Protein AF-0000000073374589 (afdb_homodimer)

Radius of gyration: 24.95 Å; Cα contacts (8 Å, |Δi|>4): 1310; chains: 2; bounding box: 56×76×58 Å

Solvent-accessible surface area (backbone atoms only — not comparable to full-atom values): 29240 Å² total; per-residue (Å²): 126,83,75,74,75,72,72,67,81,78,55,56,74,37,93,51,77,48,47,49,68,56,79,93,35,37,32,77,41,75,81,29,48,33,64,78,30,28,34,38,29,34,31,17,45,47,55,55,27,28,27,30,47,26,30,41,25,37,15,28,20,40,26,41,32,35,27,34,67,54,57,70,51,36,52,57,33,46,53,56,26,56,72,36,42,66,35,89,78,37,41,79,45,76,40,63,30,52,49,66,38,54,70,39,41,45,50,41,52,48,53,47,32,73,72,76,39,52,40,26,32,40,34,47,49,58,74,76,81,59,75,75,37,56,64,78,83,45,59,60,67,58,46,44,50,48,30,42,52,42,40,32,31,54,48,36,52,54,50,59,40,60,86,44,41,35,95,70,23,32,37,40,33,62,48,60,59,56,51,33,43,77,76,55,91,38,39,41,52,47,28,34,30,50,35,32,41,51,48,50,49,50,41,48,28,66,76,34,75,75,39,44,26,34,37,29,20,57,65,52,50,52,22,78,90,64,68,46,38,81,83,36,73,26,42,44,54,20,28,7,20,38,52,37,36,55,71,19,77,81,32,58,58,43,54,66,24,49,47,51,42,32,44,37,64,66,60,49,52,76,40,31,70,61,39,54,74,47,64,47,28,29,66,24,41,36,75,47,50,124,128,84,76,72,73,72,72,65,80,77,53,56,74,36,94,53,78,45,47,49,67,53,79,90,34,37,32,78,40,75,80,30,48,33,64,78,30,27,35,38,29,34,31,18,45,45,56,54,28,28,28,31,46,26,29,39,25,37,14,28,20,41,26,39,32,34,28,34,67,53,58,69,51,37,53,58,34,45,52,56,26,55,73,37,42,67,37,88,77,38,42,76,44,78,38,64,30,54,48,67,36,54,69,39,42,45,49,42,54,48,55,46,32,74,72,76,38,50,40,27,33,40,34,46,49,57,74,74,83,58,75,75,35,57,64,76,85,44,59,61,67,57,46,44,50,48,32,42,52,43,38,32,30,53,49,37,52,54,49,59,39,61,87,44,42,36,94,71,22,31,38,40,36,62,50,55,59,57,50,33,41,76,75,57,91,39,38,40,53,49,28,37,30,49,32,32,41,50,48,49,48,49,42,48,29,67,76,34,74,73,40,45,24,33,36,29,20,56,64,52,51,54,23,79,90,65,68,46,38,80,83,36,72,25,42,42,54,19,29,7,21,39,51,37,36,55,71,19,77,82,33,58,58,42,53,66,24,50,47,50,42,31,43,38,62,66,61,50,52,76,39,31,70,60,40,55,75,46,62,46,28,28,64,23,41,36,75,46,49,126

Secondary structure (DSSP, 8-state):
------------SSS-B-SS--GGG-TTSGGG--TT-EEEEET-SSHHHHHHHHHHHHH--SEEEEEES-HHHHHHHHHHHHHT-SSTTPEEEEEE--TT-HHHHHHHHHHHHHHH-SEEEEEE-----PPPB-STT--HHHHHHHHHHHHHHHHHHHHHHGGGEEEEEEEEEE--GGGTSSPPTTBHHHHHHHHHHHHHHHHHHHH-TTSEEEEEE---B--GGGT--TT--B-THHHHHHHHHHTSGGGGGGTT-EEETTB-HHHHHHTHHHHHHSSTTSEEETT---/------------SSS-B-SS--GGG-TTSGGG--TT-EEEEET-SSHHHHHHHHHHHHH--SEEEEEES-HHHHHHHHHHHHHT-SSTTPEEEEEE--TT-HHHHHHHHHHHHHHH-SEEEEEE---PPPPPB-STT--HHHHHHHHHHHHHHHHHHHHHHGGGEEEEEEEEEE--GGGTSSPPTTBHHHHHHHHHHHHHHHHHHHH-TTSEEEEEE---B--GGGT--TT--B-THHHHHHHHHHTSGGGGGGTT-EEETTB-HHHHHHTHHHHHHSSTTSEEETT---

Foldseek 3Di:
DPPDLPPPPDPFPAPAFAQEDDDVLQLQPLLLAQDAAEEEFEPLLWFLNLLLLLRNLLSAYQEYEYEEADVVSQVVSQVSSCVSHPDPNYYYHYAHAQLLDLVSLLVRLVVSCVVRRFHAEYEQDDADADFWADDVPDDPVSLVVRLSSGQSNLVSRLVSNVVRYDQQHEYEYEAACCLQDPHGHRRVSVNVSRVSSLVVQLVSLVVCVSYQYEYEHEAQAQIVSVPRDPPGRHHSNQSSSLVSVCSGPLNSLQRSFYYYSRHDSVRCSVCSVVVNVACPRPRDDPPDHD/DPPPLPPPPPPFPAPAFAQEDDDVLQLQPLLLAQDAAEEEFEPLLWFLNLLLLLRNQLSAYQEYEYEEADVVSQVVSQVSSCVSHPDPNYYYHYAHAQLLDLVSLLVRLVVSCVVRRFHAEYEQDDADADFWADDVPDDPVSLVVRLSSGQSNLVSRLVSNVVRYDQQHEYEYEAACCCQDPHGHRRVSVNVSRVSSLVVQLVSLVVCVSYQYEYEHEAQAQIVSVPRDPPGRHHSNQSSSLVSVCSGPLNSLQRSFYYYSRHDSVRCSVCSVVVNVACPRPRDDPPDHD

InterPro domains:
  IPR002347 Short-chain dehydrogenase/reductase SDR [PF00106] (37-230)
  IPR002347 Short-chain dehydrogenase/reductase SDR [PR00081] (38-55)
  IPR002347 Short-chain dehydrogenase/reductase SDR [PR00081] (117-128)
  IPR002347 Short-chain dehydrogenase/reductase SDR [PR00081] (190-209)
  IPR002347 Short-chain dehydrogenase/reductase SDR [PR00081] (209-226)
  IPR036291 NAD(P)-binding domain superfamily [SSF51735] (26-261)

Structure (mmCIF, N/CA/C/O backbone):
data_AF-0000000073374589-model_v1
#
loop_
_entity.id
_entity.type
_entity.pdbx_description
1 polymer 'Short-chain dehydrogenase/reductase SDR'
#
loop_
_atom_site.group_PDB
_atom_site.id
_atom_site.type_symbol
_atom_site.label_atom_id
_atom_site.label_alt_id
_atom_site.label_comp_id
_atom_site.label_asym_id
_atom_site.label_entity_id
_atom_site.label_seq_id
_atom_site.pdbx_PDB_ins_code
_atom_site.Cartn_x
_atom_site.Cartn_y
_atom_site.Cartn_z
_atom_site.occupancy
_atom_site.B_iso_or_equiv
_atom_site.auth_seq_id
_atom_site.auth_comp_id
_atom_site.auth_asym_id
_atom_site.auth_atom_id
_atom_site.pdbx_PDB_model_num
ATOM 1 N N . MET A 1 1 ? 26.781 6.926 -12.07 1 19.91 1 MET A N 1
ATOM 2 C CA . MET A 1 1 ? 26.891 5.594 -11.492 1 19.91 1 MET A CA 1
ATOM 3 C C . MET A 1 1 ? 25.844 5.391 -10.398 1 19.91 1 MET A C 1
ATOM 5 O O . MET A 1 1 ? 25.812 6.137 -9.414 1 19.91 1 MET A O 1
ATOM 9 N N . ALA A 1 2 ? 24.656 4.961 -10.758 1 29.88 2 ALA A N 1
ATOM 10 C CA . ALA A 1 2 ? 23.578 4.754 -9.797 1 29.88 2 ALA A CA 1
ATOM 11 C C . ALA A 1 2 ? 24.094 4.062 -8.539 1 29.88 2 ALA A C 1
ATOM 13 O O . ALA A 1 2 ? 24.812 3.066 -8.617 1 29.88 2 ALA A O 1
ATOM 14 N N . ASN A 1 3 ? 24.172 4.68 -7.367 1 33.31 3 ASN A N 1
ATOM 15 C CA . ASN A 1 3 ? 24.609 4.105 -6.094 1 33.31 3 ASN A CA 1
ATOM 16 C C . ASN A 1 3 ? 24.047 2.699 -5.895 1 33.31 3 ASN A C 1
ATOM 18 O O . ASN A 1 3 ? 22.875 2.439 -6.219 1 33.31 3 ASN A O 1
ATOM 22 N N . ALA A 1 4 ? 24.875 1.732 -5.832 1 34.88 4 ALA A N 1
ATOM 23 C CA . ALA A 1 4 ? 24.594 0.347 -5.461 1 34.88 4 ALA A CA 1
ATOM 24 C C . ALA A 1 4 ? 23.531 0.273 -4.371 1 34.88 4 ALA A C 1
ATOM 26 O O . ALA A 1 4 ? 23.625 0.954 -3.348 1 34.88 4 ALA A O 1
ATOM 27 N N . ILE A 1 5 ? 22.312 0.058 -4.699 1 42.47 5 ILE A N 1
ATOM 28 C CA . ILE A 1 5 ? 21.328 -0.25 -3.672 1 42.47 5 ILE A CA 1
ATOM 29 C C . ILE A 1 5 ? 21.969 -1.106 -2.58 1 42.47 5 ILE A C 1
ATOM 31 O O . ILE A 1 5 ? 22.453 -2.209 -2.85 1 42.47 5 ILE A O 1
ATOM 35 N N . GLU A 1 6 ? 22.75 -0.577 -1.723 1 42.41 6 GLU A N 1
ATOM 36 C CA . GLU A 1 6 ? 23.172 -1.378 -0.581 1 42.41 6 GLU A CA 1
ATOM 37 C C . GLU A 1 6 ? 22.031 -2.246 -0.056 1 42.41 6 GLU A C 1
ATOM 39 O O . GLU A 1 6 ? 21.062 -1.732 0.508 1 42.41 6 GLU A O 1
ATOM 44 N N . TYR A 1 7 ? 21.828 -3.221 -0.748 1 45.25 7 TYR A N 1
ATOM 45 C CA . TYR A 1 7 ? 20.844 -4.152 -0.229 1 45.25 7 TYR A CA 1
ATOM 46 C C . TYR A 1 7 ? 21.078 -4.441 1.248 1 45.25 7 TYR A C 1
ATOM 48 O O . TYR A 1 7 ? 22.156 -4.91 1.627 1 45.25 7 TYR A O 1
ATOM 56 N N . ALA A 1 8 ? 20.609 -3.674 2.1 1 46.19 8 ALA A N 1
ATOM 57 C CA . ALA A 1 8 ? 20.625 -3.91 3.541 1 46.19 8 ALA A CA 1
ATOM 58 C C . ALA A 1 8 ? 20.422 -5.387 3.859 1 46.19 8 ALA A C 1
ATOM 60 O O . ALA A 1 8 ? 19.75 -6.102 3.111 1 46.19 8 ALA A O 1
ATOM 61 N N . THR A 1 9 ? 21.406 -6.043 4.594 1 53.44 9 THR A N 1
ATOM 62 C CA . THR A 1 9 ? 21.281 -7.395 5.133 1 53.44 9 THR A CA 1
ATOM 63 C C . THR A 1 9 ? 19.828 -7.73 5.422 1 53.44 9 THR A C 1
ATOM 65 O O . THR A 1 9 ? 19.172 -7.047 6.215 1 53.44 9 THR A O 1
ATOM 68 N N . PRO A 1 10 ? 19.297 -8.578 4.57 1 56.88 10 PRO A N 1
ATOM 69 C CA . PRO A 1 10 ? 17.875 -8.859 4.801 1 56.88 10 PRO A CA 1
ATOM 70 C C . PRO A 1 10 ? 17.594 -9.359 6.219 1 56.88 10 PRO A C 1
ATOM 72 O O . PRO A 1 10 ? 18.328 -10.203 6.734 1 56.88 10 PRO A O 1
ATOM 75 N N . ILE A 1 11 ? 17 -8.672 7.059 1 66.62 11 ILE A N 1
ATOM 76 C CA . ILE A 1 11 ? 16.453 -9.188 8.305 1 66.62 11 ILE A CA 1
ATOM 77 C C . ILE A 1 11 ? 15.406 -10.266 8.008 1 66.62 11 ILE A C 1
ATOM 79 O O . ILE A 1 11 ? 14.445 -10.023 7.273 1 66.62 11 ILE A O 1
ATOM 83 N N . SER A 1 12 ? 15.797 -11.562 8.438 1 85.44 12 SER A N 1
ATOM 84 C CA . SER A 1 12 ? 15.062 -12.781 8.078 1 85.44 12 SER A CA 1
ATOM 85 C C . SER A 1 12 ? 14.086 -13.18 9.18 1 85.44 12 SER A C 1
ATOM 87 O O . SER A 1 12 ? 14.398 -13.086 10.367 1 85.44 12 SER A O 1
ATOM 89 N N . PHE A 1 13 ? 12.898 -13.594 8.844 1 91.5 13 PHE A N 1
ATOM 90 C CA . PHE A 1 13 ? 11.914 -14.164 9.75 1 91.5 13 PHE A CA 1
ATOM 91 C C . PHE A 1 13 ? 12.375 -15.531 10.258 1 91.5 13 PHE A C 1
ATOM 93 O O . PHE A 1 13 ? 12.133 -15.883 11.406 1 91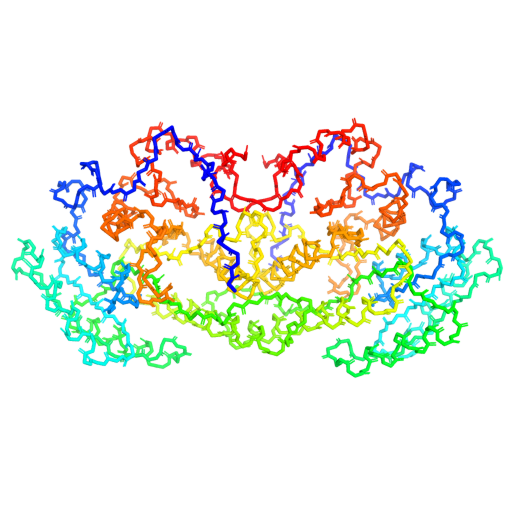.5 13 PHE A O 1
ATOM 100 N N . THR A 1 14 ? 13.086 -16.281 9.484 1 94.62 14 THR A N 1
ATOM 101 C CA . THR A 1 14 ? 13.625 -17.594 9.875 1 94.62 14 THR A CA 1
ATOM 102 C C . THR A 1 14 ? 15.102 -17.469 10.227 1 94.62 14 THR A C 1
ATOM 104 O O . THR A 1 14 ? 15.766 -16.5 9.859 1 94.62 14 THR A O 1
ATOM 107 N N . LYS A 1 15 ? 15.617 -18.375 11.023 1 93 15 LYS A N 1
ATOM 108 C CA . LYS A 1 15 ? 17.047 -18.406 11.359 1 93 15 LYS A CA 1
ATOM 109 C C . LYS A 1 15 ? 17.891 -18.656 10.117 1 93 15 LYS A C 1
ATOM 111 O O . LYS A 1 15 ? 18.953 -18.047 9.953 1 93 15 LYS A O 1
ATOM 116 N N . THR A 1 16 ? 17.406 -19.562 9.273 1 94.94 16 THR A N 1
ATOM 117 C CA . THR A 1 16 ? 18.156 -19.922 8.07 1 94.94 16 THR A CA 1
ATOM 118 C C . THR A 1 16 ? 17.703 -19.078 6.883 1 94.94 16 THR A C 1
ATOM 120 O O . THR A 1 16 ? 16.5 -18.844 6.695 1 94.94 16 THR A O 1
ATOM 123 N N . TRP A 1 17 ? 18.625 -18.531 6.098 1 94.69 17 TRP A N 1
ATOM 124 C CA . TRP A 1 17 ? 18.438 -17.781 4.863 1 94.69 17 TRP A CA 1
ATOM 125 C C . TRP A 1 17 ? 18.984 -18.547 3.666 1 94.69 17 TRP A C 1
ATOM 127 O O . TRP A 1 17 ? 20.125 -19 3.676 1 94.69 17 TRP A O 1
ATOM 137 N N . HIS A 1 18 ? 18.188 -18.703 2.652 1 96.75 18 HIS A N 1
ATOM 138 C CA . HIS A 1 18 ? 18.625 -19.453 1.482 1 96.75 18 HIS A CA 1
ATOM 139 C C . HIS A 1 18 ? 18.828 -18.531 0.278 1 96.75 18 HIS A C 1
ATOM 141 O O . HIS A 1 18 ? 18.031 -17.609 0.06 1 96.75 18 HIS A O 1
ATOM 147 N N . THR A 1 19 ? 19.844 -18.797 -0.515 1 96.75 19 THR A N 1
ATOM 148 C CA . THR A 1 19 ? 20.031 -18.125 -1.799 1 96.75 19 THR A CA 1
ATOM 149 C C . THR A 1 19 ? 19.953 -19.125 -2.945 1 96.75 19 THR A C 1
ATOM 151 O O . THR A 1 19 ? 20.062 -18.75 -4.113 1 96.75 19 THR A O 1
ATOM 154 N N . GLU A 1 20 ? 19.781 -20.359 -2.602 1 97.88 20 GLU A N 1
ATOM 155 C CA . GLU A 1 20 ? 19.609 -21.469 -3.537 1 97.88 20 GLU A CA 1
ATOM 156 C C . GLU A 1 20 ? 18.609 -22.484 -3.006 1 97.88 20 GLU A C 1
ATOM 158 O O . GLU A 1 20 ? 18.312 -22.516 -1.811 1 97.88 20 GLU A O 1
ATOM 163 N N . PRO A 1 21 ? 18.094 -23.328 -3.895 1 98.44 21 PRO A N 1
ATOM 164 C CA . PRO A 1 21 ? 17.172 -24.359 -3.402 1 98.44 21 PRO A CA 1
ATOM 165 C C . PRO A 1 21 ? 17.812 -25.281 -2.377 1 98.44 21 PRO A C 1
ATOM 167 O O . PRO A 1 21 ? 19.047 -25.344 -2.277 1 98.44 21 PRO A O 1
ATOM 170 N N . TYR A 1 22 ? 17.047 -25.906 -1.624 1 98.62 22 TYR A N 1
ATOM 171 C CA . TYR A 1 22 ? 17.453 -26.859 -0.608 1 98.62 22 TYR A CA 1
ATOM 172 C C . TYR A 1 22 ? 16.484 -28.047 -0.557 1 98.62 22 TYR A C 1
ATOM 174 O O . TYR A 1 22 ? 15.391 -27.969 -1.118 1 98.62 22 TYR A O 1
ATOM 182 N N . PRO A 1 23 ? 16.766 -29.172 0.005 1 98.5 23 PRO A N 1
ATOM 183 C CA . PRO A 1 23 ? 16.047 -30.438 -0.161 1 98.5 23 PRO A CA 1
ATOM 184 C C . PRO A 1 23 ? 14.578 -30.328 0.259 1 98.5 23 PRO A C 1
ATOM 186 O O . PRO A 1 23 ? 13.703 -30.922 -0.378 1 98.5 23 PRO A O 1
ATOM 189 N N . PHE A 1 24 ? 14.242 -29.562 1.221 1 98.75 24 PHE A N 1
ATOM 190 C CA . PHE A 1 24 ? 12.898 -29.516 1.787 1 98.75 24 PHE A CA 1
ATOM 191 C C . PHE A 1 24 ? 11.898 -28.969 0.773 1 98.75 24 PHE A C 1
ATOM 193 O O . PHE A 1 24 ? 10.711 -29.312 0.82 1 98.75 24 PHE A O 1
ATOM 200 N N . ILE A 1 25 ? 12.336 -28.188 -0.179 1 98.81 25 ILE A N 1
ATOM 201 C CA . ILE A 1 25 ? 11.414 -27.594 -1.132 1 98.81 25 ILE A CA 1
ATOM 202 C C . ILE A 1 25 ? 11.602 -28.234 -2.506 1 98.81 25 ILE A C 1
ATOM 204 O O . ILE A 1 25 ? 11.141 -27.688 -3.516 1 98.81 25 ILE A O 1
ATOM 208 N N . SER A 1 26 ? 12.305 -29.344 -2.557 1 98.69 26 SER A N 1
ATOM 209 C CA . SER A 1 26 ? 12.531 -30.016 -3.828 1 98.69 26 SER A CA 1
ATOM 210 C C . SER A 1 26 ? 11.219 -30.484 -4.449 1 98.69 26 SER A C 1
ATOM 212 O O . SER A 1 26 ? 10.422 -31.156 -3.793 1 98.69 26 SER A O 1
ATOM 214 N N . PRO A 1 27 ? 11 -30.203 -5.73 1 98.25 27 PRO A N 1
ATOM 215 C CA . PRO A 1 27 ? 9.766 -30.641 -6.383 1 98.25 27 PRO A CA 1
ATOM 216 C C . PRO A 1 27 ? 9.664 -32.156 -6.484 1 98.25 27 PRO A C 1
ATOM 218 O O . PRO A 1 27 ? 8.594 -32.688 -6.789 1 98.25 27 PRO A O 1
ATOM 221 N N . SER A 1 28 ? 10.734 -32.844 -6.258 1 97.19 28 SER A N 1
ATOM 222 C CA . SER A 1 28 ? 10.742 -34.281 -6.375 1 97.19 28 SER A CA 1
ATOM 223 C C . SER A 1 28 ? 10.141 -34.938 -5.133 1 97.19 28 SER A C 1
ATOM 225 O O . SER A 1 28 ? 9.844 -36.125 -5.137 1 97.19 28 SER A O 1
ATOM 227 N N . ARG A 1 29 ? 9.961 -34.156 -4.016 1 97.88 29 ARG A N 1
ATOM 228 C CA . ARG A 1 29 ? 9.297 -34.688 -2.834 1 97.88 29 ARG A CA 1
ATOM 229 C C . ARG A 1 29 ? 7.859 -35.094 -3.145 1 97.88 29 ARG A C 1
ATOM 231 O O . ARG A 1 29 ? 7.09 -34.281 -3.672 1 97.88 29 ARG A O 1
ATOM 238 N N . PRO A 1 30 ? 7.5 -36.312 -2.791 1 97.38 30 PRO A N 1
ATOM 239 C CA . PRO A 1 30 ? 6.141 -36.781 -3.104 1 97.38 30 PRO A CA 1
ATOM 240 C C . PRO A 1 30 ? 5.066 -35.906 -2.465 1 97.38 30 PRO A C 1
ATOM 242 O O . PRO A 1 30 ? 3.982 -35.719 -3.029 1 97.38 30 PRO A O 1
ATOM 245 N N . GLU A 1 31 ? 5.387 -35.281 -1.3 1 97.56 31 GLU A N 1
ATOM 246 C CA . GLU A 1 31 ? 4.434 -34.438 -0.584 1 97.56 31 GLU A CA 1
ATOM 247 C C . GLU A 1 31 ? 4.141 -33.156 -1.36 1 97.56 31 GLU A C 1
ATOM 249 O O . GLU A 1 31 ? 3.15 -32.469 -1.09 1 97.56 31 GLU A O 1
ATOM 254 N N . LEU A 1 32 ? 5.012 -32.844 -2.381 1 98.38 32 LEU A N 1
ATOM 255 C CA . LEU A 1 32 ? 4.863 -31.594 -3.125 1 98.38 32 LEU A CA 1
ATOM 256 C C . LEU A 1 32 ? 4.355 -31.875 -4.539 1 98.38 32 LEU A C 1
ATOM 258 O O . LEU A 1 32 ? 4.324 -30.969 -5.375 1 98.38 32 LEU A O 1
ATOM 262 N N . SER A 1 33 ? 3.934 -33.094 -4.773 1 98.06 33 SER A N 1
ATOM 263 C CA . SER A 1 33 ? 3.471 -33.5 -6.102 1 98.06 33 SER A CA 1
ATOM 264 C C . SER A 1 33 ? 2.312 -32.625 -6.562 1 98.06 33 SER A C 1
ATOM 266 O O . SER A 1 33 ? 1.406 -32.312 -5.781 1 98.06 33 SER A O 1
ATOM 268 N N . ALA A 1 34 ? 2.348 -32.219 -7.871 1 98 34 ALA A N 1
ATOM 269 C CA . ALA A 1 34 ? 1.251 -31.469 -8.484 1 98 34 ALA A CA 1
ATOM 270 C C . ALA A 1 34 ? 0.441 -32.375 -9.422 1 98 34 ALA A C 1
ATOM 272 O O . ALA A 1 34 ? -0.226 -31.875 -10.336 1 98 34 ALA A O 1
ATOM 273 N N . GLU A 1 35 ? 0.561 -33.656 -9.188 1 97.5 35 GLU A N 1
ATOM 274 C CA . GLU A 1 35 ? -0.142 -34.625 -10.031 1 97.5 35 GLU A CA 1
ATOM 275 C C . GLU A 1 35 ? -1.626 -34.281 -10.133 1 97.5 35 GLU A C 1
ATOM 277 O O . GLU A 1 35 ? -2.273 -34 -9.125 1 97.5 35 GLU A O 1
ATOM 282 N N . GLY A 1 36 ? -2.109 -34.25 -11.352 1 97.69 36 GLY A N 1
ATOM 283 C CA . GLY A 1 36 ? -3.523 -34.062 -11.602 1 97.69 36 GLY A CA 1
ATOM 284 C C . GLY A 1 36 ? -3.9 -32.594 -11.664 1 97.69 36 GLY A C 1
ATOM 285 O O . GLY A 1 36 ? -5.035 -32.25 -12.008 1 97.69 36 GLY A O 1
ATOM 286 N N . LYS A 1 37 ? -2.977 -31.719 -11.406 1 98.44 37 LYS A N 1
ATOM 287 C CA . LYS A 1 37 ? -3.281 -30.297 -11.32 1 98.44 37 LYS A CA 1
ATOM 288 C C . LYS A 1 37 ? -2.936 -29.578 -12.625 1 98.44 37 LYS A C 1
ATOM 290 O O . LYS A 1 37 ? -1.947 -29.922 -13.281 1 98.44 37 LYS A O 1
ATOM 295 N N . ASN A 1 38 ? -3.744 -28.656 -13 1 98.88 38 ASN A N 1
ATOM 296 C CA 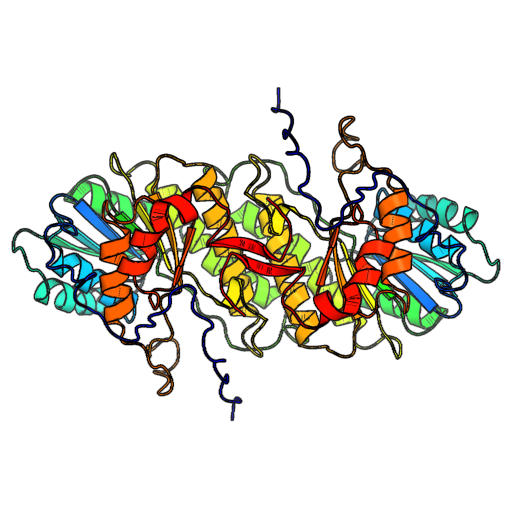. ASN A 1 38 ? -3.43 -27.719 -14.078 1 98.88 38 ASN A CA 1
ATOM 297 C C . ASN A 1 38 ? -2.863 -26.406 -13.539 1 98.88 38 ASN A C 1
ATOM 299 O O . ASN A 1 38 ? -3.516 -25.734 -12.75 1 98.88 38 ASN A O 1
ATOM 303 N N . VAL A 1 39 ? -1.608 -26.062 -13.984 1 98.88 39 VAL A N 1
ATOM 304 C CA . VAL A 1 39 ? -0.879 -24.906 -13.492 1 98.88 39 VAL A CA 1
ATOM 305 C C . VAL A 1 39 ? -0.773 -23.859 -14.594 1 98.88 39 VAL A C 1
ATOM 307 O O . VAL A 1 39 ? -0.435 -24.172 -15.734 1 98.88 39 VAL A O 1
ATOM 310 N N . VAL A 1 40 ? -1.127 -22.641 -14.297 1 98.94 40 VAL A N 1
ATOM 311 C CA . VAL A 1 40 ? -0.929 -21.516 -15.203 1 98.94 40 VAL A CA 1
ATOM 312 C C . VAL A 1 40 ? 0.041 -20.516 -14.586 1 98.94 40 VAL A C 1
ATOM 314 O O . VAL A 1 40 ? -0.148 -20.078 -13.445 1 98.94 40 VAL A O 1
ATOM 317 N N . VAL A 1 41 ? 1.097 -20.156 -15.273 1 98.88 41 VAL A N 1
ATOM 318 C CA . VAL A 1 41 ? 2.086 -19.172 -14.844 1 98.88 41 VAL A CA 1
ATOM 319 C C . VAL A 1 41 ? 2.039 -17.953 -15.766 1 98.88 41 VAL A C 1
ATOM 321 O O . VAL A 1 41 ? 2.441 -18.031 -16.922 1 98.88 41 VAL A O 1
ATOM 324 N N . LEU A 1 42 ? 1.519 -16.859 -15.234 1 98.62 42 LEU A N 1
ATOM 325 C CA . LEU A 1 42 ? 1.56 -15.586 -15.953 1 98.62 42 LEU A CA 1
ATOM 326 C C . LEU A 1 42 ? 2.947 -14.961 -15.875 1 98.62 42 LEU A C 1
ATOM 328 O O . LEU A 1 42 ? 3.496 -14.797 -14.781 1 98.62 42 LEU A O 1
ATOM 332 N N . GLY A 1 43 ? 3.494 -14.562 -16.984 1 96.81 43 GLY A N 1
ATOM 333 C CA . GLY A 1 43 ? 4.879 -14.109 -17.016 1 96.81 43 GLY A CA 1
ATOM 334 C C . GLY A 1 43 ? 5.875 -15.25 -16.922 1 96.81 43 GLY A C 1
ATOM 335 O O . GLY A 1 43 ? 6.879 -15.148 -16.219 1 96.81 43 GLY A O 1
ATOM 336 N N . GLY A 1 44 ? 5.602 -16.312 -17.594 1 95.19 44 GLY A N 1
ATOM 337 C CA . GLY A 1 44 ? 6.398 -17.516 -17.469 1 95.19 44 GLY A CA 1
ATOM 338 C C . GLY A 1 44 ? 7.473 -17.641 -18.531 1 95.19 44 GLY A C 1
ATOM 339 O O . GLY A 1 44 ? 8.141 -18.672 -18.625 1 95.19 44 GLY A O 1
ATOM 340 N N . SER A 1 45 ? 7.738 -16.578 -19.297 1 92.06 45 SER A N 1
ATOM 341 C CA . SER A 1 45 ? 8.594 -16.703 -20.469 1 92.06 45 SER A CA 1
ATOM 342 C C . SER A 1 45 ? 10.062 -16.484 -20.109 1 92.06 45 SER A C 1
ATOM 344 O O . SER A 1 45 ? 10.945 -16.766 -20.922 1 92.06 45 SER A O 1
ATOM 346 N N . ALA A 1 46 ? 10.375 -15.969 -18.922 1 90.88 46 ALA A N 1
ATOM 347 C CA . ALA A 1 46 ? 11.773 -15.703 -18.594 1 90.88 46 ALA A CA 1
ATOM 348 C C . ALA A 1 46 ? 11.961 -15.539 -17.078 1 90.88 46 ALA A C 1
ATOM 350 O O . ALA A 1 46 ? 10.984 -15.484 -16.328 1 90.88 46 ALA A O 1
ATOM 351 N N . GLY A 1 47 ? 13.227 -15.617 -16.703 1 94.44 47 GLY A N 1
ATOM 352 C CA . GLY A 1 47 ? 13.609 -15.258 -15.352 1 94.44 47 GLY A CA 1
ATOM 353 C C . GLY A 1 47 ? 12.93 -16.109 -14.297 1 94.44 47 GLY A C 1
ATOM 354 O O . GLY A 1 47 ? 12.953 -17.344 -14.375 1 94.44 47 GLY A O 1
ATOM 355 N N . ILE A 1 48 ? 12.414 -15.453 -13.328 1 96.75 48 ILE A N 1
ATOM 356 C CA . ILE A 1 48 ? 11.789 -16.109 -12.18 1 96.75 48 ILE A CA 1
ATOM 357 C C . ILE A 1 48 ? 10.562 -16.891 -12.641 1 96.75 48 ILE A C 1
ATOM 359 O O . ILE A 1 48 ? 10.336 -18.031 -12.203 1 96.75 48 ILE A O 1
ATOM 363 N N . GLY A 1 49 ? 9.805 -16.344 -13.602 1 97.81 49 GLY A N 1
ATOM 364 C CA . GLY A 1 49 ? 8.609 -17.016 -14.109 1 97.81 49 GLY A CA 1
ATOM 365 C C . GLY A 1 49 ? 8.914 -18.328 -14.781 1 97.81 49 GLY A C 1
ATOM 366 O O . GLY A 1 49 ? 8.195 -19.312 -14.578 1 97.81 49 GLY A O 1
ATOM 367 N N . ASN A 1 50 ? 9.945 -18.281 -15.562 1 98 50 ASN A N 1
ATOM 368 C CA . ASN A 1 50 ? 10.305 -19.531 -16.219 1 98 50 ASN A CA 1
ATOM 369 C C . ASN A 1 50 ? 10.828 -20.562 -15.219 1 98 50 ASN A C 1
ATOM 371 O O . ASN A 1 50 ? 10.547 -21.75 -15.344 1 98 50 ASN A O 1
ATOM 375 N N . ALA A 1 51 ? 11.594 -20.109 -14.234 1 98.44 51 ALA A N 1
ATOM 376 C CA . ALA A 1 51 ? 12.094 -21 -13.195 1 98.44 51 ALA A CA 1
ATOM 377 C C . ALA A 1 51 ? 10.938 -21.625 -12.414 1 98.44 51 ALA A C 1
ATOM 379 O O . ALA A 1 51 ? 11 -22.797 -12.031 1 98.44 51 ALA A O 1
ATOM 380 N N . ILE A 1 52 ? 9.898 -20.859 -12.156 1 98.81 52 ILE A N 1
ATOM 381 C CA . ILE A 1 52 ? 8.695 -21.359 -11.492 1 98.81 52 ILE A CA 1
ATOM 382 C C . ILE A 1 52 ? 8.047 -22.453 -12.344 1 98.81 52 ILE A C 1
ATOM 384 O O . ILE A 1 52 ? 7.699 -23.516 -11.844 1 98.81 52 ILE A O 1
ATOM 388 N N . SER A 1 53 ? 7.949 -22.203 -13.625 1 98.75 53 SER A N 1
ATOM 389 C CA . SER A 1 53 ? 7.352 -23.172 -14.547 1 98.75 53 SER A CA 1
ATOM 390 C C . SER A 1 53 ? 8.156 -24.469 -14.586 1 98.75 53 SER A C 1
ATOM 392 O O . SER A 1 53 ? 7.59 -25.562 -14.555 1 98.75 53 SER A O 1
ATOM 394 N N . VAL A 1 54 ? 9.445 -24.312 -14.656 1 98.69 54 VAL A N 1
ATOM 395 C CA . VAL A 1 54 ? 10.344 -25.453 -14.672 1 98.69 54 VAL A CA 1
ATOM 396 C C . VAL A 1 54 ? 10.164 -26.266 -13.391 1 98.69 54 VAL A C 1
ATOM 398 O O . VAL A 1 54 ? 10.062 -27.5 -13.445 1 98.69 54 VAL A O 1
ATOM 401 N N . ALA A 1 55 ? 10.133 -25.625 -12.281 1 98.81 55 ALA A N 1
ATOM 402 C CA . ALA A 1 55 ? 9.984 -26.297 -10.992 1 98.81 55 ALA A CA 1
ATOM 403 C C . ALA A 1 55 ? 8.656 -27.047 -10.93 1 98.81 55 ALA A C 1
ATOM 405 O O . ALA A 1 55 ? 8.602 -28.188 -10.453 1 98.81 55 ALA A O 1
ATOM 406 N N . PHE A 1 56 ? 7.574 -26.453 -11.414 1 98.81 56 PHE A N 1
ATOM 407 C CA . PHE A 1 56 ? 6.285 -27.141 -11.422 1 98.81 56 PHE A CA 1
ATOM 408 C C . PHE A 1 56 ? 6.316 -28.344 -12.359 1 98.81 56 PHE A C 1
ATOM 410 O O . PHE A 1 56 ? 5.73 -29.391 -12.062 1 98.81 56 PHE A O 1
ATOM 417 N N . ALA A 1 57 ? 6.992 -28.203 -13.5 1 98.62 57 ALA A N 1
ATOM 418 C CA . ALA A 1 57 ? 7.133 -29.328 -14.406 1 98.62 57 ALA A CA 1
ATOM 419 C C . ALA A 1 57 ? 7.773 -30.531 -13.695 1 98.62 57 ALA A C 1
ATOM 421 O O . ALA A 1 57 ? 7.363 -31.672 -13.906 1 98.62 57 ALA A O 1
ATOM 422 N N . GLN A 1 58 ? 8.719 -30.234 -12.883 1 98.56 58 GLN A N 1
ATOM 423 C CA . GLN A 1 58 ? 9.43 -31.266 -12.133 1 98.56 58 GLN A CA 1
ATOM 424 C C . GLN A 1 58 ? 8.523 -31.906 -11.094 1 98.56 58 GLN A C 1
ATOM 426 O O . GLN A 1 58 ? 8.758 -33.031 -10.672 1 98.56 58 GLN A O 1
ATOM 431 N N . ALA A 1 59 ? 7.453 -31.203 -10.664 1 98.5 59 ALA A N 1
ATOM 432 C CA . ALA A 1 59 ? 6.527 -31.719 -9.656 1 98.5 59 ALA A CA 1
ATOM 433 C C . ALA A 1 59 ? 5.438 -32.562 -10.289 1 98.5 59 ALA A C 1
ATOM 435 O O . ALA A 1 59 ? 4.605 -33.156 -9.586 1 98.5 59 ALA A O 1
ATOM 436 N N . GLY A 1 60 ? 5.34 -32.656 -11.609 1 98.19 60 GLY A N 1
ATOM 437 C CA . GLY A 1 60 ? 4.543 -33.625 -12.352 1 98.19 60 GLY A CA 1
ATOM 438 C C . GLY A 1 60 ? 3.078 -33.25 -12.438 1 98.19 60 GLY A C 1
ATOM 439 O O . GLY A 1 60 ? 2.203 -34.062 -12.164 1 98.19 60 GLY A O 1
ATOM 440 N N . PRO A 1 61 ? 2.785 -32.031 -12.812 1 98.56 61 PRO A N 1
ATOM 441 C CA . PRO A 1 61 ? 1.377 -31.656 -12.984 1 98.56 61 PRO A CA 1
ATOM 442 C C . PRO A 1 61 ? 0.75 -32.281 -14.227 1 98.56 61 PRO A C 1
ATOM 444 O O . PRO A 1 61 ? 1.456 -32.875 -15.039 1 98.56 61 PRO A O 1
ATOM 447 N N . LYS A 1 62 ? -0.605 -32.219 -14.219 1 98.5 62 LYS A N 1
ATOM 448 C CA . LYS A 1 62 ? -1.291 -32.594 -15.453 1 98.5 62 LYS A CA 1
ATOM 449 C C . LYS A 1 62 ? -0.903 -31.688 -16.609 1 98.5 62 LYS A C 1
ATOM 451 O O . LYS A 1 62 ? -0.626 -32.156 -17.719 1 98.5 62 LYS A O 1
ATOM 456 N N . SER A 1 63 ? -0.874 -30.438 -16.312 1 98.75 63 SER A N 1
ATOM 457 C CA . SER A 1 63 ? -0.464 -29.5 -17.359 1 98.75 63 SER A CA 1
ATOM 458 C C . SER A 1 63 ? 0.189 -28.25 -16.75 1 98.75 63 SER A C 1
ATOM 460 O O . SER A 1 63 ? -0.067 -27.922 -15.586 1 98.75 63 SER A O 1
ATOM 462 N N . ILE A 1 64 ? 1.091 -27.641 -17.5 1 98.69 64 ILE A N 1
ATOM 463 C CA . ILE A 1 64 ? 1.672 -26.344 -17.219 1 98.69 64 ILE A CA 1
ATOM 464 C C . ILE A 1 64 ? 1.494 -25.406 -18.422 1 98.69 64 ILE A C 1
ATOM 466 O O . ILE A 1 64 ? 1.886 -25.75 -19.531 1 98.69 64 ILE A O 1
ATOM 470 N N . THR A 1 65 ? 0.845 -24.328 -18.172 1 98.75 65 THR A N 1
ATOM 471 C CA . THR A 1 65 ? 0.68 -23.312 -19.219 1 98.75 65 THR A CA 1
ATOM 472 C C . THR A 1 65 ? 1.468 -22.047 -18.875 1 98.75 65 THR A C 1
ATOM 474 O O . THR A 1 65 ? 1.34 -21.516 -17.781 1 98.75 65 THR A O 1
ATOM 477 N N . ILE A 1 66 ? 2.318 -21.609 -19.766 1 98.56 66 ILE A N 1
ATOM 478 C CA . ILE A 1 66 ? 2.99 -20.328 -19.594 1 98.56 66 ILE A CA 1
ATOM 479 C C . ILE A 1 66 ? 2.307 -19.281 -20.469 1 98.56 66 ILE A C 1
ATOM 481 O O . ILE A 1 66 ? 1.97 -19.547 -21.625 1 98.56 66 ILE A O 1
ATOM 485 N N . VAL A 1 67 ? 2.004 -18.141 -19.875 1 98.25 67 VAL A N 1
ATOM 486 C CA . VAL A 1 67 ? 1.315 -17.047 -20.562 1 98.25 67 VAL A CA 1
ATOM 487 C C . VAL A 1 67 ? 2.225 -15.82 -20.625 1 98.25 67 VAL A C 1
ATOM 489 O O . VAL A 1 67 ? 2.924 -15.5 -19.672 1 98.25 67 VAL A O 1
ATOM 492 N N . GLY A 1 68 ? 2.275 -15.164 -21.656 1 95.62 68 GLY A N 1
ATOM 493 C CA . GLY A 1 68 ? 3.014 -13.938 -21.906 1 95.62 68 GLY A CA 1
ATOM 494 C C . GLY A 1 68 ? 2.627 -13.266 -23.219 1 95.62 68 GLY A C 1
ATOM 495 O O . GLY A 1 68 ? 1.705 -13.719 -23.906 1 95.62 68 GLY A O 1
ATOM 496 N N . ARG A 1 69 ? 3.285 -12.227 -23.594 1 90.94 69 ARG A N 1
ATOM 497 C CA . ARG A 1 69 ? 2.871 -11.422 -24.75 1 90.94 69 ARG A CA 1
ATOM 498 C C . ARG A 1 69 ? 3.514 -11.93 -26.031 1 90.94 69 ARG A C 1
ATOM 500 O O . ARG A 1 69 ? 2.861 -11.992 -27.078 1 90.94 69 ARG A O 1
ATOM 507 N N . ARG A 1 70 ? 4.789 -12.367 -25.922 1 89.19 70 ARG A N 1
ATOM 508 C CA . ARG A 1 70 ? 5.562 -12.664 -27.109 1 89.19 70 ARG A CA 1
ATOM 509 C C . ARG A 1 70 ? 5.633 -14.172 -27.359 1 89.19 70 ARG A C 1
ATOM 511 O O . ARG A 1 70 ? 6.375 -14.875 -26.672 1 89.19 70 ARG A O 1
ATOM 518 N N . LEU A 1 71 ? 5.09 -14.547 -28.406 1 92.94 71 LEU A N 1
ATOM 519 C CA . LEU A 1 71 ? 4.914 -15.969 -28.688 1 92.94 71 LEU A CA 1
ATOM 520 C C . LEU A 1 71 ? 6.262 -16.656 -28.875 1 92.94 71 LEU A C 1
ATOM 522 O O . LEU A 1 71 ? 6.473 -17.766 -28.359 1 92.94 71 LEU A O 1
ATOM 526 N N . GLU A 1 72 ? 7.156 -16.047 -29.562 1 94.25 72 GLU A N 1
ATOM 527 C CA . GLU A 1 72 ? 8.453 -16.672 -29.828 1 94.25 72 GLU A CA 1
ATOM 528 C C . GLU A 1 72 ? 9.211 -16.938 -28.531 1 94.25 72 GLU A C 1
ATOM 530 O O . GLU A 1 72 ? 9.781 -18.016 -28.344 1 94.25 72 GLU A O 1
ATOM 535 N N . LYS A 1 73 ? 9.203 -15.977 -27.625 1 93.94 73 LYS A N 1
ATOM 536 C CA . LYS A 1 73 ? 9.852 -16.141 -26.328 1 93.94 73 LYS A CA 1
ATOM 537 C C . LYS A 1 73 ? 9.156 -17.219 -25.516 1 93.94 73 LYS A C 1
ATOM 539 O O . LYS A 1 73 ? 9.812 -17.969 -24.781 1 93.94 73 LYS A O 1
ATOM 544 N N . LEU A 1 74 ? 7.883 -17.266 -25.703 1 96.81 74 LEU A N 1
ATOM 545 C CA . LEU A 1 74 ? 7.098 -18.266 -24.984 1 96.81 74 LEU A CA 1
ATOM 546 C C . LEU A 1 74 ? 7.457 -19.672 -25.453 1 96.81 74 LEU A C 1
ATOM 548 O O . LEU A 1 74 ? 7.582 -20.594 -24.641 1 96.81 74 LEU A O 1
ATOM 552 N N . GLN A 1 75 ? 7.629 -19.844 -26.719 1 96.81 75 GLN A N 1
ATOM 553 C CA . GLN A 1 75 ? 7.969 -21.141 -27.266 1 96.81 75 GLN A CA 1
ATOM 554 C C . GLN A 1 75 ? 9.344 -21.609 -26.781 1 96.81 75 GLN A C 1
ATOM 556 O O . GLN A 1 75 ? 9.523 -22.766 -26.406 1 96.81 75 GLN A O 1
ATOM 561 N N . GLU A 1 76 ? 10.242 -20.688 -26.797 1 96.69 76 GLU A N 1
ATOM 562 C CA . GLU A 1 76 ? 11.562 -21 -26.266 1 96.69 76 GLU A CA 1
ATOM 563 C C . GLU A 1 76 ? 11.492 -21.391 -24.797 1 96.69 76 GLU A C 1
ATOM 565 O O . GLU A 1 76 ? 12.141 -22.359 -24.375 1 96.69 76 GLU A O 1
ATOM 570 N N . ALA A 1 77 ? 10.781 -20.641 -24.062 1 97.25 77 ALA A N 1
ATOM 571 C CA . ALA A 1 77 ? 10.609 -20.906 -22.641 1 97.25 77 ALA A CA 1
ATOM 572 C C . ALA A 1 77 ? 9.945 -22.266 -22.422 1 97.25 77 ALA A C 1
ATOM 574 O O . ALA A 1 77 ? 10.297 -23 -21.5 1 97.25 77 ALA A O 1
ATOM 575 N N . ALA A 1 78 ? 9.023 -22.594 -23.281 1 97.94 78 ALA A N 1
ATOM 576 C CA . ALA A 1 78 ? 8.289 -23.859 -23.172 1 97.94 78 ALA A CA 1
ATOM 577 C C . ALA A 1 78 ? 9.219 -25.047 -23.391 1 97.94 78 ALA A C 1
ATOM 579 O O . ALA A 1 78 ? 9.016 -26.109 -22.797 1 97.94 78 ALA A O 1
ATOM 580 N N . GLU A 1 79 ? 10.18 -24.938 -24.188 1 97.81 79 GLU A N 1
ATOM 581 C CA . GLU A 1 79 ? 11.141 -26 -24.406 1 97.81 79 GLU A CA 1
ATOM 582 C C . GLU A 1 79 ? 11.898 -26.344 -23.125 1 97.81 79 GLU A C 1
ATOM 584 O O . GLU A 1 79 ? 12.125 -27.516 -22.828 1 97.81 79 GLU A O 1
ATOM 589 N N . LYS A 1 80 ? 12.273 -25.266 -22.469 1 97.38 80 LYS A N 1
ATOM 590 C CA . LYS A 1 80 ? 12.953 -25.469 -21.188 1 97.38 80 LYS A CA 1
ATOM 591 C C . LYS A 1 80 ? 12.055 -26.188 -20.188 1 97.38 80 LYS A C 1
ATOM 593 O O . LYS A 1 80 ? 12.508 -27.078 -19.469 1 97.38 80 LYS A O 1
ATOM 598 N N . VAL A 1 81 ? 10.836 -25.812 -20.188 1 98.44 81 VAL A N 1
ATOM 599 C CA . VAL A 1 81 ? 9.867 -26.422 -19.281 1 98.44 81 VAL A CA 1
ATOM 600 C C . VAL A 1 81 ? 9.656 -27.891 -19.672 1 98.44 81 VAL A C 1
ATOM 602 O O . VAL A 1 81 ? 9.664 -28.766 -18.812 1 98.44 81 VAL A O 1
ATOM 605 N N . THR A 1 82 ? 9.547 -28.141 -20.938 1 98.19 82 THR A N 1
ATOM 606 C CA . THR A 1 82 ? 9.344 -29.5 -21.438 1 98.19 82 THR A CA 1
ATOM 607 C C . THR A 1 82 ? 10.516 -30.391 -21.078 1 98.19 82 THR A C 1
ATOM 609 O O . THR A 1 82 ? 10.32 -31.547 -20.688 1 98.19 82 THR A O 1
ATOM 612 N N . ALA A 1 83 ? 11.648 -29.844 -21.156 1 97.75 83 ALA A N 1
ATOM 613 C CA . ALA A 1 83 ? 12.852 -30.609 -20.859 1 97.75 83 ALA A CA 1
ATOM 614 C C . ALA A 1 83 ? 12.891 -31 -19.375 1 97.75 83 ALA A C 1
ATOM 616 O O . ALA A 1 83 ? 13.562 -31.969 -19 1 97.75 83 ALA A O 1
ATOM 617 N N . ALA A 1 84 ? 12.18 -30.234 -18.562 1 97.19 84 ALA A N 1
ATOM 618 C CA . ALA A 1 84 ? 12.211 -30.438 -17.109 1 97.19 84 ALA A CA 1
ATOM 619 C C . ALA A 1 84 ? 11.078 -31.344 -16.656 1 97.19 84 ALA A C 1
ATOM 621 O O . ALA A 1 84 ? 10.977 -31.688 -15.477 1 97.19 84 ALA A O 1
ATOM 622 N N . VAL A 1 85 ? 10.227 -31.75 -17.531 1 96.38 85 VAL A N 1
ATOM 623 C CA . VAL A 1 85 ? 9.055 -32.562 -17.203 1 96.38 85 VAL A CA 1
ATOM 624 C C . VAL A 1 85 ? 9.492 -33.906 -16.609 1 96.38 85 VAL A C 1
ATOM 626 O O . VAL A 1 85 ? 10.305 -34.594 -17.219 1 96.38 85 VAL A O 1
ATOM 629 N N . SER A 1 86 ? 9.047 -34.188 -15.477 1 91.25 86 SER A N 1
ATOM 630 C CA . SER A 1 86 ? 9.383 -35.438 -14.797 1 91.25 86 SER A CA 1
ATOM 631 C C . SER A 1 86 ? 8.453 -36.562 -15.234 1 91.25 86 SER A C 1
ATOM 633 O O . SER A 1 86 ? 8.82 -37.719 -15.188 1 91.25 86 SER A O 1
ATOM 635 N N . ASP A 1 87 ? 7.164 -36.156 -15.523 1 88.62 87 ASP A N 1
ATOM 636 C CA . ASP A 1 87 ? 6.148 -37.094 -16.016 1 88.62 87 ASP A CA 1
ATOM 637 C C . ASP A 1 87 ? 5.785 -36.812 -17.469 1 88.62 87 ASP A C 1
ATOM 639 O O . ASP A 1 87 ? 5.242 -35.719 -17.766 1 88.62 87 ASP A O 1
ATOM 643 N N . SER A 1 88 ? 5.93 -37.688 -18.266 1 88.19 88 SER A N 1
ATOM 644 C CA . SER A 1 88 ? 5.738 -37.531 -19.703 1 88.19 88 SER A CA 1
ATOM 645 C C . SER A 1 88 ? 4.289 -37.188 -20.031 1 88.19 88 SER A C 1
ATOM 647 O O . SER A 1 88 ? 3.992 -36.656 -21.109 1 88.19 88 SER A O 1
ATOM 649 N N . ALA A 1 89 ? 3.43 -37.406 -19.062 1 93.5 89 ALA A N 1
ATOM 650 C CA . ALA A 1 89 ? 2.02 -37.125 -19.312 1 93.5 89 ALA A CA 1
ATOM 651 C C . ALA A 1 89 ? 1.726 -35.625 -19.125 1 93.5 89 ALA A C 1
ATOM 653 O O . ALA A 1 89 ? 0.673 -35.156 -19.531 1 93.5 89 ALA A O 1
ATOM 654 N N . THR A 1 90 ? 2.682 -34.969 -18.547 1 97.5 90 THR A N 1
ATOM 655 C CA . THR A 1 90 ? 2.486 -33.531 -18.328 1 97.5 90 THR A CA 1
ATOM 656 C C . THR A 1 90 ? 2.43 -32.781 -19.656 1 97.5 90 THR A C 1
ATOM 658 O O . THR A 1 90 ? 3.332 -32.906 -20.484 1 97.5 90 THR A O 1
ATOM 661 N N . GLN A 1 91 ? 1.405 -32 -19.891 1 98.19 91 GLN A N 1
ATOM 662 C CA . GLN A 1 91 ? 1.278 -31.172 -21.078 1 98.19 91 GLN A CA 1
ATOM 663 C C . GLN A 1 91 ? 1.811 -29.766 -20.828 1 98.19 91 GLN A C 1
ATOM 665 O O . GLN A 1 91 ? 1.439 -29.125 -19.844 1 98.19 91 GLN A O 1
ATOM 670 N N . VAL A 1 92 ? 2.725 -29.344 -21.656 1 98.44 92 VAL A N 1
ATOM 671 C CA . VAL A 1 92 ? 3.227 -27.984 -21.609 1 98.44 92 VAL A CA 1
ATOM 672 C C . VAL A 1 92 ? 2.545 -27.125 -22.672 1 98.44 92 VAL A C 1
ATOM 674 O O . VAL A 1 92 ? 2.609 -27.453 -23.859 1 98.44 92 VAL A O 1
ATOM 677 N N . LEU A 1 93 ? 1.808 -26.109 -22.266 1 98.25 93 LEU A N 1
ATOM 678 C CA . LEU A 1 93 ? 1.031 -25.25 -23.156 1 98.25 93 LEU A CA 1
ATOM 679 C C . LEU A 1 93 ? 1.546 -23.812 -23.125 1 98.25 93 LEU A C 1
ATOM 681 O O . LEU A 1 93 ? 2.188 -23.406 -22.156 1 98.25 93 LEU A O 1
ATOM 685 N N . VAL A 1 94 ? 1.307 -23.125 -24.25 1 98.19 94 VAL A N 1
ATOM 686 C CA . VAL A 1 94 ? 1.672 -21.719 -24.375 1 98.19 94 VAL A CA 1
ATOM 687 C C . VAL A 1 94 ? 0.45 -20.906 -24.797 1 98.19 94 VAL A C 1
ATOM 689 O O . VAL A 1 94 ? -0.318 -21.328 -25.656 1 98.19 94 VAL A O 1
ATOM 692 N N . GLU A 1 95 ? 0.17 -19.797 -24.141 1 98.19 95 GLU A N 1
ATOM 693 C CA . GLU A 1 95 ? -0.872 -18.844 -24.516 1 98.19 95 GLU A CA 1
ATOM 694 C C . GLU A 1 95 ? -0.314 -17.438 -24.609 1 98.19 95 GLU A C 1
ATOM 696 O O . GLU A 1 95 ? 0.407 -16.984 -23.719 1 98.19 95 GLU A O 1
ATOM 701 N N . SER A 1 96 ? -0.555 -16.766 -25.719 1 97.81 96 SER A N 1
ATOM 702 C CA . SER A 1 96 ? -0.189 -15.359 -25.875 1 97.81 96 SER A CA 1
ATOM 703 C C . SER A 1 96 ? -1.337 -14.445 -25.484 1 97.81 96 SER A C 1
ATOM 705 O O . SER A 1 96 ? -2.461 -14.594 -25.969 1 97.81 96 SER A O 1
ATOM 707 N N . ALA A 1 97 ? -1.073 -13.516 -24.531 1 97.94 97 ALA A N 1
ATOM 708 C CA . ALA A 1 97 ? -2.098 -12.57 -24.094 1 97.94 97 ALA A CA 1
ATOM 709 C C . ALA A 1 97 ? -1.465 -11.312 -23.5 1 97.94 97 ALA A C 1
ATOM 711 O O . ALA A 1 97 ? -0.467 -11.406 -22.766 1 97.94 97 ALA A O 1
ATOM 712 N N . ASN A 1 98 ? -1.997 -10.156 -23.844 1 97.69 98 ASN A N 1
ATOM 713 C CA . ASN A 1 98 ? -1.79 -8.961 -23.047 1 97.69 98 ASN A CA 1
ATOM 714 C C . ASN A 1 98 ? -2.602 -9 -21.75 1 97.69 98 ASN A C 1
ATOM 716 O O . ASN A 1 98 ? -3.826 -8.867 -21.781 1 97.69 98 ASN A O 1
ATOM 720 N N . LEU A 1 99 ? -1.903 -9.117 -20.688 1 97.69 99 LEU A N 1
ATOM 721 C CA . LEU A 1 99 ? -2.561 -9.391 -19.406 1 97.69 99 LEU A CA 1
ATOM 722 C C . LEU A 1 99 ? -3.279 -8.141 -18.891 1 97.69 99 LEU A C 1
ATOM 724 O O . LEU A 1 99 ? -4.086 -8.227 -17.969 1 97.69 99 LEU A O 1
ATOM 728 N N . GLN A 1 100 ? -3.031 -6.984 -19.5 1 97.31 100 GLN A N 1
ATOM 729 C CA . GLN A 1 100 ? -3.773 -5.777 -19.141 1 97.31 100 GLN A CA 1
ATOM 730 C C . GLN A 1 100 ? -5.133 -5.746 -19.844 1 97.31 100 GLN A C 1
ATOM 732 O O . GLN A 1 100 ? -5.984 -4.918 -19.516 1 97.31 100 GLN A O 1
ATOM 737 N N . ASP A 1 101 ? -5.289 -6.59 -20.797 1 97.69 101 ASP A N 1
ATOM 738 C CA . ASP A 1 101 ? -6.527 -6.688 -21.562 1 97.69 101 ASP A CA 1
ATOM 739 C C . ASP A 1 101 ? -7.387 -7.852 -21.062 1 97.69 101 ASP A C 1
ATOM 741 O O . ASP A 1 101 ? -7.082 -9.016 -21.344 1 97.69 101 ASP A O 1
ATOM 745 N N . ARG A 1 102 ? -8.484 -7.539 -20.469 1 97.75 102 ARG A N 1
ATOM 746 C CA . ARG A 1 102 ? -9.328 -8.539 -19.828 1 97.75 102 ARG A CA 1
ATOM 747 C C . ARG A 1 102 ? -9.828 -9.57 -20.844 1 97.75 102 ARG A C 1
ATOM 749 O O . ARG A 1 102 ? -9.867 -10.766 -20.562 1 97.75 102 ARG A O 1
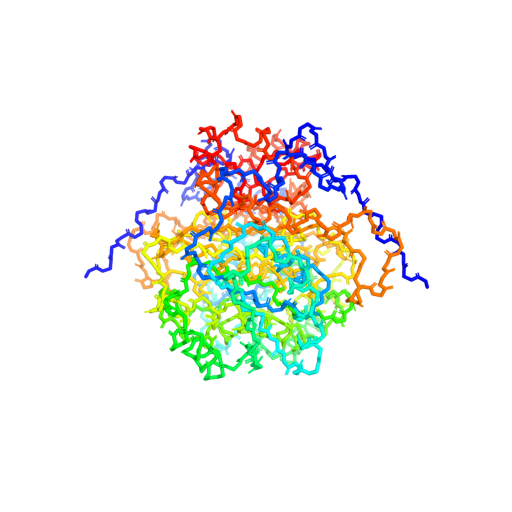ATOM 756 N N . ALA A 1 103 ? -10.211 -9.133 -21.969 1 98.25 103 ALA A N 1
ATOM 757 C CA . ALA A 1 103 ? -10.727 -10.039 -22.984 1 98.25 103 ALA A CA 1
ATOM 758 C C . ALA A 1 103 ? -9.664 -11.047 -23.422 1 98.25 103 ALA A C 1
ATOM 760 O O . ALA A 1 103 ? -9.969 -12.219 -23.656 1 98.25 103 ALA A O 1
ATOM 761 N N . GLN A 1 104 ? -8.445 -10.625 -23.531 1 98.56 104 GLN A N 1
ATOM 762 C CA . GLN A 1 104 ? -7.355 -11.516 -23.906 1 98.56 104 GLN A CA 1
ATOM 763 C C . GLN A 1 104 ? -7.047 -12.516 -22.797 1 98.56 104 GLN A C 1
ATOM 765 O O . GLN A 1 104 ? -6.746 -13.68 -23.062 1 98.56 104 GLN A O 1
ATOM 770 N N . VAL A 1 105 ? -7.152 -12.086 -21.562 1 98.5 105 VAL A N 1
ATOM 771 C CA . VAL A 1 105 ? -6.941 -12.977 -20.422 1 98.5 105 VAL A CA 1
ATOM 772 C C . VAL A 1 105 ? -8.023 -14.047 -20.406 1 98.5 105 VAL A C 1
ATOM 774 O O . VAL A 1 105 ? -7.727 -15.234 -20.266 1 98.5 105 VAL A O 1
ATOM 777 N N . ASP A 1 106 ? -9.258 -13.625 -20.609 1 98.62 106 ASP A N 1
ATOM 778 C CA . ASP A 1 106 ? -10.375 -14.562 -20.641 1 98.62 106 ASP A CA 1
ATOM 779 C C . ASP A 1 106 ? -10.18 -15.602 -21.734 1 98.62 106 ASP A C 1
ATOM 781 O O . ASP A 1 106 ? -10.391 -16.797 -21.516 1 98.62 106 ASP A O 1
ATOM 785 N N . ARG A 1 107 ? -9.766 -15.164 -22.828 1 98.56 107 ARG A N 1
ATOM 786 C CA . ARG A 1 107 ? -9.57 -16.078 -23.953 1 98.56 107 ARG A CA 1
ATOM 787 C C . ARG A 1 107 ? -8.445 -17.062 -23.672 1 98.56 107 ARG A C 1
ATOM 789 O O . ARG A 1 107 ? -8.562 -18.25 -23.969 1 98.56 107 ARG A O 1
ATOM 796 N N . ALA A 1 108 ? -7.363 -16.547 -23.141 1 98.56 108 ALA A N 1
ATOM 797 C CA . ALA A 1 108 ? -6.234 -17.422 -22.828 1 98.56 108 ALA A CA 1
ATOM 798 C C . ALA A 1 108 ? -6.637 -18.484 -21.812 1 98.56 108 ALA A C 1
ATOM 800 O O . ALA A 1 108 ? -6.32 -19.672 -21.984 1 98.56 108 ALA A O 1
ATOM 801 N N . TYR A 1 109 ? -7.336 -18.094 -20.75 1 98.75 109 TYR A N 1
ATOM 802 C CA . TYR A 1 109 ? -7.773 -19.031 -19.719 1 98.75 109 TYR A CA 1
ATOM 803 C C . TYR A 1 109 ? -8.75 -20.047 -20.297 1 98.75 109 TYR A C 1
ATOM 805 O O . TYR A 1 109 ? -8.664 -21.234 -20 1 98.75 109 TYR A O 1
ATOM 813 N N . GLN A 1 110 ? -9.641 -19.531 -21.094 1 98.69 110 GLN A N 1
ATOM 814 C CA . GLN A 1 110 ? -10.617 -20.438 -21.688 1 98.69 110 GLN A CA 1
ATOM 815 C C . GLN A 1 110 ? -9.938 -21.453 -22.609 1 98.69 110 GLN A C 1
ATOM 817 O O . GLN A 1 110 ? -10.336 -22.609 -22.656 1 98.69 110 GLN A O 1
ATOM 822 N N . SER A 1 111 ? -8.992 -21 -23.359 1 98.62 111 SER A N 1
ATOM 823 C CA . SER A 1 111 ? -8.219 -21.906 -24.188 1 98.62 111 SER A CA 1
ATOM 824 C C . SER A 1 111 ? -7.602 -23.031 -23.359 1 98.62 111 SER A C 1
ATOM 826 O O . SER A 1 111 ? -7.617 -24.203 -23.781 1 98.62 111 SER A O 1
ATOM 828 N N . VAL A 1 112 ? -7.043 -22.719 -22.219 1 98.62 112 VAL A N 1
ATOM 829 C CA . VAL A 1 112 ? -6.461 -23.703 -21.312 1 98.62 112 VAL A CA 1
ATOM 830 C C . VAL A 1 112 ? -7.547 -24.672 -20.828 1 98.62 112 VAL A C 1
ATOM 832 O O . VAL A 1 112 ? -7.371 -25.891 -20.891 1 98.62 112 VAL A O 1
ATOM 835 N N . VAL A 1 113 ? -8.672 -24.141 -20.438 1 98.69 113 VAL A N 1
ATOM 836 C CA . VAL A 1 113 ? -9.758 -24.938 -19.891 1 98.69 113 VAL A CA 1
ATOM 837 C C . VAL A 1 113 ? -10.273 -25.906 -20.953 1 98.69 113 VAL A C 1
ATOM 839 O O . VAL A 1 113 ? -10.555 -27.078 -20.641 1 98.69 113 VAL A O 1
ATOM 842 N N . ASP A 1 114 ? -10.375 -25.406 -22.125 1 98.62 114 ASP A N 1
ATOM 843 C CA . ASP A 1 114 ? -10.875 -26.234 -23.203 1 98.62 114 ASP A CA 1
ATOM 844 C C . ASP A 1 114 ? -9.945 -27.422 -23.469 1 98.62 114 ASP A C 1
ATOM 846 O O . ASP A 1 114 ? -10.398 -28.484 -23.906 1 98.62 114 ASP A O 1
ATOM 850 N N . LYS A 1 115 ? -8.703 -27.266 -23.188 1 98.5 115 LYS A N 1
ATOM 851 C CA . LYS A 1 115 ? -7.711 -28.281 -23.516 1 98.5 115 LYS A CA 1
ATOM 852 C C . LYS A 1 115 ? -7.516 -29.25 -22.359 1 98.5 115 LYS A C 1
ATOM 854 O O . LYS A 1 115 ? -7.375 -30.453 -22.578 1 98.5 115 LYS A O 1
ATOM 859 N N . VAL A 1 116 ? -7.477 -28.688 -21.141 1 98.5 116 VAL A N 1
ATOM 860 C CA . VAL A 1 116 ? -6.992 -29.578 -20.078 1 98.5 116 VAL A CA 1
ATOM 861 C C . VAL A 1 116 ? -7.93 -29.5 -18.875 1 98.5 116 VAL A C 1
ATOM 863 O O . VAL A 1 116 ? -7.762 -30.234 -17.906 1 98.5 116 VAL A O 1
ATOM 866 N N . GLY A 1 117 ? -8.938 -28.656 -18.859 1 98.5 117 GLY A N 1
ATOM 867 C CA . GLY A 1 117 ? -9.875 -28.531 -17.766 1 98.5 117 GLY A CA 1
ATOM 868 C C . GLY A 1 117 ? -9.578 -27.359 -16.859 1 98.5 117 GLY A C 1
ATOM 869 O O . GLY A 1 117 ? -8.773 -26.484 -17.203 1 98.5 117 GLY A O 1
ATOM 870 N N . LYS A 1 118 ? -10.219 -27.297 -15.742 1 98.62 118 LYS A N 1
ATOM 871 C CA . LYS A 1 118 ? -10.164 -26.156 -14.82 1 98.62 118 LYS A CA 1
ATOM 872 C C . LYS A 1 118 ? -8.734 -25.891 -14.359 1 98.62 118 LYS A C 1
ATOM 874 O O . LYS A 1 118 ? -7.906 -26.812 -14.328 1 98.62 118 LYS A O 1
ATOM 879 N N . ILE A 1 119 ? -8.477 -24.719 -13.984 1 98.88 119 ILE A N 1
ATOM 880 C CA . ILE A 1 119 ? -7.156 -24.312 -13.516 1 98.88 119 ILE A CA 1
ATOM 881 C C . ILE A 1 119 ? -7.07 -24.469 -12 1 98.88 119 ILE A C 1
ATOM 883 O O . ILE A 1 119 ? -7.867 -23.875 -11.266 1 98.88 119 ILE A O 1
ATOM 887 N N . ASP A 1 120 ? -6.074 -25.203 -11.539 1 98.88 120 ASP A N 1
ATOM 888 C CA . ASP A 1 120 ? -5.953 -25.5 -10.117 1 98.88 120 ASP A CA 1
ATOM 889 C C . ASP A 1 120 ? -5.004 -24.516 -9.43 1 98.88 120 ASP A C 1
ATOM 891 O O . ASP A 1 120 ? -5.219 -24.125 -8.281 1 98.88 120 ASP A O 1
ATOM 895 N N . ILE A 1 121 ? -3.926 -24.125 -10.102 1 98.94 121 ILE A N 1
ATOM 896 C CA . ILE A 1 121 ? -2.889 -23.266 -9.555 1 98.94 121 ILE A CA 1
ATOM 897 C C . ILE A 1 121 ? -2.602 -22.125 -10.531 1 98.94 121 ILE A C 1
ATOM 899 O O . ILE A 1 121 ? -2.293 -22.359 -11.703 1 98.94 121 ILE A O 1
ATOM 903 N N . LEU A 1 122 ? -2.805 -20.922 -10.07 1 98.94 122 LEU A N 1
ATOM 904 C CA . LEU A 1 122 ? -2.469 -19.719 -10.82 1 98.94 122 LEU A CA 1
ATOM 905 C C . LEU A 1 122 ? -1.292 -18.984 -10.188 1 98.94 122 LEU A C 1
ATOM 907 O O . LEU A 1 122 ? -1.336 -18.641 -9 1 98.94 122 LEU A O 1
ATOM 911 N N . VAL A 1 123 ? -0.225 -18.797 -10.938 1 98.94 123 VAL A N 1
ATOM 912 C CA . VAL A 1 123 ? 0.898 -17.969 -10.5 1 98.94 123 VAL A CA 1
ATOM 913 C C . VAL A 1 123 ? 0.873 -16.625 -11.242 1 98.94 123 VAL A C 1
ATOM 915 O O . VAL A 1 123 ? 0.985 -16.594 -12.469 1 98.94 123 VAL A O 1
ATOM 918 N N . ILE A 1 124 ? 0.678 -15.602 -10.492 1 98.69 124 ILE A N 1
ATOM 919 C CA . ILE A 1 124 ? 0.733 -14.25 -11.039 1 98.69 124 ILE A CA 1
ATOM 920 C C . ILE A 1 124 ? 2.141 -13.68 -10.875 1 98.69 124 ILE A C 1
ATOM 922 O O . ILE A 1 124 ? 2.469 -13.109 -9.828 1 98.69 124 ILE A O 1
ATOM 926 N N . ASN A 1 125 ? 2.914 -13.836 -11.883 1 97.56 125 ASN A N 1
ATOM 927 C CA . ASN A 1 125 ? 4.316 -13.438 -11.812 1 97.56 125 ASN A CA 1
ATOM 928 C C . ASN A 1 125 ? 4.621 -12.273 -12.742 1 97.56 125 ASN A C 1
ATOM 930 O O . ASN A 1 125 ? 5.641 -11.602 -12.594 1 97.56 125 ASN A O 1
ATOM 934 N N . ALA A 1 126 ? 3.732 -11.992 -13.688 1 92.19 126 ALA A N 1
ATOM 935 C CA . ALA A 1 126 ? 3.928 -10.914 -14.664 1 92.19 126 ALA A CA 1
ATOM 936 C C . ALA A 1 126 ? 3.967 -9.555 -13.977 1 92.19 126 ALA A C 1
ATOM 938 O O . ALA A 1 126 ? 3.201 -9.297 -13.047 1 92.19 126 ALA A O 1
ATOM 939 N N . VAL A 1 127 ? 4.887 -8.742 -14.383 1 89.31 127 VAL A N 1
ATOM 940 C CA . VAL A 1 127 ? 4.988 -7.402 -13.82 1 89.31 127 VAL A CA 1
ATOM 941 C C . VAL A 1 127 ? 5.535 -6.441 -14.875 1 89.31 127 VAL A C 1
ATOM 943 O O . VAL A 1 127 ? 6.312 -6.84 -15.75 1 89.31 127 VAL A O 1
ATOM 946 N N . LEU A 1 128 ? 5.098 -5.273 -14.836 1 88.12 128 LEU A N 1
ATOM 947 C CA . LEU A 1 128 ? 5.707 -4.18 -15.578 1 88.12 128 LEU A CA 1
ATOM 948 C C . LEU A 1 128 ? 6.711 -3.426 -14.711 1 88.12 128 LEU A C 1
ATOM 950 O O . LEU A 1 128 ? 6.402 -3.051 -13.578 1 88.12 128 LEU A O 1
ATOM 954 N N . LEU A 1 129 ? 7.887 -3.268 -15.219 1 85 129 LEU A N 1
ATOM 955 C CA . LEU A 1 129 ? 8.93 -2.553 -14.5 1 85 129 LEU A CA 1
ATOM 956 C C . LEU A 1 129 ? 8.992 -1.092 -14.93 1 85 129 LEU A C 1
ATOM 958 O O . LEU A 1 129 ? 9.281 -0.797 -16.094 1 85 129 LEU A O 1
ATOM 962 N N . PRO A 1 130 ? 8.695 -0.219 -14 1 85.5 130 PRO A N 1
ATOM 963 C CA . PRO A 1 130 ? 8.875 1.187 -14.375 1 85.5 130 PRO A CA 1
ATOM 964 C C . PRO A 1 130 ? 10.336 1.624 -14.328 1 85.5 130 PRO A C 1
ATOM 966 O O . PRO A 1 130 ? 11.18 0.92 -13.766 1 85.5 130 PRO A O 1
ATOM 969 N N . ALA A 1 131 ? 10.625 2.766 -14.992 1 82.94 131 ALA A N 1
ATOM 970 C CA . ALA A 1 131 ? 11.945 3.369 -14.883 1 82.94 131 ALA A CA 1
ATOM 971 C C . ALA A 1 131 ? 12.25 3.764 -13.445 1 82.94 131 ALA A C 1
ATOM 973 O O . ALA A 1 131 ? 11.367 4.23 -12.719 1 82.94 131 ALA A O 1
ATOM 974 N N . PRO A 1 132 ? 13.531 3.527 -13.07 1 85 132 PRO A N 1
ATOM 975 C CA . PRO A 1 132 ? 13.891 3.982 -11.727 1 85 132 PRO A CA 1
ATOM 976 C C . PRO A 1 132 ? 13.773 5.496 -11.562 1 85 132 PRO A C 1
ATOM 978 O O . PRO A 1 132 ? 13.805 6.23 -12.547 1 85 132 PRO A O 1
ATOM 981 N N . GLY A 1 133 ? 13.594 5.953 -10.305 1 89.38 133 GLY A N 1
ATOM 982 C CA . GLY A 1 133 ? 13.516 7.375 -10.016 1 89.38 133 GLY A CA 1
ATOM 983 C C . GLY A 1 133 ? 12.914 7.676 -8.648 1 89.38 133 GLY A C 1
ATOM 984 O O . GLY A 1 133 ? 12.328 6.793 -8.023 1 89.38 133 GLY A O 1
ATOM 985 N N . GLY A 1 134 ? 13.117 8.953 -8.25 1 92.44 134 GLY A N 1
ATOM 986 C CA . GLY A 1 134 ? 12.484 9.445 -7.035 1 92.44 134 GLY A CA 1
ATOM 987 C C . GLY A 1 134 ? 11.117 10.055 -7.273 1 92.44 134 GLY A C 1
ATOM 988 O O . GLY A 1 134 ? 10.711 10.25 -8.422 1 92.44 134 GLY A O 1
ATOM 989 N N . LEU A 1 135 ? 10.406 10.242 -6.176 1 94.94 135 LEU A N 1
ATOM 990 C CA . LEU A 1 135 ? 9.031 10.734 -6.281 1 94.94 135 LEU A CA 1
ATOM 991 C C . LEU A 1 135 ? 9 12.258 -6.309 1 94.94 135 LEU A C 1
ATOM 993 O O . LEU A 1 135 ? 8.07 12.852 -6.867 1 94.94 135 LEU A O 1
ATOM 997 N N . THR A 1 136 ? 9.977 12.883 -5.734 1 95.31 136 THR A N 1
ATOM 998 C CA . THR A 1 136 ? 9.969 14.328 -5.543 1 95.31 136 THR A CA 1
ATOM 999 C C . THR A 1 136 ? 9.867 15.055 -6.883 1 95.31 136 THR A C 1
ATOM 1001 O O . THR A 1 136 ? 9.172 16.062 -7 1 95.31 136 THR A O 1
ATOM 1004 N N . ASN A 1 137 ? 10.508 14.523 -7.906 1 90.94 137 ASN A N 1
ATOM 1005 C CA . ASN A 1 137 ? 10.492 15.148 -9.227 1 90.94 137 ASN A CA 1
ATOM 1006 C C . ASN A 1 137 ? 9.812 14.258 -10.258 1 90.94 137 ASN A C 1
ATOM 1008 O O . ASN A 1 137 ? 10.008 14.438 -11.461 1 90.94 137 ASN A O 1
ATOM 1012 N N . TYR A 1 138 ? 9.062 13.352 -9.758 1 91.31 138 TYR A N 1
ATOM 1013 C CA . TYR A 1 138 ? 8.406 12.383 -10.625 1 91.31 138 TYR A CA 1
ATOM 1014 C C . TYR A 1 138 ? 7.133 12.961 -11.227 1 91.31 138 TYR A C 1
ATOM 1016 O O . TYR A 1 138 ? 6.391 13.672 -10.547 1 91.31 138 TYR A O 1
ATOM 1024 N N . LYS A 1 139 ? 6.883 12.703 -12.484 1 93 139 LYS A N 1
ATOM 1025 C CA . LYS A 1 139 ? 5.609 13.117 -13.07 1 93 139 LYS A CA 1
ATOM 1026 C C . LYS A 1 139 ? 4.457 12.281 -12.516 1 93 139 LYS A C 1
ATOM 1028 O O . LYS A 1 139 ? 4.438 11.055 -12.672 1 93 139 LYS A O 1
ATOM 1033 N N . PRO A 1 140 ? 3.463 12.898 -11.93 1 94.69 140 PRO A N 1
ATOM 1034 C CA . PRO A 1 140 ? 2.371 12.148 -11.305 1 94.69 140 PRO A CA 1
ATOM 1035 C C . PRO A 1 140 ? 1.668 11.211 -12.281 1 94.69 140 PRO A C 1
ATOM 1037 O O . PRO A 1 140 ? 1.358 10.07 -11.922 1 94.69 140 PRO A O 1
ATOM 1040 N N . GLU A 1 141 ? 1.504 11.656 -13.477 1 93.06 141 GLU A N 1
ATOM 1041 C CA . GLU A 1 141 ? 0.807 10.844 -14.469 1 93.06 141 GLU A CA 1
ATOM 1042 C C . GLU A 1 141 ? 1.596 9.578 -14.797 1 93.06 141 GLU A C 1
ATOM 1044 O O . GLU A 1 141 ? 1.01 8.539 -15.102 1 93.06 141 GLU A O 1
ATOM 1049 N N . GLU A 1 142 ? 2.873 9.672 -14.758 1 93.75 142 GLU A N 1
ATOM 1050 C CA . GLU A 1 142 ? 3.709 8.5 -15 1 93.75 142 GLU A CA 1
ATOM 1051 C C . GLU A 1 142 ? 3.541 7.469 -13.891 1 93.75 142 GLU A C 1
ATOM 1053 O O . GLU A 1 142 ? 3.504 6.266 -14.156 1 93.75 142 GLU A O 1
ATOM 1058 N N . LEU A 1 143 ? 3.465 7.949 -12.695 1 95.06 143 LEU A N 1
ATOM 1059 C CA . LEU A 1 143 ? 3.232 7.035 -11.578 1 95.06 143 LEU A CA 1
ATOM 1060 C C . LEU A 1 143 ? 1.88 6.344 -11.719 1 95.06 143 LEU A C 1
ATOM 1062 O O . LEU A 1 143 ? 1.771 5.137 -11.5 1 95.06 143 LEU A O 1
ATOM 1066 N N . VAL A 1 144 ? 0.91 7.098 -12.117 1 95.38 144 VAL A N 1
ATOM 1067 C CA . VAL A 1 144 ? -0.428 6.547 -12.305 1 95.38 144 VAL A CA 1
ATOM 1068 C C . VAL A 1 144 ? -0.394 5.453 -13.367 1 95.38 144 VAL A C 1
ATOM 1070 O O . VAL A 1 144 ? -0.987 4.387 -13.195 1 95.38 144 VAL A O 1
ATOM 1073 N N . ARG A 1 145 ? 0.276 5.723 -14.414 1 94.69 145 ARG A N 1
ATOM 1074 C CA . ARG A 1 145 ? 0.374 4.75 -15.5 1 94.69 145 ARG A CA 1
ATOM 1075 C C . ARG A 1 145 ? 1.061 3.475 -15.031 1 94.69 145 ARG A C 1
ATOM 1077 O O . ARG A 1 145 ? 0.662 2.371 -15.406 1 94.69 145 ARG A O 1
ATOM 1084 N N . THR A 1 146 ? 2.096 3.664 -14.297 1 94.25 146 THR A N 1
ATOM 1085 C CA . THR A 1 146 ? 2.818 2.521 -13.75 1 94.25 146 THR A CA 1
ATOM 1086 C C . THR A 1 146 ? 1.906 1.674 -12.875 1 94.25 146 THR A C 1
ATOM 1088 O O . THR A 1 146 ? 1.847 0.452 -13.023 1 94.25 146 THR A O 1
ATOM 1091 N N . ILE A 1 147 ? 1.176 2.264 -12 1 96.5 147 ILE A N 1
ATOM 1092 C CA . ILE A 1 147 ? 0.265 1.579 -11.094 1 96.5 147 ILE A CA 1
ATOM 1093 C C . ILE A 1 147 ? -0.848 0.901 -11.891 1 96.5 147 ILE A C 1
ATOM 1095 O O . ILE A 1 147 ? -1.158 -0.271 -11.656 1 96.5 147 ILE A O 1
ATOM 1099 N N . GLU A 1 148 ? -1.406 1.649 -12.844 1 97.06 148 GLU A N 1
ATOM 1100 C CA . GLU A 1 148 ? -2.477 1.121 -13.688 1 97.06 148 GLU A CA 1
ATOM 1101 C C . GLU A 1 148 ? -2.043 -0.163 -14.383 1 97.06 148 GLU A C 1
ATOM 1103 O O . GLU A 1 148 ? -2.77 -1.159 -14.375 1 97.06 148 GLU A O 1
ATOM 1108 N N . GLY A 1 149 ? -0.942 -0.155 -15.008 1 96.69 149 GLY A N 1
ATOM 1109 C CA . GLY A 1 149 ? -0.454 -1.306 -15.75 1 96.69 149 GLY A CA 1
ATOM 1110 C C . GLY A 1 149 ? -0.381 -2.568 -14.914 1 96.69 149 GLY A C 1
ATOM 1111 O O . GLY A 1 149 ? -0.899 -3.613 -15.312 1 96.69 149 GLY A O 1
ATOM 1112 N N . ASN A 1 150 ? 0.234 -2.504 -13.766 1 96.69 150 ASN A N 1
ATOM 1113 C CA . ASN A 1 150 ? 0.411 -3.674 -12.914 1 96.69 150 ASN A CA 1
ATOM 1114 C C . ASN A 1 150 ? -0.896 -4.078 -12.242 1 96.69 150 ASN A C 1
ATOM 1116 O O . ASN A 1 150 ? -1.177 -5.27 -12.086 1 96.69 150 ASN A O 1
ATOM 1120 N N . LEU A 1 151 ? -1.669 -3.08 -11.875 1 97.31 151 LEU A N 1
ATOM 1121 C CA . LEU A 1 151 ? -2.934 -3.369 -11.211 1 97.31 151 LEU A CA 1
ATOM 1122 C C . LEU A 1 151 ? -3.889 -4.102 -12.148 1 97.31 151 LEU A C 1
ATOM 1124 O O . LEU A 1 151 ? -4.594 -5.02 -11.727 1 97.31 151 LEU A O 1
ATOM 1128 N N . LEU A 1 152 ? -3.918 -3.67 -13.383 1 97.81 152 LEU A N 1
ATOM 1129 C CA . LEU A 1 152 ? -4.785 -4.336 -14.352 1 97.81 152 LEU A CA 1
ATOM 1130 C C . LEU A 1 152 ? -4.383 -5.797 -14.523 1 97.81 152 LEU A C 1
ATOM 1132 O O . LEU A 1 152 ? -5.242 -6.672 -14.641 1 97.81 152 LEU A O 1
ATOM 1136 N N . ILE A 1 153 ? -3.104 -6.055 -14.523 1 97.75 153 ILE A N 1
ATOM 1137 C CA . ILE A 1 153 ? -2.617 -7.422 -14.648 1 97.75 153 ILE A CA 1
ATOM 1138 C C . ILE A 1 153 ? -3.16 -8.266 -13.492 1 97.75 153 ILE A C 1
ATOM 1140 O O . ILE A 1 153 ? -3.75 -9.328 -13.719 1 97.75 153 ILE A O 1
ATOM 1144 N N . VAL A 1 154 ? -3.066 -7.77 -12.281 1 97.88 154 VAL A N 1
ATOM 1145 C CA . VAL A 1 154 ? -3.443 -8.5 -11.078 1 97.88 154 VAL A CA 1
ATOM 1146 C C . VAL A 1 154 ? -4.957 -8.68 -11.039 1 97.88 154 VAL A C 1
ATOM 1148 O O . VAL A 1 154 ? -5.449 -9.781 -10.781 1 97.88 154 VAL A O 1
ATOM 1151 N N . MET A 1 155 ? -5.719 -7.637 -11.305 1 98.12 155 MET A N 1
ATOM 1152 C CA . MET A 1 155 ? -7.176 -7.691 -11.234 1 98.12 155 MET A CA 1
ATOM 1153 C C . MET A 1 155 ? -7.738 -8.609 -12.312 1 98.12 155 MET A C 1
ATOM 1155 O O . MET A 1 155 ? -8.586 -9.461 -12.031 1 98.12 155 MET A O 1
ATOM 1159 N N . ASN A 1 156 ? -7.25 -8.453 -13.523 1 98.31 156 ASN A N 1
ATOM 1160 C CA . ASN A 1 156 ? -7.715 -9.312 -14.609 1 98.31 156 ASN A CA 1
ATOM 1161 C C . ASN A 1 156 ? -7.398 -10.781 -14.328 1 98.31 156 ASN A C 1
ATOM 1163 O O . ASN A 1 156 ? -8.25 -11.656 -14.523 1 98.31 156 ASN A O 1
ATOM 1167 N N . ALA A 1 157 ? -6.18 -11 -13.883 1 98.5 157 ALA A N 1
ATOM 1168 C CA . ALA A 1 157 ? -5.73 -12.367 -13.617 1 98.5 157 ALA A CA 1
ATOM 1169 C C . ALA A 1 157 ? -6.637 -13.055 -12.594 1 98.5 157 ALA A C 1
ATOM 1171 O O . ALA A 1 157 ? -7.125 -14.156 -12.836 1 98.5 157 ALA A O 1
ATOM 1172 N N . PHE A 1 158 ? -6.855 -12.391 -11.477 1 98.44 158 PHE A N 1
ATOM 1173 C CA . PHE A 1 158 ? -7.582 -13.008 -10.375 1 98.44 158 PHE A CA 1
ATOM 1174 C C . PHE A 1 158 ? -9.062 -13.164 -10.711 1 98.44 158 PHE A C 1
ATOM 1176 O O . PHE A 1 158 ? -9.633 -14.242 -10.531 1 98.44 158 PHE A O 1
ATOM 1183 N N . GLN A 1 159 ? -9.688 -12.109 -11.258 1 98.38 159 GLN A N 1
ATOM 1184 C CA . GLN A 1 159 ? -11.117 -12.125 -11.539 1 98.38 159 GLN A CA 1
ATOM 1185 C C . GLN A 1 159 ? -11.453 -13.148 -12.625 1 98.38 159 GLN A C 1
ATOM 1187 O O . GLN A 1 159 ? -12.445 -13.867 -12.516 1 98.38 159 GLN A O 1
ATOM 1192 N N . ALA A 1 160 ? -10.641 -13.234 -13.633 1 98.5 160 ALA A N 1
ATOM 1193 C CA . ALA A 1 160 ? -10.891 -14.172 -14.727 1 98.5 160 ALA A CA 1
ATOM 1194 C C . ALA A 1 160 ? -10.703 -15.617 -14.273 1 98.5 160 ALA A C 1
ATOM 1196 O O . ALA A 1 160 ? -11.297 -16.531 -14.844 1 98.5 160 ALA A O 1
ATOM 1197 N N . PHE A 1 161 ? -9.852 -15.82 -13.258 1 98.81 161 PHE A N 1
ATOM 1198 C CA . PHE A 1 161 ? -9.492 -17.141 -12.766 1 98.81 161 PHE A CA 1
ATOM 1199 C C . PHE A 1 161 ? -10.656 -17.766 -12 1 98.81 161 PHE A C 1
ATOM 1201 O O . PHE A 1 161 ? -10.922 -18.969 -12.133 1 98.81 161 PHE A O 1
ATOM 1208 N N . LEU A 1 162 ? -11.43 -16.984 -11.281 1 98.5 162 LEU A N 1
ATOM 1209 C CA . LEU A 1 162 ? -12.367 -17.453 -10.273 1 98.5 162 LEU A CA 1
ATOM 1210 C C . LEU A 1 162 ? -13.438 -18.344 -10.891 1 98.5 162 LEU A C 1
ATOM 1212 O O . LEU A 1 162 ? -13.672 -19.453 -10.414 1 98.5 162 LEU A O 1
ATOM 1216 N N . PRO A 1 163 ? -14.008 -17.984 -12.039 1 98.06 163 PRO A N 1
ATOM 1217 C CA . PRO A 1 163 ? -15.094 -18.812 -12.578 1 98.06 163 PRO A CA 1
ATOM 1218 C C . PRO A 1 163 ? -14.594 -20.125 -13.164 1 98.06 163 PRO A C 1
ATOM 1220 O O . PRO A 1 163 ? -15.391 -21.047 -13.414 1 98.06 163 PRO A O 1
ATOM 1223 N N . ILE A 1 164 ? -13.32 -20.281 -13.375 1 98.56 164 ILE A N 1
ATOM 1224 C CA . ILE A 1 164 ? -12.805 -21.469 -14.047 1 98.56 164 ILE A CA 1
ATOM 1225 C C . ILE A 1 164 ? -11.805 -22.172 -13.141 1 98.56 164 ILE A C 1
ATOM 1227 O O . ILE A 1 164 ? -11.008 -23 -13.602 1 98.56 164 ILE A O 1
ATOM 1231 N N . ALA A 1 165 ? -11.789 -21.875 -11.867 1 98.69 165 ALA A N 1
ATOM 1232 C CA . ALA A 1 165 ? -10.883 -22.469 -10.883 1 98.69 165 ALA A CA 1
ATOM 1233 C C . ALA A 1 165 ? -11.328 -23.875 -10.5 1 98.69 165 ALA A C 1
ATOM 1235 O O . ALA A 1 165 ? -12.523 -24.172 -10.492 1 98.69 165 ALA A O 1
ATOM 1236 N N . GLY A 1 166 ? -10.352 -24.703 -10.219 1 98.19 166 GLY A N 1
ATOM 1237 C CA . GLY A 1 166 ? -10.633 -26.016 -9.672 1 98.19 166 GLY A CA 1
ATOM 1238 C C . GLY A 1 166 ? -11.203 -25.969 -8.266 1 98.19 166 GLY A C 1
ATOM 1239 O O . GLY A 1 166 ? -11.445 -24.891 -7.727 1 98.19 166 GLY A O 1
ATOM 1240 N N . PRO A 1 167 ? -11.477 -27.094 -7.645 1 96.94 167 PRO A N 1
ATOM 1241 C CA . PRO A 1 167 ? -12.195 -27.172 -6.367 1 96.94 167 PRO A CA 1
ATOM 1242 C C . PRO A 1 167 ? -11.367 -26.656 -5.191 1 96.94 167 PRO A C 1
ATOM 1244 O O . PRO A 1 167 ? -11.922 -26.203 -4.191 1 96.94 167 PRO A O 1
ATOM 1247 N N . GLU A 1 168 ? -10.047 -26.781 -5.258 1 97.5 168 GLU A N 1
ATOM 1248 C CA . GLU A 1 168 ? -9.141 -26.266 -4.242 1 97.5 168 GLU A CA 1
ATOM 1249 C C . GLU A 1 168 ? -8.117 -25.328 -4.852 1 97.5 168 GLU A C 1
ATOM 1251 O O . GLU A 1 168 ? -6.914 -25.594 -4.836 1 97.5 168 GLU A O 1
ATOM 1256 N N . PRO A 1 169 ? -8.609 -24.203 -5.285 1 98.62 169 PRO A N 1
ATOM 1257 C CA . PRO A 1 169 ? -7.766 -23.328 -6.086 1 98.62 169 PRO A CA 1
ATOM 1258 C C . PRO A 1 169 ? -6.66 -22.656 -5.266 1 98.62 169 PRO A C 1
ATOM 1260 O O . PRO A 1 169 ? -6.879 -22.297 -4.105 1 98.62 169 PRO A O 1
ATOM 1263 N N . VAL A 1 170 ? -5.469 -22.484 -5.867 1 98.88 170 VAL A N 1
ATOM 1264 C CA . VAL A 1 170 ? -4.297 -21.812 -5.309 1 98.88 170 VAL A CA 1
ATOM 1265 C C . VAL A 1 170 ? -3.906 -20.641 -6.199 1 98.88 170 VAL A C 1
ATOM 1267 O O . VAL A 1 170 ? -3.852 -20.766 -7.422 1 98.88 170 VAL A O 1
ATOM 1270 N N . VAL A 1 171 ? -3.744 -19.469 -5.586 1 98.88 171 VAL A N 1
ATOM 1271 C CA . VAL A 1 171 ? -3.201 -18.312 -6.281 1 98.88 171 VAL A CA 1
ATOM 1272 C C . VAL A 1 171 ? -1.92 -17.844 -5.59 1 98.88 171 VAL A C 1
ATOM 1274 O O . VAL A 1 171 ? -1.941 -17.484 -4.414 1 98.88 171 VAL A O 1
ATOM 1277 N N . LEU A 1 172 ? -0.817 -17.891 -6.285 1 98.88 172 LEU A N 1
ATOM 1278 C CA . LEU A 1 172 ? 0.476 -17.406 -5.812 1 98.88 172 LEU A CA 1
ATOM 1279 C C . LEU A 1 172 ? 0.863 -16.109 -6.516 1 98.88 172 LEU A C 1
ATOM 1281 O O . LEU A 1 172 ? 1.002 -16.094 -7.742 1 98.88 172 LEU A O 1
ATOM 1285 N N . HIS A 1 173 ? 0.972 -15.062 -5.75 1 98.5 173 HIS A N 1
ATOM 1286 C CA . HIS A 1 173 ? 1.26 -13.742 -6.289 1 98.5 173 HIS A CA 1
ATOM 1287 C C . HIS A 1 173 ? 2.709 -13.344 -6.031 1 98.5 173 HIS A C 1
ATOM 1289 O O . HIS A 1 173 ? 3.125 -13.203 -4.879 1 98.5 173 HIS A O 1
ATOM 1295 N N . THR A 1 174 ? 3.48 -13.242 -7.145 1 97.44 174 THR A N 1
ATOM 1296 C CA . THR A 1 174 ? 4.84 -12.734 -7.016 1 97.44 174 THR A CA 1
ATOM 1297 C C . THR A 1 174 ? 4.832 -11.258 -6.613 1 97.44 174 THR A C 1
ATOM 1299 O O . THR A 1 174 ? 4.43 -10.398 -7.398 1 97.44 174 THR A O 1
ATOM 1302 N N . SER A 1 175 ? 5.289 -11.039 -5.426 1 94.44 175 SER A N 1
ATOM 1303 C CA . SER A 1 175 ? 5.246 -9.719 -4.812 1 94.44 175 SER A CA 1
ATOM 1304 C C . SER A 1 175 ? 6.648 -9.211 -4.504 1 94.44 175 SER A C 1
ATOM 1306 O O . SER A 1 175 ? 7.613 -9.57 -5.184 1 94.44 175 SER A O 1
ATOM 1308 N N . THR A 1 176 ? 6.703 -8.188 -3.658 1 88.12 176 THR A N 1
ATOM 1309 C CA . THR A 1 176 ? 7.992 -7.566 -3.367 1 88.12 176 THR A CA 1
ATOM 1310 C C . THR A 1 176 ? 8.094 -7.211 -1.889 1 88.12 176 THR A C 1
ATOM 1312 O O . THR A 1 176 ? 7.109 -6.816 -1.267 1 88.12 176 THR A O 1
ATOM 1315 N N . CYS A 1 177 ? 9.305 -7.328 -1.453 1 83.56 177 CYS A N 1
ATOM 1316 C CA . CYS A 1 177 ? 9.578 -6.871 -0.095 1 83.56 177 CYS A CA 1
ATOM 1317 C C . CYS A 1 177 ? 9.539 -5.348 -0.017 1 83.56 177 CYS A C 1
ATOM 1319 O O . CYS A 1 177 ? 9.461 -4.781 1.074 1 83.56 177 CYS A O 1
ATOM 1321 N N . LEU A 1 178 ? 9.609 -4.707 -1.122 1 81.94 178 LEU A N 1
ATOM 1322 C CA . LEU A 1 178 ? 9.695 -3.25 -1.155 1 81.94 178 LEU A CA 1
ATOM 1323 C C . LEU A 1 178 ? 8.398 -2.621 -0.662 1 81.94 178 LEU A C 1
ATOM 1325 O O . LEU A 1 178 ? 8.367 -1.435 -0.324 1 81.94 178 LEU A O 1
ATOM 1329 N N . ALA A 1 179 ? 7.375 -3.379 -0.634 1 76.38 179 ALA A N 1
ATOM 1330 C CA . ALA A 1 179 ? 6.094 -2.883 -0.132 1 76.38 179 ALA A CA 1
ATOM 1331 C C . ALA A 1 179 ? 6.098 -2.799 1.392 1 76.38 179 ALA A C 1
ATOM 1333 O O . ALA A 1 179 ? 5.277 -2.094 1.983 1 76.38 179 ALA A O 1
ATOM 1334 N N . ASN A 1 180 ? 7.039 -3.477 2.027 1 74.94 180 ASN A N 1
ATOM 1335 C CA . ASN A 1 180 ? 6.914 -3.578 3.479 1 74.94 180 ASN A CA 1
ATOM 1336 C C . ASN A 1 180 ? 8.227 -3.221 4.18 1 74.94 180 ASN A C 1
ATOM 1338 O O . ASN A 1 180 ? 8.328 -3.342 5.398 1 74.94 180 ASN A O 1
ATOM 1342 N N . ILE A 1 181 ? 9.148 -2.871 3.395 1 78.25 181 ILE A N 1
ATOM 1343 C CA . ILE A 1 181 ? 10.383 -2.393 4 1 78.25 181 ILE A CA 1
ATOM 1344 C C . ILE A 1 181 ? 10.484 -0.876 3.854 1 78.25 181 ILE A C 1
ATOM 1346 O O . ILE A 1 181 ? 9.602 -0.247 3.266 1 78.25 181 ILE A O 1
ATOM 1350 N N . ALA A 1 182 ? 11.562 -0.367 4.512 1 81.19 182 ALA A N 1
ATOM 1351 C CA . ALA A 1 182 ? 11.82 1.063 4.359 1 81.19 182 ALA A CA 1
ATOM 1352 C C . ALA A 1 182 ? 12.008 1.435 2.893 1 81.19 182 ALA A C 1
ATOM 1354 O O . ALA A 1 182 ? 12.578 0.663 2.121 1 81.19 182 ALA A O 1
ATOM 1355 N N . PRO A 1 183 ? 11.484 2.592 2.576 1 88 183 PRO A N 1
ATOM 1356 C CA . PRO A 1 183 ? 11.625 3.021 1.183 1 88 183 PRO A CA 1
ATOM 1357 C C . PRO A 1 183 ? 13.062 2.963 0.684 1 88 183 PRO A C 1
ATOM 1359 O O . PRO A 1 183 ? 13.992 3.301 1.423 1 88 183 PRO A O 1
ATOM 1362 N N . THR A 1 184 ? 13.203 2.471 -0.504 1 87.06 184 THR A N 1
ATOM 1363 C CA . THR A 1 184 ? 14.5 2.371 -1.175 1 87.06 184 THR A CA 1
ATOM 1364 C C . THR A 1 184 ? 14.656 3.48 -2.211 1 87.06 184 THR A C 1
ATOM 1366 O O . THR A 1 184 ? 13.812 3.635 -3.098 1 87.06 184 THR A O 1
ATOM 1369 N N . PRO A 1 185 ? 15.789 4.266 -2.1 1 89.56 185 PRO A N 1
ATOM 1370 C CA . PRO A 1 185 ? 15.969 5.359 -3.055 1 89.56 185 PRO A CA 1
ATOM 1371 C C . PRO A 1 185 ? 15.938 4.887 -4.508 1 89.56 185 PRO A C 1
ATOM 1373 O O . PRO A 1 185 ? 16.531 3.859 -4.84 1 89.56 185 PRO A O 1
ATOM 1376 N N . GLY A 1 186 ? 15.164 5.602 -5.281 1 90.19 186 GLY A N 1
ATOM 1377 C CA . GLY A 1 186 ? 15.164 5.375 -6.719 1 90.19 186 GLY A CA 1
ATOM 1378 C C . GLY A 1 186 ? 14.164 4.328 -7.16 1 90.19 186 GLY A C 1
ATOM 1379 O O . GLY A 1 186 ? 14.031 4.055 -8.352 1 90.19 186 GLY A O 1
ATOM 1380 N N . LEU A 1 187 ? 13.414 3.775 -6.258 1 90.62 187 LEU A N 1
ATOM 1381 C CA . LEU A 1 187 ? 12.523 2.68 -6.613 1 90.62 187 LEU A CA 1
ATOM 1382 C C . LEU A 1 187 ? 11.07 3.035 -6.285 1 90.62 187 LEU A C 1
ATOM 1384 O O . LEU A 1 187 ? 10.242 2.146 -6.09 1 90.62 187 LEU A O 1
ATOM 1388 N N . ALA A 1 188 ? 10.75 4.285 -6.227 1 93.5 188 ALA A N 1
ATOM 1389 C CA . ALA A 1 188 ? 9.445 4.742 -5.758 1 93.5 188 ALA A CA 1
ATOM 1390 C C . ALA A 1 188 ? 8.32 4.176 -6.617 1 93.5 188 ALA A C 1
ATOM 1392 O O . ALA A 1 188 ? 7.406 3.525 -6.109 1 93.5 188 ALA A O 1
ATOM 1393 N N . GLY A 1 189 ? 8.422 4.414 -7.969 1 93.19 189 GLY A N 1
ATOM 1394 C CA . GLY A 1 189 ? 7.359 3.969 -8.852 1 93.19 189 GLY A CA 1
ATOM 1395 C C . GLY A 1 189 ? 7.102 2.477 -8.773 1 93.19 189 GLY A C 1
ATOM 1396 O O . GLY A 1 189 ? 5.953 2.043 -8.703 1 93.19 189 GLY A O 1
ATOM 1397 N N . TYR A 1 190 ? 8.094 1.719 -8.766 1 91.94 190 TYR A N 1
ATOM 1398 C CA . TYR A 1 190 ? 7.984 0.266 -8.688 1 91.94 190 TYR A CA 1
ATOM 1399 C C . TYR A 1 190 ? 7.383 -0.171 -7.359 1 91.94 190 TYR A C 1
ATOM 1401 O O . TYR A 1 190 ? 6.414 -0.931 -7.328 1 91.94 190 TYR A O 1
ATOM 1409 N N . SER A 1 191 ? 7.938 0.378 -6.258 1 92.94 191 SER A N 1
ATOM 1410 C CA . SER A 1 191 ? 7.531 -0.012 -4.914 1 92.94 191 SER A CA 1
ATOM 1411 C C . SER A 1 191 ? 6.07 0.339 -4.652 1 92.94 191 SER A C 1
ATOM 1413 O O . SER A 1 191 ? 5.316 -0.474 -4.113 1 92.94 191 SER A O 1
ATOM 1415 N N . ILE A 1 192 ? 5.691 1.487 -5.074 1 95.19 192 ILE A N 1
ATOM 1416 C CA . ILE A 1 192 ? 4.32 1.933 -4.855 1 95.19 192 ILE A CA 1
ATOM 1417 C C . ILE A 1 192 ? 3.359 1.074 -5.676 1 95.19 192 ILE A C 1
ATOM 1419 O O . ILE A 1 192 ? 2.305 0.667 -5.184 1 95.19 192 ILE A O 1
ATOM 1423 N N . SER A 1 193 ? 3.738 0.803 -6.883 1 95.19 193 SER A N 1
ATOM 1424 C CA . SER A 1 193 ? 2.918 -0.049 -7.738 1 95.19 193 SER A CA 1
ATOM 1425 C C . SER A 1 193 ? 2.742 -1.437 -7.129 1 95.19 193 SER A C 1
ATOM 1427 O O . SER A 1 193 ? 1.624 -1.949 -7.051 1 95.19 193 SER A O 1
ATOM 1429 N N . LYS A 1 194 ? 3.801 -1.979 -6.676 1 94 194 LYS A N 1
ATOM 1430 C CA . LYS A 1 194 ? 3.75 -3.324 -6.113 1 94 194 LYS A CA 1
ATOM 1431 C C . LYS A 1 194 ? 3.002 -3.334 -4.781 1 94 194 LYS A C 1
ATOM 1433 O O . LYS A 1 194 ? 2.312 -4.301 -4.457 1 94 194 LYS A O 1
ATOM 1438 N N . ALA A 1 195 ? 3.176 -2.283 -4.02 1 93.31 195 ALA A N 1
ATOM 1439 C CA . ALA A 1 195 ? 2.408 -2.16 -2.783 1 93.31 195 ALA A CA 1
ATOM 1440 C C . ALA A 1 195 ? 0.91 -2.109 -3.07 1 93.31 195 ALA A C 1
ATOM 1442 O O . ALA A 1 195 ? 0.112 -2.707 -2.344 1 93.31 195 ALA A O 1
ATOM 1443 N N . THR A 1 196 ? 0.561 -1.405 -4.082 1 95.62 196 THR A N 1
ATOM 1444 C CA . THR A 1 196 ? -0.834 -1.315 -4.5 1 95.62 196 THR A CA 1
ATOM 1445 C C . THR A 1 196 ? -1.38 -2.693 -4.863 1 95.62 196 THR A C 1
ATOM 1447 O O . THR A 1 196 ? -2.453 -3.084 -4.398 1 95.62 196 THR A O 1
ATOM 1450 N N . CYS A 1 197 ? -0.646 -3.418 -5.605 1 96.31 197 CYS A N 1
ATOM 1451 C CA . CYS A 1 197 ? -1.057 -4.754 -6.02 1 96.31 197 CYS A CA 1
ATOM 1452 C C . CYS A 1 197 ? -1.16 -5.691 -4.82 1 96.31 197 CYS A C 1
ATOM 1454 O O . CYS A 1 197 ? -2.072 -6.516 -4.75 1 96.31 197 CYS A O 1
ATOM 1456 N N . LEU A 1 198 ? -0.198 -5.555 -3.945 1 94.62 198 LEU A N 1
ATOM 1457 C CA . LEU A 1 198 ? -0.22 -6.391 -2.752 1 94.62 198 LEU A CA 1
ATOM 1458 C C . LEU A 1 198 ? -1.494 -6.156 -1.946 1 94.62 198 LEU A C 1
ATOM 1460 O O . LEU A 1 198 ? -2.127 -7.109 -1.485 1 94.62 198 LEU A O 1
ATOM 1464 N N . LYS A 1 199 ? -1.877 -4.922 -1.782 1 94.75 199 LYS A N 1
ATOM 1465 C CA . LYS A 1 199 ? -3.109 -4.625 -1.058 1 94.75 199 LYS A CA 1
ATOM 1466 C C . LYS A 1 199 ? -4.328 -5.18 -1.79 1 94.75 199 LYS A C 1
ATOM 1468 O O . LYS A 1 199 ? -5.266 -5.672 -1.16 1 94.75 199 LYS A O 1
ATOM 1473 N N . ALA A 1 200 ? -4.324 -5.109 -3.08 1 96.25 200 ALA A N 1
ATOM 1474 C CA . ALA A 1 200 ? -5.41 -5.695 -3.863 1 96.25 200 ALA A CA 1
ATOM 1475 C C . ALA A 1 200 ? -5.5 -7.199 -3.633 1 96.25 200 ALA A C 1
ATOM 1477 O O . ALA A 1 200 ? -6.594 -7.738 -3.438 1 96.25 200 ALA A O 1
ATOM 1478 N N . ILE A 1 201 ? -4.371 -7.828 -3.578 1 96.81 201 ILE A N 1
ATOM 1479 C CA . ILE A 1 201 ? -4.336 -9.273 -3.385 1 96.81 201 ILE A CA 1
ATOM 1480 C C . ILE A 1 201 ? -4.871 -9.625 -1.998 1 96.81 201 ILE A C 1
ATOM 1482 O O . ILE A 1 201 ? -5.566 -10.625 -1.829 1 96.81 201 ILE A O 1
ATOM 1486 N N . ASP A 1 202 ? -4.535 -8.797 -1.013 1 94.94 202 ASP A N 1
ATOM 1487 C CA . ASP A 1 202 ? -5.062 -9.008 0.331 1 94.94 202 ASP A CA 1
ATOM 1488 C C . ASP A 1 202 ? -6.59 -9 0.327 1 94.94 202 ASP A C 1
ATOM 1490 O O . ASP A 1 202 ? -7.227 -9.82 0.992 1 94.94 202 ASP A O 1
ATOM 1494 N N . TYR A 1 203 ? -7.133 -8.109 -0.382 1 95.75 203 TYR A N 1
ATOM 1495 C CA . TYR A 1 203 ? -8.586 -8.008 -0.445 1 95.75 203 TYR A CA 1
ATOM 1496 C C . TYR A 1 203 ? -9.18 -9.188 -1.206 1 95.75 203 TYR A C 1
ATOM 1498 O O . TYR A 1 203 ? -10.219 -9.727 -0.815 1 95.75 203 TYR A O 1
ATOM 1506 N N . PHE A 1 204 ? -8.555 -9.57 -2.271 1 97.19 204 PHE A N 1
ATOM 1507 C CA . PHE A 1 204 ? -9.008 -10.758 -2.994 1 97.19 204 PHE A CA 1
ATOM 1508 C C . PHE A 1 204 ? -9.008 -11.977 -2.084 1 97.19 204 PHE A C 1
ATOM 1510 O O . PHE A 1 204 ? -9.961 -12.758 -2.084 1 97.19 204 PHE A O 1
ATOM 1517 N N . ALA A 1 205 ? -7.938 -12.125 -1.338 1 97.06 205 ALA A N 1
ATOM 1518 C CA . ALA A 1 205 ? -7.828 -13.266 -0.426 1 97.06 205 ALA A CA 1
ATOM 1519 C C . ALA A 1 205 ? -8.953 -13.25 0.603 1 97.06 205 ALA A C 1
ATOM 1521 O O . ALA A 1 205 ? -9.57 -14.281 0.87 1 97.06 205 ALA A O 1
ATOM 1522 N N . MET A 1 206 ? -9.203 -12.117 1.146 1 95 206 MET A N 1
ATOM 1523 C CA . MET A 1 206 ? -10.266 -11.992 2.146 1 95 206 MET A CA 1
ATOM 1524 C C . MET A 1 206 ? -11.625 -12.297 1.54 1 95 206 MET A C 1
ATOM 1526 O O . MET A 1 206 ? -12.438 -12.992 2.152 1 95 206 MET A O 1
ATOM 1530 N N . GLU A 1 207 ? -11.883 -11.852 0.372 1 96.94 207 GLU A N 1
ATOM 1531 C CA . GLU A 1 207 ? -13.188 -12 -0.269 1 96.94 207 GLU A CA 1
ATOM 1532 C C . GLU A 1 207 ? -13.398 -13.414 -0.789 1 96.94 207 GLU A C 1
ATOM 1534 O O . GLU A 1 207 ? -14.523 -13.82 -1.078 1 96.94 207 GLU A O 1
ATOM 1539 N N . ASN A 1 208 ? -12.359 -14.117 -0.957 1 97.69 208 ASN A N 1
ATOM 1540 C CA . ASN A 1 208 ? -12.414 -15.469 -1.5 1 97.69 208 ASN A CA 1
ATOM 1541 C C . ASN A 1 208 ? -11.711 -16.469 -0.59 1 97.69 208 ASN A C 1
ATOM 1543 O O . ASN A 1 208 ? -10.695 -17.062 -0.975 1 97.69 208 ASN A O 1
ATOM 1547 N N . PRO A 1 209 ? -12.297 -16.75 0.539 1 96.06 209 PRO A N 1
ATOM 1548 C CA . PRO A 1 209 ? -11.633 -17.594 1.533 1 96.06 209 PRO A CA 1
ATOM 1549 C C . PRO A 1 209 ? -11.438 -19.031 1.055 1 96.06 209 PRO A C 1
ATOM 1551 O O . PRO A 1 209 ? -10.656 -19.781 1.642 1 96.06 209 PRO A O 1
ATOM 1554 N N . HIS A 1 210 ? -12.102 -19.422 -0.004 1 97.38 210 HIS A N 1
ATOM 1555 C CA . HIS A 1 210 ? -11.961 -20.781 -0.542 1 97.38 210 HIS A CA 1
ATOM 1556 C C . HIS A 1 210 ? -10.703 -20.891 -1.398 1 97.38 210 HIS A C 1
ATOM 1558 O O . HIS A 1 210 ? -10.297 -22 -1.755 1 97.38 210 HIS A O 1
ATOM 1564 N N . VAL A 1 211 ? -10.062 -19.781 -1.768 1 98.44 211 VAL A N 1
ATOM 1565 C CA . VAL A 1 211 ? -8.844 -19.766 -2.57 1 98.44 211 VAL A CA 1
ATOM 1566 C C . VAL A 1 211 ? -7.629 -19.641 -1.66 1 98.44 211 VAL A C 1
ATOM 1568 O O . VAL A 1 211 ? -7.59 -18.781 -0.772 1 98.44 211 VAL A O 1
ATOM 1571 N N . HIS A 1 212 ? -6.652 -20.547 -1.802 1 98.56 212 HIS A N 1
ATOM 1572 C CA . HIS A 1 212 ? -5.367 -20.422 -1.123 1 98.56 212 HIS A CA 1
ATOM 1573 C C . HIS A 1 212 ? -4.484 -19.375 -1.787 1 98.56 212 HIS A C 1
ATOM 1575 O O . HIS A 1 212 ? -3.844 -19.641 -2.805 1 98.56 212 HIS A O 1
ATOM 1581 N N . VAL A 1 213 ? -4.48 -18.156 -1.171 1 98.5 213 VAL A N 1
ATOM 1582 C CA . VAL A 1 213 ? -3.732 -17.047 -1.733 1 98.5 213 VAL A CA 1
ATOM 1583 C C . VAL A 1 213 ? -2.496 -16.766 -0.881 1 98.5 213 VAL A C 1
ATOM 1585 O O . VAL A 1 213 ? -2.592 -16.641 0.341 1 98.5 213 VAL A O 1
ATOM 1588 N N . VAL A 1 214 ? -1.305 -16.719 -1.524 1 98.38 214 VAL A N 1
ATOM 1589 C CA . VAL A 1 214 ? -0.077 -16.328 -0.838 1 98.38 214 VAL A CA 1
ATOM 1590 C C . VAL A 1 214 ? 0.688 -15.305 -1.683 1 98.38 214 VAL A C 1
ATOM 1592 O O . VAL A 1 214 ? 0.792 -15.461 -2.902 1 98.38 214 VAL A O 1
ATOM 1595 N N . SER A 1 215 ? 1.124 -14.203 -1.03 1 97.38 215 SER A N 1
ATOM 1596 C CA . SER A 1 215 ? 2.027 -13.258 -1.671 1 97.38 215 SER A CA 1
ATOM 1597 C C . SER A 1 215 ? 3.484 -13.57 -1.342 1 97.38 215 SER A C 1
ATOM 1599 O O . SER A 1 215 ? 3.809 -13.906 -0.201 1 97.38 215 SER A O 1
ATOM 1601 N N . ILE A 1 216 ? 4.418 -13.414 -2.41 1 97.44 216 ILE A N 1
ATOM 1602 C CA . ILE A 1 216 ? 5.766 -13.945 -2.223 1 97.44 216 ILE A CA 1
ATOM 1603 C C . ILE A 1 216 ? 6.789 -12.945 -2.764 1 97.44 216 ILE A C 1
ATOM 1605 O O . ILE A 1 216 ? 6.684 -12.5 -3.908 1 97.44 216 ILE A O 1
ATOM 1609 N N . GLN A 1 217 ? 7.707 -12.523 -1.941 1 95.44 217 GLN A N 1
ATOM 1610 C CA . GLN A 1 217 ? 8.961 -11.922 -2.395 1 95.44 217 GLN A CA 1
ATOM 1611 C C . GLN A 1 217 ? 9.922 -12.984 -2.92 1 95.44 217 GLN A C 1
ATOM 1613 O O . GLN A 1 217 ? 10.414 -13.812 -2.154 1 95.44 217 GLN A O 1
ATOM 1618 N N . PRO A 1 218 ? 10.211 -12.969 -4.199 1 96.12 218 PRO A N 1
ATOM 1619 C CA . PRO A 1 218 ? 10.914 -14.109 -4.801 1 96.12 218 PRO A CA 1
ATOM 1620 C C . PRO A 1 218 ? 12.422 -14.062 -4.562 1 96.12 218 PRO A C 1
ATOM 1622 O O . PRO A 1 218 ? 13.109 -15.062 -4.777 1 96.12 218 PRO A O 1
ATOM 1625 N N . GLY A 1 219 ? 12.898 -12.984 -4.109 1 93.19 219 GLY A N 1
ATOM 1626 C CA . GLY A 1 219 ? 14.328 -12.812 -3.965 1 93.19 219 GLY A CA 1
ATOM 1627 C C . GLY A 1 219 ? 14.914 -11.781 -4.914 1 93.19 219 GLY A C 1
ATOM 1628 O O . GLY A 1 219 ? 14.172 -11.125 -5.652 1 93.19 219 GLY A O 1
ATOM 1629 N N . TRP A 1 220 ? 16.188 -11.562 -4.715 1 92.25 220 TRP A N 1
ATOM 1630 C CA . TRP A 1 220 ? 16.969 -10.734 -5.625 1 92.25 220 TRP A CA 1
ATOM 1631 C C . TRP A 1 220 ? 17.734 -11.594 -6.621 1 92.25 220 TRP A C 1
ATOM 1633 O O . TRP A 1 220 ? 18.891 -11.969 -6.367 1 92.25 220 TRP A O 1
ATOM 1643 N N . VAL A 1 221 ? 17.078 -11.82 -7.773 1 94.44 221 VAL A N 1
ATOM 1644 C CA . VAL A 1 221 ? 17.594 -12.719 -8.805 1 94.44 221 VAL A CA 1
ATOM 1645 C C . VAL A 1 221 ? 18.078 -11.914 -10 1 94.44 221 VAL A C 1
ATOM 1647 O O . VAL A 1 221 ? 17.422 -10.953 -10.422 1 94.44 221 VAL A O 1
ATOM 1650 N N . ALA A 1 222 ? 19.188 -12.344 -10.531 1 92.62 222 ALA A N 1
ATOM 1651 C CA . ALA A 1 222 ? 19.672 -11.727 -11.766 1 92.62 222 ALA A CA 1
ATOM 1652 C C . ALA A 1 222 ? 18.828 -12.164 -12.961 1 92.62 222 ALA A C 1
ATOM 1654 O O . ALA A 1 222 ? 18.766 -13.344 -13.289 1 92.62 222 ALA A O 1
ATOM 1655 N N . THR A 1 223 ? 18.094 -11.227 -13.484 1 90.69 223 THR A N 1
ATOM 1656 C CA . THR A 1 223 ? 17.25 -11.461 -14.656 1 90.69 223 THR A CA 1
ATOM 1657 C C . THR A 1 223 ? 17.438 -10.359 -15.688 1 90.69 223 THR A C 1
ATOM 1659 O O . THR A 1 223 ? 18.109 -9.367 -15.422 1 90.69 223 THR A O 1
ATOM 1662 N N . ALA A 1 224 ? 16.891 -10.578 -16.828 1 85.56 224 ALA A N 1
ATOM 1663 C CA . ALA A 1 224 ? 16.953 -9.562 -17.875 1 85.56 224 ALA A CA 1
ATOM 1664 C C . ALA A 1 224 ? 16.312 -8.258 -17.406 1 85.56 224 ALA A C 1
ATOM 1666 O O . ALA A 1 224 ? 16.75 -7.172 -17.766 1 85.56 224 ALA A O 1
ATOM 1667 N N . SER A 1 225 ? 15.359 -8.367 -16.562 1 81.62 225 SER A N 1
ATOM 1668 C CA . SER A 1 225 ? 14.586 -7.223 -16.094 1 81.62 225 SER A CA 1
ATOM 1669 C C . SER A 1 225 ? 15.461 -6.242 -15.32 1 81.62 225 SER A C 1
ATOM 1671 O O . SER A 1 225 ? 15.219 -5.035 -15.344 1 81.62 225 SER A O 1
ATOM 1673 N N . ASN A 1 226 ? 16.469 -6.723 -14.609 1 82.5 226 ASN A N 1
ATOM 1674 C CA . ASN A 1 226 ? 17.344 -5.828 -13.852 1 82.5 226 ASN A CA 1
ATOM 1675 C C . ASN A 1 226 ? 18.719 -5.738 -14.477 1 82.5 226 ASN A C 1
ATOM 1677 O O . ASN A 1 226 ? 19.688 -5.367 -13.812 1 82.5 226 ASN A O 1
ATOM 1681 N N . GLY A 1 227 ? 18.844 -6.16 -15.766 1 86.38 227 GLY A N 1
ATOM 1682 C CA . GLY A 1 227 ? 20.109 -6.117 -16.484 1 86.38 227 GLY A CA 1
ATOM 1683 C C . GLY A 1 227 ? 21.109 -7.137 -15.977 1 86.38 227 GLY A C 1
ATOM 1684 O O . GLY A 1 227 ? 22.312 -6.875 -15.977 1 86.38 227 GLY A O 1
ATOM 1685 N N . TYR A 1 228 ? 20.531 -8.18 -15.492 1 89.81 228 TYR A N 1
ATOM 1686 C CA . TYR A 1 228 ? 21.359 -9.234 -14.93 1 89.81 228 TYR A CA 1
ATOM 1687 C C . TYR A 1 228 ? 22.328 -8.68 -13.898 1 89.81 228 TYR A C 1
ATOM 1689 O O . TYR A 1 228 ? 23.531 -8.93 -13.977 1 89.81 228 TYR A O 1
ATOM 1697 N N . GLN A 1 229 ? 21.797 -8.023 -12.922 1 87.19 229 GLN A N 1
ATOM 1698 C CA . GLN A 1 229 ? 22.609 -7.422 -11.867 1 87.19 229 GLN A CA 1
ATOM 1699 C C . GLN A 1 229 ? 23.516 -8.453 -11.211 1 87.19 229 GLN A C 1
ATOM 1701 O O . GLN A 1 229 ? 23.047 -9.438 -10.648 1 87.19 229 GLN A O 1
ATOM 1706 N N . GLU A 1 230 ? 24.719 -8.273 -11.18 1 86.12 230 GLU A N 1
ATOM 1707 C CA . GLU A 1 230 ? 25.719 -9.219 -10.695 1 86.12 230 GLU A CA 1
ATOM 1708 C C . GLU A 1 230 ? 25.641 -9.375 -9.18 1 86.12 230 GLU A C 1
ATOM 1710 O O . GLU A 1 230 ? 26.016 -10.414 -8.633 1 86.12 230 GLU A O 1
ATOM 1715 N N . GLU A 1 231 ? 25.094 -8.336 -8.578 1 88.12 231 GLU A N 1
ATOM 1716 C CA . GLU A 1 231 ? 25.047 -8.32 -7.117 1 88.12 231 GLU A CA 1
ATOM 1717 C C . GLU A 1 231 ? 23.922 -9.211 -6.594 1 88.12 231 GLU A C 1
ATOM 1719 O O . GLU A 1 231 ? 23.875 -9.531 -5.402 1 88.12 231 GLU A O 1
ATOM 1724 N N . ALA A 1 232 ? 23.109 -9.586 -7.562 1 90.56 232 ALA A N 1
ATOM 1725 C CA . ALA A 1 232 ? 21.969 -10.406 -7.133 1 90.56 232 ALA A CA 1
ATOM 1726 C C . ALA A 1 232 ? 22.438 -11.797 -6.695 1 90.56 232 ALA A C 1
ATOM 1728 O O . ALA A 1 232 ? 22.969 -12.555 -7.504 1 90.56 232 ALA A O 1
ATOM 1729 N N . PRO A 1 233 ? 22.156 -12.188 -5.504 1 92.5 233 PRO A N 1
ATOM 1730 C CA . PRO A 1 233 ? 22.766 -13.414 -4.969 1 92.5 233 PRO A CA 1
ATOM 1731 C C . PRO A 1 233 ? 21.891 -14.648 -5.199 1 92.5 233 PRO A C 1
ATOM 1733 O O . PRO A 1 233 ? 22.375 -15.781 -5.066 1 92.5 233 PRO A O 1
ATOM 1736 N N . ASP A 1 234 ? 20.625 -14.461 -5.5 1 96.06 234 ASP A N 1
ATOM 1737 C CA . ASP A 1 234 ? 19.688 -15.578 -5.438 1 96.06 234 ASP A CA 1
ATOM 1738 C C . ASP A 1 234 ? 19.594 -16.281 -6.785 1 96.06 234 ASP A C 1
ATOM 1740 O O . ASP A 1 234 ? 19.547 -15.641 -7.832 1 96.06 234 ASP A O 1
ATOM 1744 N N . LYS A 1 235 ? 19.594 -17.562 -6.734 1 97.31 235 LYS A N 1
ATOM 1745 C CA . LYS A 1 235 ? 19.328 -18.344 -7.934 1 97.31 235 LYS A CA 1
ATOM 1746 C C . LYS A 1 235 ? 17.828 -18.391 -8.25 1 97.31 235 LYS A C 1
ATOM 1748 O O . LYS A 1 235 ? 17.016 -18.516 -7.34 1 97.31 235 LYS A O 1
ATOM 1753 N N . ALA A 1 236 ? 17.5 -18.344 -9.469 1 97.38 236 ALA A N 1
ATOM 1754 C CA . ALA A 1 236 ? 16.109 -18.344 -9.891 1 97.38 236 ALA A CA 1
ATOM 1755 C C . ALA A 1 236 ? 15.398 -19.641 -9.469 1 97.38 236 ALA A C 1
ATOM 1757 O O . ALA A 1 236 ? 14.188 -19.641 -9.266 1 97.38 236 ALA A O 1
ATOM 1758 N N . GLU A 1 237 ? 16.172 -20.688 -9.289 1 98.38 237 GLU A N 1
ATOM 1759 C CA . GLU A 1 237 ? 15.609 -21.984 -8.906 1 98.38 237 GLU A CA 1
ATOM 1760 C C . GLU A 1 237 ? 15.039 -21.953 -7.492 1 98.38 237 GLU A C 1
ATOM 1762 O O . GLU A 1 237 ? 14.156 -22.734 -7.152 1 98.38 237 GLU A O 1
ATOM 1767 N N . LEU A 1 238 ? 15.539 -21.047 -6.66 1 98.56 238 LEU A N 1
ATOM 1768 C CA . LEU A 1 238 ? 15.047 -20.953 -5.289 1 98.56 238 LEU A CA 1
ATOM 1769 C C . LEU A 1 238 ? 13.578 -20.547 -5.262 1 98.56 238 LEU A C 1
ATOM 1771 O O . LEU A 1 238 ? 12.734 -21.328 -4.809 1 98.56 238 LEU A O 1
ATOM 1775 N N . PRO A 1 239 ? 13.211 -19.375 -5.797 1 98.5 239 PRO A N 1
ATOM 1776 C CA . PRO A 1 239 ? 11.766 -19.109 -5.816 1 98.5 239 PRO A CA 1
ATOM 1777 C C . PRO A 1 239 ? 10.992 -20.141 -6.641 1 98.5 239 PRO A C 1
ATOM 1779 O O . PRO A 1 239 ? 9.852 -20.469 -6.297 1 98.5 239 PRO A O 1
ATOM 1782 N N . GLY A 1 240 ? 11.531 -20.625 -7.684 1 98.69 240 GLY A N 1
ATOM 1783 C CA . GLY A 1 240 ? 10.836 -21.656 -8.438 1 98.69 240 GLY A CA 1
ATOM 1784 C C . GLY A 1 240 ? 10.344 -22.812 -7.574 1 98.69 240 GLY A C 1
ATOM 1785 O O . GLY A 1 240 ? 9.148 -23.078 -7.527 1 98.69 240 GLY A O 1
ATOM 1786 N N . GLN A 1 241 ? 11.266 -23.391 -6.867 1 98.88 241 GLN A N 1
ATOM 1787 C CA . GLN A 1 241 ? 10.945 -24.562 -6.047 1 98.88 241 GLN A CA 1
ATOM 1788 C C . GLN A 1 241 ? 10.133 -24.156 -4.82 1 98.88 241 GLN A C 1
ATOM 1790 O O . GLN A 1 241 ? 9.281 -24.922 -4.355 1 98.88 241 GLN A O 1
ATOM 1795 N N . PHE A 1 242 ? 10.367 -22.984 -4.312 1 98.88 242 PHE A N 1
ATOM 1796 C CA . PHE A 1 242 ? 9.602 -22.469 -3.182 1 98.88 242 PHE A CA 1
ATOM 1797 C C . PHE A 1 242 ? 8.133 -22.328 -3.549 1 98.88 242 PHE A C 1
ATOM 1799 O O . PHE A 1 242 ? 7.25 -22.625 -2.738 1 98.88 242 PHE A O 1
ATOM 1806 N N . TYR A 1 243 ? 7.812 -21.891 -4.766 1 98.88 243 TYR A N 1
ATOM 1807 C CA . TYR A 1 243 ? 6.438 -21.75 -5.234 1 98.88 243 TYR A CA 1
ATOM 1808 C C . TYR A 1 243 ? 5.742 -23.109 -5.27 1 98.88 243 TYR A C 1
ATOM 1810 O O . TYR A 1 243 ? 4.555 -23.219 -4.953 1 98.88 243 TYR A O 1
ATOM 1818 N N . VAL A 1 244 ? 6.484 -24.141 -5.664 1 98.94 244 VAL A N 1
ATOM 1819 C CA . VAL A 1 244 ? 5.922 -25.5 -5.664 1 98.94 244 VAL A CA 1
ATOM 1820 C C . VAL A 1 244 ? 5.539 -25.891 -4.242 1 98.94 244 VAL A C 1
ATOM 1822 O O . VAL A 1 244 ? 4.441 -26.406 -4.008 1 98.94 244 VAL A O 1
ATOM 1825 N N . TRP A 1 245 ? 6.418 -25.625 -3.307 1 98.94 245 TRP A N 1
ATOM 1826 C CA . TRP A 1 245 ? 6.117 -25.922 -1.909 1 98.94 245 TRP A CA 1
ATOM 1827 C C . TRP A 1 245 ? 4.902 -25.125 -1.437 1 98.94 245 TRP A C 1
ATOM 1829 O O . TRP A 1 245 ? 4.016 -25.672 -0.773 1 98.94 245 TRP A O 1
ATOM 1839 N N . LEU A 1 246 ? 4.801 -23.875 -1.805 1 98.81 246 LEU A N 1
ATOM 1840 C CA . LEU A 1 246 ? 3.711 -23.016 -1.375 1 98.81 246 LEU A CA 1
ATOM 1841 C C . LEU A 1 246 ? 2.371 -23.516 -1.895 1 98.81 246 LEU A C 1
ATOM 1843 O O . LEU A 1 246 ? 1.332 -23.297 -1.27 1 98.81 246 LEU A O 1
ATOM 1847 N N . ALA A 1 247 ? 2.4 -24.219 -3.018 1 98.69 247 ALA A N 1
ATOM 1848 C CA . ALA A 1 247 ? 1.169 -24.703 -3.633 1 98.69 247 ALA A CA 1
ATOM 1849 C C . ALA A 1 247 ? 0.733 -26.031 -3.014 1 98.69 247 ALA A C 1
ATOM 1851 O O . ALA A 1 247 ? -0.363 -26.516 -3.293 1 98.69 247 ALA A O 1
ATOM 1852 N N . SER A 1 248 ? 1.539 -26.656 -2.182 1 98.31 248 SER A N 1
ATOM 1853 C CA . SER A 1 248 ? 1.27 -27.969 -1.616 1 98.31 248 SER A CA 1
ATOM 1854 C C . SER A 1 248 ? 0.465 -27.859 -0.325 1 98.31 248 SER A C 1
ATOM 1856 O O . SER A 1 248 ? 0.358 -26.781 0.258 1 98.31 248 SER A O 1
ATOM 1858 N N . PRO A 1 249 ? -0.041 -28.984 0.158 1 97.12 249 PRO A N 1
ATOM 1859 C CA . PRO A 1 249 ? -0.79 -28.984 1.416 1 97.12 249 PRO A CA 1
ATOM 1860 C C . PRO A 1 249 ? 0.06 -28.562 2.611 1 97.12 249 PRO A C 1
ATOM 1862 O O . PRO A 1 249 ? -0.469 -28.047 3.598 1 97.12 249 PRO A O 1
ATOM 1865 N N . GLU A 1 250 ? 1.393 -28.641 2.518 1 97.88 250 GLU A N 1
ATOM 1866 C CA . GLU A 1 250 ? 2.275 -28.297 3.627 1 97.88 250 GLU A CA 1
ATOM 1867 C C . GLU A 1 250 ? 2.24 -26.797 3.918 1 97.88 250 GLU A C 1
ATOM 1869 O O . GLU A 1 250 ? 2.545 -26.359 5.035 1 97.88 250 GLU A O 1
ATOM 1874 N N . ALA A 1 251 ? 1.84 -26.016 2.934 1 98.38 251 ALA A N 1
ATOM 1875 C CA . ALA A 1 251 ? 1.931 -24.562 3.094 1 98.38 251 ALA A CA 1
ATOM 1876 C C . ALA A 1 251 ? 0.55 -23.953 3.291 1 98.38 251 ALA A C 1
ATOM 1878 O O . ALA A 1 251 ? 0.385 -22.734 3.176 1 98.38 251 ALA A O 1
ATOM 1879 N N . LYS A 1 252 ? -0.464 -24.797 3.541 1 97.31 252 LYS A N 1
ATOM 1880 C CA . LYS A 1 252 ? -1.839 -24.328 3.67 1 97.31 252 LYS A CA 1
ATOM 1881 C C . LYS A 1 252 ? -1.959 -23.281 4.773 1 97.31 252 LYS A C 1
ATOM 1883 O O . LYS A 1 252 ? -2.785 -22.359 4.684 1 97.31 252 LYS A O 1
ATOM 1888 N N . PHE A 1 253 ? -1.051 -23.344 5.797 1 97.81 253 PHE A N 1
ATOM 1889 C CA . PHE A 1 253 ? -1.102 -22.438 6.938 1 97.81 253 PHE A CA 1
ATOM 1890 C C . PHE A 1 253 ? -0.701 -21.016 6.527 1 97.81 253 PHE A C 1
ATOM 1892 O O . PHE A 1 253 ? -0.916 -20.062 7.273 1 97.81 253 PHE A O 1
ATOM 1899 N N . LEU A 1 254 ? -0.25 -20.797 5.34 1 97.94 254 LEU A N 1
ATOM 1900 C CA . LEU A 1 254 ? 0.259 -19.516 4.887 1 97.94 254 LEU A CA 1
ATOM 1901 C C . LEU A 1 254 ? -0.803 -18.766 4.094 1 97.94 254 LEU A C 1
ATOM 1903 O O . LEU A 1 254 ? -0.501 -17.75 3.441 1 97.94 254 LEU A O 1
ATOM 1907 N N . LYS A 1 255 ? -2.037 -19.266 4.125 1 96.69 255 LYS A N 1
ATOM 1908 C CA . LYS A 1 255 ? -3.123 -18.594 3.416 1 96.69 255 LYS A CA 1
ATOM 1909 C C . LYS A 1 255 ? -3.248 -17.141 3.857 1 96.69 255 LYS A C 1
ATOM 1911 O O . LYS A 1 255 ? -3.375 -16.859 5.051 1 96.69 255 LYS A O 1
ATOM 1916 N N . GLY A 1 256 ? -3.158 -16.281 2.887 1 94.75 256 GLY A N 1
ATOM 1917 C CA . GLY A 1 256 ? -3.338 -14.859 3.148 1 94.75 256 GLY A CA 1
ATOM 1918 C C . GLY A 1 256 ? -2.08 -14.18 3.658 1 94.75 256 GLY A C 1
ATOM 1919 O O . GLY A 1 256 ? -2.113 -13.016 4.051 1 94.75 256 GLY A O 1
ATOM 1920 N N . LYS A 1 257 ? -0.969 -14.891 3.662 1 95.44 257 LYS A N 1
ATOM 1921 C CA . LYS A 1 257 ? 0.257 -14.375 4.262 1 95.44 257 LYS A CA 1
ATOM 1922 C C . LYS A 1 257 ? 1.228 -13.883 3.193 1 95.44 257 LYS A C 1
ATOM 1924 O O . LYS A 1 257 ? 0.977 -14.039 1.998 1 95.44 257 LYS A O 1
ATOM 1929 N N . PHE A 1 258 ? 2.17 -13.125 3.598 1 95.06 258 PHE A N 1
ATOM 1930 C CA . PHE A 1 258 ? 3.307 -12.664 2.807 1 95.06 258 PHE A CA 1
ATOM 1931 C C . PHE A 1 258 ? 4.59 -13.352 3.252 1 95.06 258 PHE A C 1
ATOM 1933 O O . PHE A 1 258 ? 4.953 -13.305 4.426 1 95.06 258 PHE A O 1
ATOM 1940 N N . VAL A 1 259 ? 5.344 -13.953 2.273 1 96.38 259 VAL A N 1
ATOM 1941 C CA . VAL A 1 259 ? 6.543 -14.703 2.643 1 96.38 259 VAL A CA 1
ATOM 1942 C C . VAL A 1 259 ? 7.68 -14.352 1.687 1 96.38 259 VAL A C 1
ATOM 1944 O O . VAL A 1 259 ? 7.449 -13.789 0.616 1 96.38 259 VAL A O 1
ATOM 1947 N N . TRP A 1 260 ? 8.891 -14.609 2.131 1 95.25 260 TRP A N 1
ATOM 1948 C CA . TRP A 1 260 ? 10.07 -14.5 1.281 1 95.25 260 TRP A CA 1
ATOM 1949 C C . TRP A 1 260 ? 10.578 -15.883 0.88 1 95.25 260 TRP A C 1
ATOM 1951 O O . TRP A 1 260 ? 10.742 -16.766 1.728 1 95.25 260 TRP A O 1
ATOM 1961 N N . ALA A 1 261 ? 10.898 -16.016 -0.39 1 97.69 261 ALA A N 1
ATOM 1962 C CA . ALA A 1 261 ? 11.391 -17.297 -0.892 1 97.69 261 ALA A CA 1
ATOM 1963 C C . ALA A 1 261 ? 12.711 -17.672 -0.219 1 97.69 261 ALA A C 1
ATOM 1965 O O . ALA A 1 261 ? 13.102 -18.844 -0.217 1 97.69 261 ALA A O 1
ATOM 1966 N N . ASN A 1 262 ? 13.352 -16.688 0.346 1 96.69 262 ASN A N 1
ATOM 1967 C CA . ASN A 1 262 ? 14.648 -16.922 0.976 1 96.69 262 ASN A CA 1
ATOM 1968 C C . ASN A 1 262 ? 14.5 -17.578 2.35 1 96.69 262 ASN A C 1
ATOM 1970 O O . ASN A 1 262 ? 15.477 -18.047 2.922 1 96.69 262 ASN A O 1
ATOM 1974 N N . TRP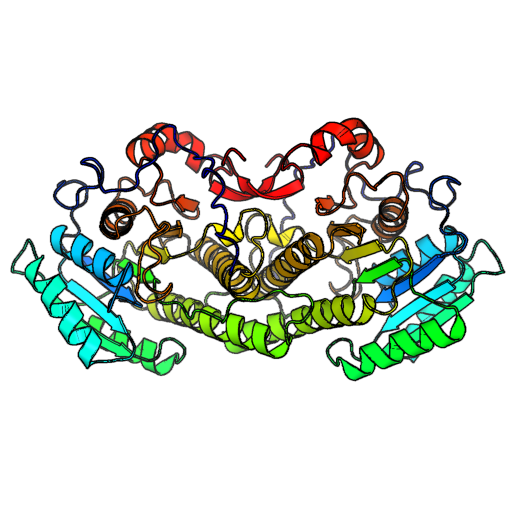 A 1 263 ? 13.367 -17.516 2.961 1 96.81 263 TRP A N 1
ATOM 1975 C CA . TRP A 1 263 ? 13.141 -18.078 4.289 1 96.81 263 TRP A CA 1
ATOM 1976 C C . TRP A 1 263 ? 13.078 -19.594 4.234 1 96.81 263 TRP A C 1
ATOM 1978 O O . TRP A 1 263 ? 12.766 -20.172 3.189 1 96.81 263 TRP A O 1
ATOM 1988 N N . ASP A 1 264 ? 13.438 -20.188 5.34 1 97.88 264 ASP A N 1
ATOM 1989 C CA . ASP A 1 264 ? 13.438 -21.641 5.414 1 97.88 264 ASP A CA 1
ATOM 1990 C C . ASP A 1 264 ? 12.016 -22.188 5.582 1 97.88 264 ASP A C 1
ATOM 1992 O O . ASP A 1 264 ? 11.359 -21.906 6.586 1 97.88 264 ASP A O 1
ATOM 1996 N N . ALA A 1 265 ? 11.633 -22.984 4.652 1 98.62 265 ALA A N 1
ATOM 1997 C CA . ALA A 1 265 ? 10.266 -23.484 4.625 1 98.62 265 ALA A CA 1
ATOM 1998 C C . ALA A 1 265 ? 10 -24.406 5.812 1 98.62 265 ALA A C 1
ATOM 2000 O O . ALA A 1 265 ? 8.891 -24.406 6.363 1 98.62 265 ALA A O 1
ATOM 2001 N N . GLN A 1 266 ? 10.992 -25.188 6.148 1 98.12 266 GLN A N 1
ATOM 2002 C CA . GLN A 1 266 ? 10.828 -26.094 7.277 1 98.12 266 GLN A CA 1
ATOM 2003 C C . GLN A 1 266 ? 10.609 -25.328 8.578 1 98.12 266 GLN A C 1
ATOM 2005 O O . GLN A 1 266 ? 9.766 -25.688 9.391 1 98.12 266 GLN A O 1
ATOM 2010 N N . GLU A 1 267 ? 11.414 -24.328 8.75 1 97.62 267 GLU A N 1
ATOM 2011 C CA . GLU A 1 267 ? 11.258 -23.484 9.93 1 97.62 267 GLU A CA 1
ATOM 2012 C C . GLU A 1 267 ? 9.891 -22.812 9.945 1 97.62 267 GLU A C 1
ATOM 2014 O O . GLU A 1 267 ? 9.273 -22.656 11 1 97.62 267 GLU A O 1
ATOM 2019 N N . LEU A 1 268 ? 9.398 -22.344 8.812 1 98.12 268 LEU A N 1
ATOM 2020 C CA . LEU A 1 268 ? 8.047 -21.781 8.727 1 98.12 268 LEU A CA 1
ATOM 2021 C C . LEU A 1 268 ? 7.012 -22.812 9.172 1 98.12 268 LEU A C 1
ATOM 2023 O O . LEU A 1 268 ? 6.129 -22.5 9.969 1 98.12 268 LEU A O 1
ATOM 2027 N N . LEU A 1 269 ? 7.16 -24.016 8.656 1 98.25 269 LEU A N 1
ATOM 2028 C CA . LEU A 1 269 ? 6.215 -25.078 8.977 1 98.25 269 LEU A CA 1
ATOM 2029 C C . LEU A 1 269 ? 6.223 -25.391 10.469 1 98.25 269 LEU A C 1
ATOM 2031 O O . LEU A 1 269 ? 5.168 -25.641 11.062 1 98.25 269 LEU A O 1
ATOM 2035 N N . GLU A 1 270 ? 7.398 -25.359 11.078 1 97.81 270 GLU A N 1
ATOM 2036 C CA . GLU A 1 270 ? 7.527 -25.609 12.508 1 97.81 270 GLU A CA 1
ATOM 2037 C C . GLU A 1 270 ? 6.773 -24.562 13.32 1 97.81 270 GLU A C 1
ATOM 2039 O O . GLU A 1 270 ? 6.383 -24.812 14.461 1 97.81 270 GLU A O 1
ATOM 2044 N N . ARG A 1 271 ? 6.527 -23.438 12.703 1 96.88 271 ARG A N 1
ATOM 2045 C CA . ARG A 1 271 ? 5.828 -22.359 13.391 1 96.88 271 ARG A CA 1
ATOM 2046 C C . ARG A 1 271 ? 4.438 -22.156 12.805 1 96.88 271 ARG A C 1
ATOM 2048 O O . ARG A 1 271 ? 3.863 -21.062 12.922 1 96.88 271 ARG A O 1
ATOM 2055 N N . ALA A 1 272 ? 3.908 -23.141 12.18 1 97.81 272 ALA A N 1
ATOM 2056 C CA . ALA A 1 272 ? 2.664 -23.047 11.422 1 97.81 272 ALA A CA 1
ATOM 2057 C C . ALA A 1 272 ? 1.516 -22.578 12.305 1 97.81 272 ALA A C 1
ATOM 2059 O O . ALA A 1 272 ? 0.772 -21.656 11.945 1 97.81 272 ALA A O 1
ATOM 2060 N N . SER A 1 273 ? 1.368 -23.188 13.477 1 96.94 273 SER A N 1
ATOM 2061 C CA . SER A 1 273 ? 0.271 -22.844 14.383 1 96.94 273 SER A CA 1
ATOM 2062 C C . SER A 1 273 ? 0.351 -21.391 14.828 1 96.94 273 SER A C 1
ATOM 2064 O O . SER A 1 273 ? -0.662 -20.688 14.859 1 96.94 273 SER A O 1
ATOM 2066 N N . GLU A 1 274 ? 1.542 -20.953 15.148 1 95.56 274 GLU A N 1
ATOM 2067 C CA . GLU A 1 274 ? 1.764 -19.562 15.57 1 95.56 274 GLU A CA 1
ATOM 2068 C C . GLU A 1 274 ? 1.451 -18.594 14.438 1 95.56 274 GLU A C 1
ATOM 2070 O O . GLU A 1 274 ? 0.75 -17.594 14.641 1 95.56 274 GLU A O 1
ATOM 2075 N N . ILE A 1 275 ? 1.906 -18.859 13.227 1 95.56 275 ILE A N 1
ATOM 2076 C CA . ILE A 1 275 ? 1.725 -18 12.07 1 95.56 275 ILE A CA 1
ATOM 2077 C C . ILE A 1 275 ? 0.24 -17.906 11.727 1 95.56 275 ILE A C 1
ATOM 2079 O O . ILE A 1 275 ? -0.271 -16.812 11.453 1 95.56 275 ILE A O 1
ATOM 2083 N N . GLN A 1 276 ? -0.409 -18.984 11.805 1 92.75 276 GLN A N 1
ATOM 2084 C CA . GLN A 1 276 ? -1.814 -19.031 11.422 1 92.75 276 GLN A CA 1
ATOM 2085 C C . GLN A 1 276 ? -2.688 -18.281 12.422 1 92.75 276 GLN A C 1
ATOM 2087 O O . GLN A 1 276 ? -3.705 -17.688 12.055 1 92.75 276 GLN A O 1
ATOM 2092 N N . SER A 1 277 ? -2.318 -18.266 13.719 1 91.25 277 SER A N 1
ATOM 2093 C CA . SER A 1 277 ? -3.197 -17.766 14.766 1 91.25 277 SER A CA 1
ATOM 2094 C C . SER A 1 277 ? -2.855 -16.312 15.125 1 91.25 277 SER A C 1
ATOM 2096 O O . SER A 1 277 ? -3.504 -15.719 15.984 1 91.25 277 SER A O 1
ATOM 2098 N N . THR A 1 278 ? -1.865 -15.766 14.508 1 89.62 278 THR A N 1
ATOM 2099 C CA . THR A 1 278 ? -1.437 -14.406 14.812 1 89.62 278 THR A CA 1
ATOM 2100 C C . THR A 1 278 ? -1.367 -13.562 13.539 1 89.62 278 THR A C 1
ATOM 2102 O O . THR A 1 278 ? -1.779 -14.008 12.469 1 89.62 278 THR A O 1
ATOM 2105 N N . LYS A 1 279 ? -0.908 -12.336 13.664 1 87 279 LYS A N 1
ATOM 2106 C CA . LYS A 1 279 ? -0.774 -11.453 12.516 1 87 279 LYS A CA 1
ATOM 2107 C C . LYS A 1 279 ? 0.608 -11.578 11.875 1 87 279 LYS A C 1
ATOM 2109 O O . LYS A 1 279 ? 0.988 -10.758 11.031 1 87 279 LYS A O 1
ATOM 2114 N N . LEU A 1 280 ? 1.317 -12.586 12.375 1 89.94 280 LEU A N 1
ATOM 2115 C CA . LEU A 1 280 ? 2.625 -12.797 11.758 1 89.94 280 LEU A CA 1
ATOM 2116 C C . LEU A 1 280 ? 2.5 -12.938 10.25 1 89.94 280 LEU A C 1
ATOM 2118 O O . LEU A 1 280 ? 1.598 -13.617 9.758 1 89.94 280 LEU A O 1
ATOM 2122 N N . LEU A 1 281 ? 3.375 -12.227 9.539 1 91.44 281 LEU A N 1
ATOM 2123 C CA . LEU A 1 281 ? 3.535 -12.281 8.086 1 91.44 281 LEU A CA 1
ATOM 2124 C C . LEU A 1 281 ? 2.385 -11.57 7.383 1 91.44 281 LEU A C 1
ATOM 2126 O O . LEU A 1 281 ? 2.188 -11.742 6.18 1 91.44 281 LEU A O 1
ATOM 2130 N N . ASN A 1 282 ? 1.568 -10.828 8.164 1 88.38 282 ASN A N 1
ATOM 2131 C CA . ASN A 1 282 ? 0.606 -9.891 7.59 1 88.38 282 ASN A CA 1
ATOM 2132 C C . ASN A 1 282 ? 1.217 -8.508 7.395 1 88.38 282 ASN A C 1
ATOM 2134 O O . ASN A 1 282 ? 2.168 -8.141 8.086 1 88.38 282 ASN A O 1
ATOM 2138 N N . TRP A 1 283 ? 0.76 -7.832 6.41 1 81.88 283 TRP A N 1
ATOM 2139 C CA . TRP A 1 283 ? 1.123 -6.441 6.176 1 81.88 283 TRP A CA 1
ATOM 2140 C C . TRP A 1 283 ? 0.386 -5.516 7.137 1 81.88 283 TRP A C 1
ATOM 2142 O O . TRP A 1 283 ? -0.831 -5.344 7.035 1 81.88 283 TRP A O 1
ATOM 2152 N N . VAL A 1 284 ? 1.124 -4.875 8.141 1 81.56 284 VAL A N 1
ATOM 2153 C CA . VAL A 1 284 ? 0.508 -4.125 9.227 1 81.56 284 VAL A CA 1
ATOM 2154 C C . VAL A 1 284 ? 1.385 -2.93 9.594 1 81.56 284 VAL A C 1
ATOM 2156 O O . VAL A 1 284 ? 2.449 -2.73 9.008 1 81.56 284 VAL A O 1
ATOM 2159 N N . VAL A 1 285 ? 0.877 -2.113 10.461 1 79.81 285 VAL A N 1
ATOM 2160 C CA . VAL A 1 285 ? 1.712 -1.148 11.172 1 79.81 285 VAL A CA 1
ATOM 2161 C C . VAL A 1 285 ? 2.318 -1.801 12.414 1 79.81 285 VAL A C 1
ATOM 2163 O O . VAL A 1 285 ? 1.598 -2.369 13.234 1 79.81 285 VAL A O 1
ATOM 2166 N N . GLU A 1 286 ? 3.6 -1.68 12.555 1 78.69 286 GLU A N 1
ATOM 2167 C CA . GLU A 1 286 ? 4.336 -2.365 13.609 1 78.69 286 GLU A CA 1
ATOM 2168 C C . GLU A 1 286 ? 3.93 -1.854 14.992 1 78.69 286 GLU A C 1
ATOM 2170 O O . GLU A 1 286 ? 3.785 -0.647 15.195 1 78.69 286 GLU A O 1
ATOM 2175 N N . GLY A 1 287 ? 3.76 -2.771 15.898 1 77.69 287 GLY A N 1
ATOM 2176 C CA . GLY A 1 287 ? 3.592 -2.416 17.297 1 77.69 287 GLY A CA 1
ATOM 2177 C C . GLY A 1 287 ? 2.139 -2.365 17.734 1 77.69 287 GLY A C 1
ATOM 2178 O O . GLY A 1 287 ? 1.844 -2.287 18.922 1 77.69 287 GLY A O 1
ATOM 2179 N N . ILE A 1 288 ? 1.211 -2.281 16.781 1 77.12 288 ILE A N 1
ATOM 2180 C CA . ILE A 1 288 ? -0.202 -2.25 17.141 1 77.12 288 ILE A CA 1
ATOM 2181 C C . ILE A 1 288 ? -0.676 -3.66 17.484 1 77.12 288 ILE A C 1
ATOM 2183 O O . ILE A 1 288 ? -0.583 -4.574 16.656 1 77.12 288 ILE A O 1
ATOM 2187 N N . PRO A 1 289 ? -1.146 -3.822 18.719 1 64.75 289 PRO A N 1
ATOM 2188 C CA . PRO A 1 289 ? -1.597 -5.152 19.125 1 64.75 289 PRO A CA 1
ATOM 2189 C C . PRO A 1 289 ? -2.84 -5.617 18.359 1 64.75 289 PRO A C 1
ATOM 2191 O O . PRO A 1 289 ? -3.684 -4.793 18 1 64.75 289 PRO A O 1
ATOM 2194 N N . MET A 1 290 ? -2.893 -6.574 17.547 1 57.03 290 MET A N 1
ATOM 2195 C CA . MET A 1 290 ? -4.109 -7.07 16.922 1 57.03 290 MET A CA 1
ATOM 2196 C C . MET A 1 290 ? -4.855 -8.031 17.844 1 57.03 290 MET A C 1
ATOM 2198 O O . MET A 1 290 ? -4.238 -8.719 18.656 1 57.03 290 MET A O 1
ATOM 2202 N N . MET B 1 1 ? -29.531 -4.52 4.27 1 21.06 1 MET B N 1
ATOM 2203 C CA . MET B 1 1 ? -28.984 -3.885 5.469 1 21.06 1 MET B CA 1
ATOM 2204 C C . MET B 1 1 ? -27.469 -4.062 5.547 1 21.06 1 MET B C 1
ATOM 2206 O O . MET B 1 1 ? -26.969 -5.188 5.504 1 21.06 1 MET B O 1
ATOM 2210 N N . ALA B 1 2 ? -26.75 -3.115 5.016 1 29.5 2 ALA B N 1
ATOM 2211 C CA . ALA B 1 2 ? -25.297 -3.1 5.02 1 29.5 2 ALA B CA 1
ATOM 2212 C C . ALA B 1 2 ? -24.75 -3.518 6.379 1 29.5 2 ALA B C 1
ATOM 2214 O O . ALA B 1 2 ? -25.172 -3.006 7.414 1 29.5 2 ALA B O 1
ATOM 2215 N N . ASN B 1 3 ? -24.234 -4.637 6.648 1 30.34 3 ASN B N 1
ATOM 2216 C CA . ASN B 1 3 ? -23.703 -5.137 7.906 1 30.34 3 ASN B CA 1
ATOM 2217 C C . ASN B 1 3 ? -22.719 -4.141 8.531 1 30.34 3 ASN B C 1
ATOM 2219 O O . ASN B 1 3 ? -21.906 -3.543 7.828 1 30.34 3 ASN B O 1
ATOM 2223 N N . ALA B 1 4 ? -23.062 -3.537 9.633 1 34.34 4 ALA B N 1
ATOM 2224 C CA . ALA B 1 4 ? -22.25 -2.66 10.469 1 34.34 4 ALA B CA 1
ATOM 2225 C C . ALA B 1 4 ? -20.797 -3.131 10.508 1 34.34 4 ALA B C 1
ATOM 2227 O O . ALA B 1 4 ? -20.531 -4.309 10.742 1 34.34 4 ALA B O 1
ATOM 2228 N N . ILE B 1 5 ? -19.969 -2.518 9.758 1 40.94 5 ILE B N 1
ATOM 2229 C CA . ILE B 1 5 ? -18.547 -2.77 9.953 1 40.94 5 ILE B CA 1
ATOM 2230 C C . ILE B 1 5 ? -18.266 -2.994 11.438 1 40.94 5 ILE B C 1
ATOM 2232 O O . ILE B 1 5 ? -18.5 -2.107 12.266 1 40.94 5 ILE B O 1
ATOM 2236 N N . GLU B 1 6 ? -18.625 -4.176 11.93 1 41.78 6 GLU B N 1
ATOM 2237 C CA . GLU B 1 6 ? -18.141 -4.41 13.289 1 41.78 6 GLU B CA 1
ATOM 2238 C C . GLU B 1 6 ? -16.766 -3.799 13.508 1 41.78 6 GLU B C 1
ATOM 2240 O O . GLU B 1 6 ? -15.766 -4.297 12.977 1 41.78 6 GLU B O 1
ATOM 2245 N N . TYR B 1 7 ? -16.781 -2.557 13.562 1 43.59 7 TYR B N 1
ATOM 2246 C CA . TYR B 1 7 ? -15.5 -1.952 13.906 1 43.59 7 TYR B CA 1
ATOM 2247 C C . TYR B 1 7 ? -14.82 -2.715 15.031 1 43.59 7 TYR B C 1
ATOM 2249 O O . TYR B 1 7 ? -15.375 -2.846 16.125 1 43.59 7 TYR B O 1
ATOM 2257 N N . ALA B 1 8 ? -14.164 -3.738 14.742 1 45.28 8 ALA B N 1
ATOM 2258 C CA . ALA B 1 8 ? -13.336 -4.48 15.688 1 45.28 8 ALA B CA 1
ATOM 2259 C C . ALA B 1 8 ? -12.68 -3.547 16.703 1 45.28 8 ALA B C 1
ATOM 2261 O O . ALA B 1 8 ? -12.422 -2.379 16.406 1 45.28 8 ALA B O 1
ATOM 2262 N N . THR B 1 9 ? -12.938 -3.736 18.031 1 52.94 9 THR B N 1
ATOM 2263 C CA . THR B 1 9 ? -12.219 -3.059 19.109 1 52.94 9 THR B CA 1
ATOM 2264 C C . THR B 1 9 ? -10.82 -2.65 18.656 1 52.94 9 THR B C 1
ATOM 2266 O O . THR B 1 9 ? -10.008 -3.5 18.297 1 52.94 9 THR B O 1
ATOM 2269 N N . PRO B 1 10 ? -10.695 -1.361 18.391 1 56.22 10 PRO B N 1
ATOM 2270 C CA . PRO B 1 10 ? -9.367 -0.962 17.906 1 56.22 10 PRO B CA 1
ATOM 2271 C C . PRO B 1 10 ? -8.25 -1.421 18.844 1 56.22 10 PRO B C 1
ATOM 2273 O O . PRO B 1 10 ? -8.367 -1.294 20.062 1 56.22 10 PRO B O 1
ATOM 2276 N N . ILE B 1 11 ? -7.492 -2.383 18.547 1 65.19 11 ILE B N 1
ATOM 2277 C CA . ILE B 1 11 ? -6.266 -2.666 19.281 1 65.19 11 ILE B CA 1
ATOM 2278 C C . ILE B 1 11 ? -5.332 -1.46 19.219 1 65.19 11 ILE B C 1
ATOM 2280 O O . ILE B 1 11 ? -4.973 -1.006 18.125 1 65.19 11 ILE B O 1
ATOM 2284 N N . SER B 1 12 ? -5.16 -0.799 20.422 1 85 12 SER B N 1
ATOM 2285 C CA . SER B 1 12 ? -4.492 0.488 20.594 1 85 12 SER B CA 1
ATOM 2286 C C . SER B 1 12 ? -3.006 0.306 20.891 1 85 12 SER B C 1
ATOM 2288 O O . SER B 1 12 ? -2.623 -0.598 21.641 1 85 12 SER B O 1
ATOM 2290 N N . PHE B 1 13 ? -2.139 1.07 20.297 1 91.06 13 PHE B N 1
ATOM 2291 C CA . PHE B 1 13 ? -0.715 1.143 20.609 1 91.06 13 PHE B CA 1
ATOM 2292 C C . PHE B 1 13 ? -0.493 1.725 22 1 91.06 13 PHE B C 1
ATOM 2294 O O . PHE B 1 13 ? 0.419 1.305 22.719 1 91.06 13 PHE B O 1
ATOM 2301 N N . THR B 1 14 ? -1.317 2.633 22.453 1 94.38 14 THR B N 1
ATOM 2302 C CA . THR B 1 14 ? -1.237 3.223 23.781 1 94.38 14 THR B CA 1
ATOM 2303 C C . THR B 1 14 ? -2.252 2.578 24.734 1 94.38 14 THR B C 1
ATOM 2305 O O . THR B 1 14 ? -3.209 1.945 24.281 1 94.38 14 THR B O 1
ATOM 2308 N N . LYS B 1 15 ? -2.033 2.625 26 1 92.88 15 LYS B N 1
ATOM 2309 C CA . LYS B 1 15 ? -2.977 2.113 27 1 92.88 15 LYS B CA 1
ATOM 2310 C C . LYS B 1 15 ? -4.293 2.887 26.953 1 92.88 15 LYS B C 1
ATOM 2312 O O . LYS B 1 15 ? -5.367 2.297 27.062 1 92.88 15 LYS B O 1
ATOM 2317 N N . THR B 1 16 ? -4.172 4.191 26.797 1 94.88 16 THR B N 1
ATOM 2318 C CA . THR B 1 16 ? -5.348 5.055 26.781 1 94.88 16 THR B CA 1
ATOM 2319 C C . THR B 1 16 ? -5.84 5.281 25.359 1 94.88 16 THR B C 1
ATOM 2321 O O . THR B 1 16 ? -5.035 5.496 24.453 1 94.88 16 THR B O 1
ATOM 2324 N N . TRP B 1 17 ? -7.145 5.168 25.094 1 94.56 17 TRP B N 1
ATOM 2325 C CA . TRP B 1 17 ? -7.84 5.441 23.844 1 94.56 17 TRP B CA 1
ATOM 2326 C C . TRP B 1 17 ? -8.758 6.648 23.984 1 94.56 17 TRP B C 1
ATOM 2328 O O . TRP B 1 17 ? -9.578 6.711 24.906 1 94.56 17 TRP B O 1
ATOM 2338 N N . HIS B 1 18 ? -8.648 7.59 23.109 1 96.75 18 HIS B N 1
ATOM 2339 C CA . HIS B 1 18 ? -9.461 8.797 23.188 1 96.75 18 HIS B CA 1
ATOM 2340 C C . HIS B 1 18 ? -10.492 8.844 22.062 1 96.75 18 HIS B C 1
ATOM 2342 O O . HIS B 1 18 ? -10.188 8.492 20.922 1 96.75 18 HIS B O 1
ATOM 2348 N N . THR B 1 19 ? -11.688 9.297 22.344 1 96.81 19 THR B N 1
ATOM 2349 C CA . THR B 1 19 ? -12.695 9.586 21.328 1 96.81 19 THR B CA 1
ATOM 2350 C C . THR B 1 19 ? -13.031 11.07 21.312 1 96.81 19 THR B C 1
ATOM 2352 O O . THR B 1 19 ? -13.844 11.523 20.5 1 96.81 19 THR B O 1
ATOM 2355 N N . GLU B 1 20 ? -12.422 11.797 22.203 1 97.88 20 GLU B N 1
ATOM 2356 C CA . GLU B 1 20 ? -12.547 13.25 22.312 1 97.88 20 GLU B CA 1
ATOM 2357 C C . GLU B 1 20 ? -11.219 13.891 22.688 1 97.88 20 GLU B C 1
ATOM 2359 O O . GLU B 1 20 ? -10.305 13.211 23.172 1 97.88 20 GLU B O 1
ATOM 2364 N N . PRO B 1 21 ? -11.102 15.195 22.469 1 98.44 21 PRO B N 1
ATOM 2365 C CA . PRO B 1 21 ? -9.852 15.844 22.875 1 98.44 21 PRO B CA 1
ATOM 2366 C C . PRO B 1 21 ? -9.586 15.727 24.375 1 98.44 21 PRO B C 1
ATOM 2368 O O . PRO B 1 21 ? -10.508 15.422 25.156 1 98.44 21 PRO B O 1
ATOM 2371 N N . TYR B 1 22 ? -8.43 15.867 24.766 1 98.56 22 TYR B N 1
ATOM 2372 C CA . TYR B 1 22 ? -7.969 15.836 26.141 1 98.56 22 TYR B CA 1
ATOM 2373 C C . TYR B 1 22 ? -6.891 16.891 26.391 1 98.56 22 TYR B C 1
ATOM 2375 O O . TYR B 1 22 ? -6.34 17.438 25.438 1 98.56 22 TYR B O 1
ATOM 2383 N N . PRO B 1 23 ? -6.559 17.297 27.578 1 98.5 23 PRO B N 1
ATOM 2384 C CA . PRO B 1 23 ? -5.777 18.5 27.891 1 98.5 23 PRO B CA 1
ATOM 2385 C C . PRO B 1 23 ? -4.395 18.484 27.234 1 98.5 23 PRO B C 1
ATOM 2387 O O . PRO B 1 23 ? -3.906 19.531 26.797 1 98.5 23 PRO B O 1
ATOM 2390 N N . PHE B 1 24 ? -3.762 17.391 27.078 1 98.75 24 PHE B N 1
ATOM 2391 C CA . PHE B 1 24 ? -2.381 17.297 26.609 1 98.75 24 PHE B CA 1
ATOM 2392 C C . PHE B 1 24 ? -2.262 17.766 25.172 1 98.75 24 PHE B C 1
ATOM 2394 O O . PHE B 1 24 ? -1.204 18.234 24.75 1 98.75 24 PHE B O 1
ATOM 2401 N N . ILE B 1 25 ? -3.328 17.688 24.406 1 98.75 25 ILE B N 1
ATOM 2402 C CA . ILE B 1 25 ? -3.242 18.062 23 1 98.75 25 ILE B CA 1
ATOM 2403 C C . ILE B 1 25 ? -4 19.375 22.766 1 98.75 25 ILE B C 1
ATOM 2405 O O . ILE B 1 25 ? -4.297 19.734 21.625 1 98.75 25 ILE B O 1
ATOM 2409 N N . SER B 1 26 ? -4.344 20.062 23.828 1 98.69 26 SER B N 1
ATOM 2410 C CA . SER B 1 26 ? -5.07 21.328 23.703 1 98.69 26 SER B CA 1
ATOM 2411 C C . SER B 1 26 ? -4.254 22.359 22.953 1 98.69 26 SER B C 1
ATOM 2413 O O . SER B 1 26 ? -3.096 22.625 23.297 1 98.69 26 SER B O 1
ATOM 2415 N N . PRO B 1 27 ? -4.832 23.016 21.938 1 98.25 27 PRO B N 1
ATOM 2416 C CA . PRO B 1 27 ? -4.098 24.047 21.188 1 98.25 27 PRO B CA 1
ATOM 2417 C C . PRO B 1 27 ? -3.738 25.25 22.062 1 98.25 27 PRO B C 1
ATOM 2419 O O . PRO B 1 27 ? -2.928 26.094 21.641 1 98.25 27 PRO B O 1
ATOM 2422 N N . SER B 1 28 ? -4.328 25.359 23.203 1 97.19 28 SER B N 1
ATOM 2423 C CA . SER B 1 28 ? -4.066 26.5 24.062 1 97.19 28 SER B CA 1
ATOM 2424 C C . SER B 1 28 ? -2.754 26.328 24.828 1 97.19 28 SER B C 1
ATOM 2426 O O . SER B 1 28 ? -2.25 27.281 25.438 1 97.19 28 SER B O 1
ATOM 2428 N N . ARG B 1 29 ? -2.17 25.078 24.828 1 97.81 29 ARG B N 1
ATOM 2429 C CA . ARG B 1 29 ? -0.865 24.875 25.453 1 97.81 29 ARG B CA 1
ATOM 2430 C C . ARG B 1 29 ? 0.211 25.688 24.75 1 97.81 29 ARG B C 1
ATOM 2432 O O . ARG B 1 29 ? 0.36 25.609 23.531 1 97.81 29 ARG B O 1
ATOM 2439 N N . PRO B 1 30 ? 0.978 26.469 25.516 1 97.31 30 PRO B N 1
ATOM 2440 C CA . PRO B 1 30 ? 2 27.312 24.891 1 97.31 30 PRO B CA 1
ATOM 2441 C C . PRO B 1 30 ? 3.016 26.5 24.094 1 97.31 30 PRO B C 1
ATOM 2443 O O . PRO B 1 30 ? 3.539 26.984 23.078 1 97.31 30 PRO B O 1
ATOM 2446 N N . GLU B 1 31 ? 3.266 25.234 24.5 1 97.5 31 GLU B N 1
ATOM 2447 C CA . GLU B 1 31 ? 4.234 24.375 23.828 1 97.5 31 GLU B CA 1
ATOM 2448 C C . GLU B 1 31 ? 3.75 24 22.438 1 97.5 31 GLU B C 1
ATOM 2450 O O . GLU B 1 31 ? 4.539 23.547 21.594 1 97.5 31 GLU B O 1
ATOM 2455 N N . LEU B 1 32 ? 2.416 24.203 22.156 1 98.38 32 LEU B N 1
ATOM 2456 C CA . LEU B 1 32 ? 1.843 23.797 20.891 1 98.38 32 LEU B CA 1
ATOM 2457 C C . LEU B 1 32 ? 1.532 25 20.016 1 98.38 32 LEU B C 1
ATOM 2459 O O . LEU B 1 32 ? 0.886 24.875 18.969 1 98.38 32 LEU B O 1
ATOM 2463 N N . SER B 1 33 ? 2.01 26.172 20.438 1 98 33 SER B N 1
ATOM 2464 C CA . SER B 1 33 ? 1.738 27.406 19.719 1 98 33 SER B CA 1
ATOM 2465 C C . SER B 1 33 ? 2.219 27.312 18.266 1 98 33 SER B C 1
ATOM 2467 O O . SER B 1 33 ? 3.311 26.812 18 1 98 33 SER B O 1
ATOM 2469 N N . ALA B 1 34 ? 1.39 27.844 17.328 1 97.94 34 ALA B N 1
ATOM 2470 C CA . ALA B 1 34 ? 1.767 27.938 15.914 1 97.94 34 ALA B CA 1
ATOM 2471 C C . ALA B 1 34 ? 2.105 29.375 15.539 1 97.94 34 ALA B C 1
ATOM 2473 O O . ALA B 1 34 ? 2.027 29.75 14.367 1 97.94 34 ALA B O 1
ATOM 2474 N N . GLU B 1 35 ? 2.436 30.156 16.562 1 97.44 35 GLU B N 1
ATOM 2475 C CA . GLU B 1 35 ? 2.754 31.562 16.328 1 97.44 35 GLU B CA 1
ATOM 2476 C C . GLU B 1 35 ? 3.812 31.719 15.25 1 97.44 35 GLU B C 1
ATOM 2478 O O . GLU B 1 35 ? 4.82 31.016 15.25 1 97.44 35 GLU B O 1
ATOM 2483 N N . GLY B 1 36 ? 3.521 32.594 14.312 1 97.69 36 GLY B N 1
ATOM 2484 C CA . GLY B 1 36 ? 4.469 32.906 13.258 1 97.69 36 GLY B CA 1
ATOM 2485 C C . GLY B 1 36 ? 4.406 31.969 12.078 1 97.69 36 GLY B C 1
ATOM 2486 O O . GLY B 1 36 ? 5.043 32.188 11.055 1 97.69 36 GLY B O 1
ATOM 2487 N N . LYS B 1 37 ? 3.621 30.953 12.188 1 98.44 37 LYS B N 1
ATOM 2488 C CA . LYS B 1 37 ? 3.588 29.922 11.148 1 98.44 37 LYS B CA 1
ATOM 2489 C C . LYS B 1 37 ? 2.43 30.156 10.188 1 98.44 37 LYS B C 1
ATOM 2491 O O . LYS B 1 37 ? 1.354 30.594 10.594 1 98.44 37 LYS B O 1
ATOM 2496 N N . ASN B 1 38 ? 2.654 29.891 8.953 1 98.88 38 ASN B N 1
ATOM 2497 C CA . ASN B 1 38 ? 1.596 29.828 7.949 1 98.88 38 ASN B CA 1
ATOM 2498 C C . ASN B 1 38 ? 1.141 28.391 7.715 1 98.88 38 ASN B C 1
ATOM 2500 O O . ASN B 1 38 ? 1.943 27.531 7.344 1 98.88 38 ASN B O 1
ATOM 2504 N N . VAL B 1 39 ? -0.185 28.125 7.941 1 98.88 39 VAL B N 1
ATOM 2505 C CA . VAL B 1 39 ? -0.765 26.781 7.863 1 98.88 39 VAL B CA 1
ATOM 2506 C C . VAL B 1 39 ? -1.697 26.688 6.66 1 98.88 39 VAL B C 1
ATOM 2508 O O . VAL B 1 39 ? -2.521 27.578 6.434 1 98.88 39 VAL B O 1
ATOM 2511 N N . VAL B 1 40 ? -1.527 25.703 5.852 1 98.94 40 VAL B N 1
ATOM 2512 C CA . VAL B 1 40 ? -2.443 25.406 4.754 1 98.94 40 VAL B CA 1
ATOM 2513 C C . VAL B 1 40 ? -3.109 24.047 4.984 1 98.94 40 VAL B C 1
ATOM 2515 O O . VAL B 1 40 ? -2.428 23.047 5.223 1 98.94 40 VAL B O 1
ATOM 2518 N N . VAL B 1 41 ? -4.418 23.984 4.961 1 98.88 41 VAL B N 1
ATOM 2519 C CA . VAL B 1 41 ? -5.199 22.766 5.113 1 98.88 41 VAL B CA 1
ATOM 2520 C C . VAL B 1 41 ? -5.945 22.469 3.814 1 98.88 41 VAL B C 1
ATOM 2522 O O . VAL B 1 41 ? -6.891 23.172 3.455 1 98.88 41 VAL B O 1
ATOM 2525 N N . LEU B 1 42 ? -5.488 21.438 3.111 1 98.62 42 LEU B N 1
ATOM 2526 C CA . LEU B 1 42 ? -6.207 20.953 1.938 1 98.62 42 LEU B CA 1
ATOM 2527 C C . LEU B 1 42 ? -7.422 20.125 2.346 1 98.62 42 LEU B C 1
ATOM 2529 O O . LEU B 1 42 ? -7.297 19.172 3.129 1 98.62 42 LEU B O 1
ATOM 2533 N N . GLY B 1 43 ? -8.555 20.422 1.794 1 96.81 43 GLY B N 1
ATOM 2534 C CA . GLY B 1 43 ? -9.789 19.797 2.254 1 96.81 43 GLY B CA 1
ATOM 2535 C C . GLY B 1 43 ? -10.281 20.359 3.576 1 96.81 43 GLY B C 1
ATOM 2536 O O . GLY B 1 43 ? -10.719 19.594 4.449 1 96.81 43 GLY B O 1
ATOM 2537 N N . GLY B 1 44 ? -10.18 21.625 3.738 1 95.44 44 GLY B N 1
ATOM 2538 C CA . GLY B 1 44 ? -10.477 22.25 5.016 1 95.44 44 GLY B CA 1
ATOM 2539 C C . GLY B 1 44 ? -11.898 22.766 5.105 1 95.44 44 GLY B C 1
ATOM 2540 O O . GLY B 1 44 ? -12.266 23.438 6.082 1 95.44 44 GLY B O 1
ATOM 2541 N N . SER B 1 45 ? -12.781 22.422 4.164 1 92.19 45 SER B N 1
ATOM 2542 C CA . SER B 1 45 ? -14.094 23.062 4.07 1 92.19 45 SER B CA 1
ATOM 2543 C C . SER B 1 45 ? -15.125 22.328 4.922 1 92.19 45 SER B C 1
ATOM 2545 O O . SER B 1 45 ? -16.219 22.844 5.145 1 92.19 45 SER B O 1
ATOM 2547 N N . ALA B 1 46 ? -14.828 21.109 5.43 1 91 46 ALA B N 1
ATOM 2548 C CA . ALA B 1 46 ? -15.836 20.391 6.199 1 91 46 ALA B CA 1
ATOM 2549 C C . ALA B 1 46 ? -15.195 19.266 7.012 1 91 46 ALA B C 1
ATOM 2551 O O . ALA B 1 46 ? -14.016 18.953 6.84 1 91 46 ALA B O 1
ATOM 2552 N N . GLY B 1 47 ? -15.992 18.797 7.949 1 94.5 47 GLY B N 1
ATOM 2553 C CA . GLY B 1 47 ? -15.641 17.578 8.664 1 94.5 47 GLY B CA 1
ATOM 2554 C C . GLY B 1 47 ? -14.32 17.688 9.414 1 94.5 47 GLY B C 1
ATOM 2555 O O . GLY B 1 47 ? -14.109 18.641 10.164 1 94.5 47 GLY B O 1
ATOM 2556 N N . ILE B 1 48 ? -13.508 16.703 9.227 1 96.88 48 ILE B N 1
ATOM 2557 C CA . ILE B 1 48 ? -12.234 16.594 9.922 1 96.88 48 ILE B CA 1
ATOM 2558 C C . ILE B 1 48 ? -11.32 17.734 9.5 1 96.88 48 ILE B C 1
ATOM 2560 O O . ILE B 1 48 ? -10.648 18.344 10.336 1 96.88 48 ILE B O 1
ATOM 2564 N N . GLY B 1 49 ? -11.367 18.125 8.219 1 97.81 49 GLY B N 1
ATOM 2565 C CA . GLY B 1 49 ? -10.539 19.219 7.711 1 97.81 49 GLY B CA 1
ATOM 2566 C C . GLY B 1 49 ? -10.852 20.547 8.359 1 97.81 49 GLY B C 1
ATOM 2567 O O . GLY B 1 49 ? -9.938 21.312 8.703 1 97.81 49 GLY B O 1
ATOM 2568 N N . ASN B 1 50 ? -12.117 20.781 8.477 1 98.06 50 ASN B N 1
ATOM 2569 C CA . ASN B 1 50 ? -12.484 22.031 9.117 1 98.06 50 ASN B CA 1
ATOM 2570 C C . ASN B 1 50 ? -12.125 22.031 10.602 1 98.06 50 ASN B C 1
ATOM 2572 O O . ASN B 1 50 ? -11.695 23.047 11.141 1 98.06 50 ASN B O 1
ATOM 2576 N N . ALA B 1 51 ? -12.305 20.891 11.266 1 98.44 51 ALA B N 1
ATOM 2577 C CA . ALA B 1 51 ? -11.922 20.766 12.672 1 98.44 51 ALA B CA 1
ATOM 2578 C C . ALA B 1 51 ? -10.43 20.984 12.852 1 98.44 51 ALA B C 1
ATOM 2580 O O . ALA B 1 51 ? -10 21.594 13.844 1 98.44 51 ALA B O 1
ATOM 2581 N N . ILE B 1 52 ? -9.617 20.516 11.93 1 98.81 52 ILE B N 1
ATOM 2582 C CA . ILE B 1 52 ? -8.172 20.734 11.945 1 98.81 52 ILE B CA 1
ATOM 2583 C C . ILE B 1 52 ? -7.875 22.219 11.828 1 98.81 52 ILE B C 1
ATOM 2585 O O . ILE B 1 52 ? -7.07 22.766 12.586 1 98.81 52 ILE B O 1
ATOM 2589 N N . SER B 1 53 ? -8.555 22.891 10.93 1 98.75 53 SER B N 1
ATOM 2590 C CA . SER B 1 53 ? -8.359 24.312 10.719 1 98.75 53 SER B CA 1
ATOM 2591 C C . SER B 1 53 ? -8.734 25.109 11.961 1 98.75 53 SER B C 1
ATOM 2593 O O . SER B 1 53 ? -8.016 26.031 12.359 1 98.75 53 SER B O 1
ATOM 2595 N N . VAL B 1 54 ? -9.836 24.734 12.531 1 98.69 54 VAL B N 1
ATOM 2596 C CA . VAL B 1 54 ? -10.305 25.391 13.75 1 98.69 54 VAL B CA 1
ATOM 2597 C C . VAL B 1 54 ? -9.273 25.219 14.859 1 98.69 54 VAL B C 1
ATOM 2599 O O . VAL B 1 54 ? -8.938 26.172 15.562 1 98.69 54 VAL B O 1
ATOM 2602 N N . ALA B 1 55 ? -8.789 24.031 15.023 1 98.81 55 ALA B N 1
ATOM 2603 C CA . ALA B 1 55 ? -7.805 23.75 16.062 1 98.81 55 ALA B CA 1
ATOM 2604 C C . ALA B 1 55 ? -6.527 24.547 15.852 1 98.81 55 ALA B C 1
ATOM 2606 O O . ALA B 1 55 ? -5.965 25.094 16.812 1 98.81 55 ALA B O 1
ATOM 2607 N N . PHE B 1 56 ? -6.066 24.672 14.617 1 98.81 56 PHE B N 1
ATOM 2608 C CA . PHE B 1 56 ? -4.879 25.469 14.344 1 98.81 56 PHE B CA 1
ATOM 2609 C C . PHE B 1 56 ? -5.141 26.953 14.625 1 98.81 56 PHE B C 1
ATOM 2611 O O . PHE B 1 56 ? -4.266 27.656 15.133 1 98.81 56 PHE B O 1
ATOM 2618 N N . ALA B 1 57 ? -6.348 27.422 14.297 1 98.62 57 ALA B N 1
ATOM 2619 C CA . ALA B 1 57 ? -6.695 28.797 14.609 1 98.62 57 ALA B CA 1
ATOM 2620 C C . ALA B 1 57 ? -6.551 29.078 16.109 1 98.62 57 ALA B C 1
ATOM 2622 O O . ALA B 1 57 ? -6.074 30.156 16.5 1 98.62 57 ALA B O 1
ATOM 2623 N N . GLN B 1 58 ? -6.93 28.141 16.875 1 98.56 58 GLN B N 1
ATOM 2624 C CA . GLN B 1 58 ? -6.855 28.25 18.328 1 98.56 58 GLN B CA 1
ATOM 2625 C C . GLN B 1 58 ? -5.402 28.266 18.797 1 98.56 58 GLN B C 1
ATOM 2627 O O . GLN B 1 58 ? -5.102 28.781 19.875 1 98.56 58 GLN B O 1
ATOM 2632 N N . ALA B 1 59 ? -4.465 27.719 17.984 1 98.5 59 ALA B N 1
ATOM 2633 C CA . ALA B 1 59 ? -3.051 27.656 18.344 1 98.5 59 ALA B CA 1
ATOM 2634 C C . ALA B 1 59 ? -2.33 28.938 17.953 1 98.5 59 ALA B C 1
ATOM 2636 O O . ALA B 1 59 ? -1.146 29.109 18.25 1 98.5 59 ALA B O 1
ATOM 2637 N N . GLY B 1 60 ? -2.965 29.875 17.234 1 98.19 60 GLY B N 1
ATOM 2638 C CA . GLY B 1 60 ? -2.52 31.234 17.016 1 98.19 60 GLY B CA 1
ATOM 2639 C C . GLY B 1 60 ? -1.471 31.359 15.922 1 98.19 60 GLY B C 1
ATOM 2640 O O . GLY B 1 60 ? -0.431 31.984 16.125 1 98.19 60 GLY B O 1
ATOM 2641 N N . PRO B 1 61 ? -1.718 30.75 14.781 1 98.56 61 PRO B N 1
ATOM 2642 C CA . PRO B 1 61 ? -0.761 30.906 13.688 1 98.56 61 PRO B CA 1
ATOM 2643 C C . PRO B 1 61 ? -0.803 32.312 13.07 1 98.56 61 PRO B C 1
ATOM 2645 O O . PRO B 1 61 ? -1.689 33.094 13.391 1 98.56 61 PRO B O 1
ATOM 2648 N N . LYS B 1 62 ? 0.287 32.562 12.289 1 98.5 62 LYS B N 1
ATOM 2649 C CA . LYS B 1 62 ? 0.249 33.812 11.492 1 98.5 62 LYS B CA 1
ATOM 2650 C C . LYS B 1 62 ? -0.909 33.781 10.5 1 98.5 62 LYS B C 1
ATOM 2652 O O . LYS B 1 62 ? -1.632 34.781 10.359 1 98.5 62 LYS B O 1
ATOM 2657 N N . SER B 1 63 ? -1.074 32.656 9.883 1 98.75 63 SER B N 1
ATOM 2658 C CA . SER B 1 63 ? -2.191 32.531 8.953 1 98.75 63 SER B CA 1
ATOM 2659 C C . SER B 1 63 ? -2.662 31.078 8.844 1 98.75 63 SER B C 1
ATOM 2661 O O . SER B 1 63 ? -1.896 30.156 9.109 1 98.75 63 SER B O 1
ATOM 2663 N N . ILE B 1 64 ? -3.934 30.922 8.539 1 98.69 64 ILE B N 1
ATOM 2664 C CA . ILE B 1 64 ? -4.539 29.641 8.18 1 98.69 64 ILE B CA 1
ATOM 2665 C C . ILE B 1 64 ? -5.266 29.766 6.844 1 98.69 64 ILE B C 1
ATOM 2667 O O . ILE B 1 64 ? -6.121 30.641 6.68 1 98.69 64 ILE B O 1
ATOM 2671 N N . THR B 1 65 ? -4.852 28.969 5.922 1 98.75 65 THR B N 1
ATOM 2672 C CA . THR B 1 65 ? -5.523 28.922 4.629 1 98.75 65 THR B CA 1
ATOM 2673 C C . THR B 1 65 ? -6.254 27.594 4.441 1 98.75 65 THR B C 1
ATOM 2675 O O . THR B 1 65 ? -5.672 26.531 4.625 1 98.75 65 THR B O 1
ATOM 2678 N N . ILE B 1 66 ? -7.523 27.641 4.141 1 98.56 66 ILE B N 1
ATOM 2679 C CA . ILE B 1 66 ? -8.266 26.438 3.781 1 98.56 66 ILE B CA 1
ATOM 2680 C C . ILE B 1 66 ? -8.438 26.375 2.266 1 98.56 66 ILE B C 1
ATOM 2682 O O . ILE B 1 66 ? -8.734 27.391 1.626 1 98.56 66 ILE B O 1
ATOM 2686 N N . VAL B 1 67 ? -8.148 25.219 1.694 1 98.31 67 VAL B N 1
ATOM 2687 C CA . VAL B 1 67 ? -8.219 25.016 0.251 1 98.31 67 VAL B CA 1
ATOM 2688 C C . VAL B 1 67 ? -9.266 23.953 -0.068 1 98.31 67 VAL B C 1
ATOM 2690 O O . VAL B 1 67 ? -9.367 22.938 0.634 1 98.31 67 VAL B O 1
ATOM 2693 N N . GLY B 1 68 ? -10.023 24.109 -1.018 1 95.69 68 GLY B N 1
ATOM 2694 C CA . GLY B 1 68 ? -11.039 23.203 -1.537 1 95.69 68 GLY B CA 1
ATOM 2695 C C . GLY B 1 68 ? -11.594 23.625 -2.881 1 95.69 68 GLY B C 1
ATOM 2696 O O . GLY B 1 68 ? -11.117 24.609 -3.469 1 95.69 68 GLY B O 1
ATOM 2697 N N . ARG B 1 69 ? -12.57 22.953 -3.391 1 91.25 69 ARG B N 1
ATOM 2698 C CA . ARG B 1 69 ? -13.055 23.203 -4.746 1 91.25 69 ARG B CA 1
ATOM 2699 C C . ARG B 1 69 ? -14.164 24.25 -4.758 1 91.25 69 ARG B C 1
ATOM 2701 O O . ARG B 1 69 ? -14.203 25.109 -5.641 1 91.25 69 ARG B O 1
ATOM 2708 N N . ARG B 1 70 ? -15.023 24.188 -3.707 1 89.62 70 ARG B N 1
ATOM 2709 C CA . ARG B 1 70 ? -16.234 25 -3.734 1 89.62 70 ARG B CA 1
ATOM 2710 C C . ARG B 1 70 ? -16.078 26.25 -2.867 1 89.62 70 ARG B C 1
ATOM 2712 O O . ARG B 1 70 ? -16.125 26.172 -1.638 1 89.62 70 ARG B O 1
ATOM 2719 N N . LEU B 1 71 ? -16.141 27.328 -3.49 1 92.94 71 LEU B N 1
ATOM 2720 C CA . LEU B 1 71 ? -15.82 28.594 -2.828 1 92.94 71 LEU B CA 1
ATOM 2721 C C . LEU B 1 71 ? -16.844 28.906 -1.746 1 92.94 71 LEU B C 1
ATOM 2723 O O . LEU B 1 71 ? -16.484 29.344 -0.653 1 92.94 71 LEU B O 1
ATOM 2727 N N . GLU B 1 72 ? -18.078 28.703 -2.008 1 94.19 72 GLU B N 1
ATOM 2728 C CA . GLU B 1 72 ? -19.125 29.031 -1.041 1 94.19 72 GLU B CA 1
ATOM 2729 C C . GLU B 1 72 ? -18.969 28.219 0.246 1 94.19 72 GLU B C 1
ATOM 2731 O O . GLU B 1 72 ? -19.078 28.766 1.345 1 94.19 72 GLU B O 1
ATOM 2736 N N . LYS B 1 73 ? -18.672 26.938 0.103 1 94.06 73 LYS B N 1
ATOM 2737 C CA . LYS B 1 73 ? -18.453 26.094 1.268 1 94.06 73 LYS B CA 1
ATOM 2738 C C . LYS B 1 73 ? -17.188 26.516 2.02 1 94.06 73 LYS B C 1
ATOM 2740 O O . LYS B 1 73 ? -17.141 26.453 3.25 1 94.06 73 LYS B O 1
ATOM 2745 N N . LEU B 1 74 ? -16.266 26.953 1.244 1 96.75 74 LEU B N 1
ATOM 2746 C CA . LEU B 1 74 ? -15.008 27.422 1.836 1 96.75 74 LEU B CA 1
ATOM 2747 C C . LEU B 1 74 ? -15.234 28.672 2.678 1 96.75 74 LEU B C 1
ATOM 2749 O O . LEU B 1 74 ? -14.672 28.797 3.768 1 96.75 74 LEU B O 1
ATOM 2753 N N . GLN B 1 75 ? -16.047 29.547 2.203 1 96.75 75 GLN B N 1
ATOM 2754 C CA . GLN B 1 75 ? -16.328 30.781 2.93 1 96.75 75 GLN B CA 1
ATOM 2755 C C . GLN B 1 75 ? -17.062 30.5 4.234 1 96.75 75 GLN B C 1
ATOM 2757 O O . GLN B 1 75 ? -16.734 31.078 5.277 1 96.75 75 GLN B O 1
ATOM 2762 N N . GLU B 1 76 ? -17.984 29.625 4.133 1 96.75 76 GLU B N 1
ATOM 2763 C CA . GLU B 1 76 ? -18.688 29.219 5.344 1 96.75 76 GLU B CA 1
ATOM 2764 C C . GLU B 1 76 ? -17.734 28.578 6.352 1 96.75 76 GLU B C 1
ATOM 2766 O O . GLU B 1 76 ? -17.797 28.891 7.547 1 96.75 76 GLU B O 1
ATOM 2771 N N . ALA B 1 77 ? -16.922 27.734 5.875 1 97.31 77 ALA B N 1
ATOM 2772 C CA . ALA B 1 77 ? -15.93 27.062 6.723 1 97.31 77 ALA B CA 1
ATOM 2773 C C . ALA B 1 77 ? -14.969 28.078 7.332 1 97.31 77 ALA B C 1
ATOM 2775 O O . ALA B 1 77 ? -14.57 27.938 8.492 1 97.31 77 ALA B O 1
ATOM 2776 N N . ALA B 1 78 ? -14.633 29.078 6.574 1 97.94 78 ALA B N 1
ATOM 2777 C CA . ALA B 1 78 ? -13.703 30.109 7.027 1 97.94 78 ALA B CA 1
ATOM 2778 C C . ALA B 1 78 ? -14.289 30.906 8.188 1 97.94 78 ALA B C 1
ATOM 2780 O O . ALA B 1 78 ? -13.555 31.359 9.07 1 97.94 78 ALA B O 1
ATOM 2781 N N . GLU B 1 79 ? -15.531 31.109 8.211 1 97.81 79 GLU B N 1
ATOM 2782 C CA . GLU B 1 79 ? -16.188 31.828 9.305 1 97.81 79 GLU B CA 1
ATOM 2783 C C . GLU B 1 79 ? -16.016 31.078 10.625 1 97.81 79 GLU B C 1
ATOM 2785 O O . GLU B 1 79 ? -15.758 31.688 11.664 1 97.81 79 GLU B O 1
ATOM 2790 N N . LYS B 1 80 ? -16.188 29.781 10.508 1 97.38 80 LYS B N 1
ATOM 2791 C CA . LYS B 1 80 ? -15.984 28.953 11.703 1 97.38 80 LYS B CA 1
ATOM 2792 C C . LYS B 1 80 ? -14.539 29.062 12.203 1 97.38 80 LYS B C 1
ATOM 2794 O O . LYS B 1 80 ? -14.305 29.141 13.406 1 97.38 80 LYS B O 1
ATOM 2799 N N . VAL B 1 81 ? -13.641 29.047 11.289 1 98.44 81 VAL B N 1
ATOM 2800 C CA . VAL B 1 81 ? -12.227 29.156 11.625 1 98.44 81 VAL B CA 1
ATOM 2801 C C . VAL B 1 81 ? -11.945 30.531 12.234 1 98.44 81 VAL B C 1
ATOM 2803 O O . VAL B 1 81 ? -11.266 30.625 13.266 1 98.44 81 VAL B O 1
ATOM 2806 N N . THR B 1 82 ? -12.492 31.547 11.664 1 98.12 82 THR B N 1
ATOM 2807 C CA . THR B 1 82 ? -12.297 32.906 12.141 1 98.12 82 THR B CA 1
ATOM 2808 C C . THR B 1 82 ? -12.836 33.062 13.562 1 98.12 82 THR B C 1
ATOM 2810 O O . THR B 1 82 ? -12.203 33.719 14.398 1 98.12 82 THR B O 1
ATOM 2813 N N . ALA B 1 83 ? -13.906 32.469 13.781 1 97.69 83 ALA B N 1
ATOM 2814 C CA . ALA B 1 83 ? -14.531 32.562 15.102 1 97.69 83 ALA B CA 1
ATOM 2815 C C . ALA B 1 83 ? -13.664 31.906 16.172 1 97.69 83 ALA B C 1
ATOM 2817 O O . ALA B 1 83 ? -13.781 32.219 17.359 1 97.69 83 ALA B O 1
ATOM 2818 N N . ALA B 1 84 ? -12.82 30.969 15.719 1 97.12 84 ALA B N 1
ATOM 2819 C CA . ALA B 1 84 ? -12.008 30.188 16.656 1 97.12 84 ALA B CA 1
ATOM 2820 C C . ALA B 1 84 ? -10.633 30.828 16.859 1 97.12 84 ALA B C 1
ATOM 2822 O O . ALA B 1 84 ? -9.828 30.344 17.656 1 97.12 84 ALA B O 1
ATOM 2823 N N . VAL B 1 85 ? -10.344 31.875 16.172 1 96.19 85 VAL B N 1
ATOM 2824 C CA . VAL B 1 85 ? -9.039 32.531 16.219 1 96.19 85 VAL B CA 1
ATOM 2825 C C . VAL B 1 85 ? -8.758 33.031 17.625 1 96.19 85 VAL B C 1
ATOM 2827 O O . VAL B 1 85 ? -9.578 33.75 18.219 1 96.19 85 VAL B O 1
ATOM 2830 N N . SER B 1 86 ? -7.707 32.625 18.188 1 90.81 86 SER 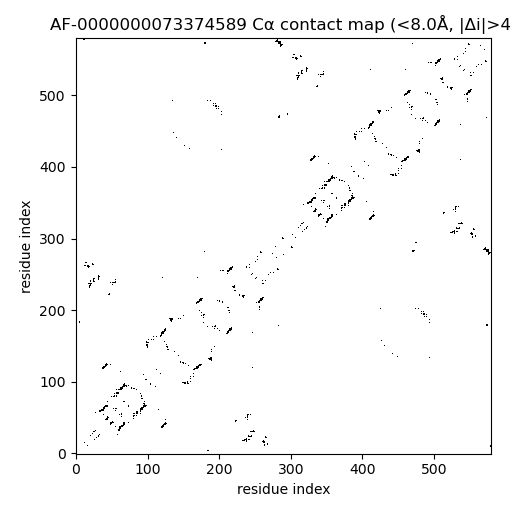B N 1
ATOM 2831 C CA . SER B 1 86 ? -7.32 33.031 19.531 1 90.81 86 SER B CA 1
ATOM 2832 C C . SER B 1 86 ? -6.547 34.344 19.5 1 90.81 86 SER B C 1
ATOM 2834 O O . SER B 1 86 ? -6.551 35.094 20.484 1 90.81 86 SER B O 1
ATOM 2836 N N . ASP B 1 87 ? -5.762 34.531 18.375 1 88.31 87 ASP B N 1
ATOM 2837 C CA . ASP B 1 87 ? -5 35.75 18.156 1 88.31 87 ASP B CA 1
ATOM 2838 C C . ASP B 1 87 ? -5.574 36.562 16.984 1 88.31 87 ASP B C 1
ATOM 2840 O O . ASP B 1 87 ? -5.543 36.094 15.836 1 88.31 87 ASP B O 1
ATOM 2844 N N . SER B 1 88 ? -5.945 37.688 17.203 1 88 88 SER B N 1
ATOM 2845 C CA . SER B 1 88 ? -6.621 38.531 16.203 1 88 88 SER B CA 1
ATOM 2846 C C . SER B 1 88 ? -5.711 38.812 15.016 1 88 88 SER B C 1
ATOM 2848 O O . SER B 1 88 ? -6.184 39.188 13.938 1 88 88 SER B O 1
ATOM 2850 N N . ALA B 1 89 ? -4.441 38.562 15.203 1 93.44 89 ALA B N 1
ATOM 2851 C CA . ALA B 1 89 ? -3.506 38.844 14.109 1 93.44 89 ALA B CA 1
ATOM 2852 C C . ALA B 1 89 ? -3.508 37.688 13.102 1 93.44 89 ALA B C 1
ATOM 2854 O O . ALA B 1 89 ? -3.002 37.844 11.984 1 93.44 89 ALA B O 1
ATOM 2855 N N . THR B 1 90 ? -4.117 36.594 13.5 1 97.5 90 THR B N 1
ATOM 2856 C CA . THR B 1 90 ? -4.168 35.438 12.602 1 97.5 90 THR B CA 1
ATOM 2857 C C . THR B 1 90 ? -5.023 35.75 11.375 1 97.5 90 THR B C 1
ATOM 2859 O O . THR B 1 90 ? -6.18 36.188 11.508 1 97.5 90 THR B O 1
ATOM 2862 N N . GLN B 1 91 ? -4.504 35.562 10.195 1 98.12 91 GLN B N 1
ATOM 2863 C CA . GLN B 1 91 ? -5.25 35.75 8.953 1 98.12 91 GLN B CA 1
ATOM 2864 C C . GLN B 1 91 ? -5.859 34.438 8.484 1 98.12 91 GLN B C 1
ATOM 2866 O O . GLN B 1 91 ? -5.164 33.406 8.398 1 98.12 91 GLN B O 1
ATOM 2871 N N . VAL B 1 92 ? -7.148 34.438 8.273 1 98.44 92 VAL B N 1
ATOM 2872 C CA . VAL B 1 92 ? -7.832 33.281 7.707 1 98.44 92 VAL B CA 1
ATOM 2873 C C . VAL B 1 92 ? -8.062 33.5 6.215 1 98.44 92 VAL B C 1
ATOM 2875 O O . VAL B 1 92 ? -8.703 34.5 5.812 1 98.44 92 VAL B O 1
ATOM 2878 N N . LEU B 1 93 ? -7.473 32.656 5.379 1 98.19 93 LEU B N 1
ATOM 2879 C CA . LEU B 1 93 ? -7.535 32.781 3.926 1 98.19 93 LEU B CA 1
ATOM 2880 C C . LEU B 1 93 ? -8.258 31.594 3.311 1 98.19 93 LEU B C 1
ATOM 2882 O O . LEU B 1 93 ? -8.336 30.516 3.918 1 98.19 93 LEU B O 1
ATOM 2886 N N . VAL B 1 94 ? -8.844 31.859 2.137 1 98.19 94 VAL B N 1
ATOM 2887 C CA . VAL B 1 94 ? -9.531 30.828 1.369 1 98.19 94 VAL B CA 1
ATOM 2888 C C . VAL B 1 94 ? -8.969 30.766 -0.048 1 98.19 94 VAL B C 1
ATOM 2890 O O . VAL B 1 94 ? -8.734 31.812 -0.671 1 98.19 94 VAL B O 1
ATOM 2893 N N . GLU B 1 95 ? -8.633 29.594 -0.548 1 98.19 95 GLU B N 1
ATOM 2894 C CA . GLU B 1 95 ? -8.219 29.375 -1.928 1 98.19 95 GLU B CA 1
ATOM 2895 C C . GLU B 1 95 ? -9.047 28.266 -2.578 1 98.19 95 GLU B C 1
ATOM 2897 O O . GLU B 1 95 ? -9.234 27.203 -1.991 1 98.19 95 GLU B O 1
ATOM 2902 N N . SER B 1 96 ? -9.625 28.547 -3.742 1 97.81 96 SER B N 1
ATOM 2903 C CA . SER B 1 96 ? -10.328 27.531 -4.523 1 97.81 96 SER B CA 1
ATOM 2904 C C . SER B 1 96 ? -9.391 26.859 -5.527 1 97.81 96 SER B C 1
ATOM 2906 O O . SER B 1 96 ? -8.727 27.547 -6.312 1 97.81 96 SER B O 1
ATOM 2908 N N . ALA B 1 97 ? -9.289 25.516 -5.465 1 97.94 97 ALA B N 1
ATOM 2909 C CA . ALA B 1 97 ? -8.445 24.781 -6.398 1 97.94 97 ALA B CA 1
ATOM 2910 C C . ALA B 1 97 ? -8.898 23.328 -6.523 1 97.94 97 ALA B C 1
ATOM 2912 O O . ALA B 1 97 ? -9.281 22.703 -5.531 1 97.94 97 ALA B O 1
ATOM 2913 N N . ASN B 1 98 ? -8.93 22.812 -7.746 1 97.75 98 ASN B N 1
ATOM 2914 C CA . ASN B 1 98 ? -8.922 21.375 -7.965 1 97.75 98 ASN B CA 1
ATOM 2915 C C . ASN B 1 98 ? -7.551 20.766 -7.688 1 97.75 98 ASN B C 1
ATOM 2917 O O . ASN B 1 98 ? -6.613 20.969 -8.461 1 97.75 98 ASN B O 1
ATOM 2921 N N . LEU B 1 99 ? -7.496 20.016 -6.652 1 97.69 99 LEU B N 1
ATOM 2922 C CA . LEU B 1 99 ? -6.203 19.562 -6.156 1 97.69 99 LEU B CA 1
ATOM 2923 C C . LEU B 1 99 ? -5.629 18.484 -7.07 1 97.69 99 LEU B C 1
ATOM 2925 O O . LEU B 1 99 ? -4.449 18.125 -6.961 1 97.69 99 LEU B O 1
ATOM 2929 N N . GLN B 1 100 ? -6.422 17.953 -7.996 1 97.31 100 GLN B N 1
ATOM 2930 C CA . GLN B 1 100 ? -5.91 17 -8.984 1 97.31 100 GLN B CA 1
ATOM 2931 C C . GLN B 1 100 ? -5.207 17.734 -10.125 1 97.31 100 GLN B C 1
ATOM 2933 O O . GLN B 1 100 ? -4.527 17.109 -10.945 1 97.31 100 GLN B O 1
ATOM 2938 N N . ASP B 1 101 ? -5.422 19 -10.188 1 97.75 101 ASP B N 1
ATOM 2939 C CA . ASP B 1 101 ? -4.824 19.844 -11.219 1 97.75 101 ASP B CA 1
ATOM 2940 C C . ASP B 1 101 ? -3.6 20.578 -10.68 1 97.75 101 ASP B C 1
ATOM 2942 O O . ASP B 1 101 ? -3.732 21.547 -9.93 1 97.75 101 ASP B O 1
ATOM 2946 N N . ARG B 1 102 ? -2.443 20.219 -11.172 1 97.81 102 ARG B N 1
ATOM 2947 C CA . ARG B 1 102 ? -1.187 20.75 -10.648 1 97.81 102 ARG B CA 1
ATOM 2948 C C . ARG B 1 102 ? -1.116 22.266 -10.812 1 97.81 102 ARG B C 1
ATOM 2950 O O . ARG B 1 102 ? -0.65 22.969 -9.922 1 97.81 102 ARG B O 1
ATOM 2957 N N . ALA B 1 103 ? -1.523 22.75 -11.898 1 98.25 103 ALA B N 1
ATOM 2958 C CA . ALA B 1 103 ? -1.463 24.188 -12.156 1 98.25 103 ALA B CA 1
ATOM 2959 C C . ALA B 1 103 ? -2.326 24.953 -11.164 1 98.25 103 ALA B C 1
ATOM 2961 O O . ALA B 1 103 ? -1.948 26.047 -10.719 1 98.25 103 ALA B O 1
ATOM 2962 N N . GLN B 1 104 ? -3.473 24.422 -10.82 1 98.56 104 GLN B N 1
ATOM 2963 C CA . GLN B 1 104 ? -4.352 25.078 -9.859 1 98.56 104 GLN B CA 1
ATOM 2964 C C . GLN B 1 104 ? -3.756 25.031 -8.453 1 98.56 104 GLN B C 1
ATOM 2966 O O . GLN B 1 104 ? -3.875 26 -7.691 1 98.56 104 GLN B O 1
ATOM 2971 N N . VAL B 1 105 ? -3.094 23.953 -8.117 1 98.56 105 VAL B N 1
ATOM 2972 C CA . VAL B 1 105 ? -2.43 23.828 -6.824 1 98.56 105 VAL B CA 1
ATOM 2973 C C . VAL B 1 105 ? -1.302 24.859 -6.723 1 98.56 105 VAL B C 1
ATOM 2975 O O . VAL B 1 105 ? -1.198 25.578 -5.727 1 98.56 105 VAL B O 1
ATOM 2978 N N . ASP B 1 106 ? -0.526 24.953 -7.781 1 98.62 106 ASP B N 1
ATOM 2979 C CA . ASP B 1 106 ? 0.563 25.938 -7.82 1 98.62 106 ASP B CA 1
ATOM 2980 C C . ASP B 1 106 ? 0.039 27.359 -7.633 1 98.62 106 ASP B C 1
ATOM 2982 O O . ASP B 1 106 ? 0.607 28.141 -6.867 1 98.62 106 ASP B O 1
ATOM 2986 N N . ARG B 1 107 ? -0.996 27.641 -8.273 1 98.56 107 ARG B N 1
ATOM 2987 C CA . ARG B 1 107 ? -1.563 28.969 -8.188 1 98.56 107 ARG B CA 1
ATOM 2988 C C . ARG B 1 107 ? -2.086 29.266 -6.781 1 98.56 107 ARG B C 1
ATOM 2990 O O . ARG B 1 107 ? -1.888 30.359 -6.25 1 98.56 107 ARG B O 1
ATOM 2997 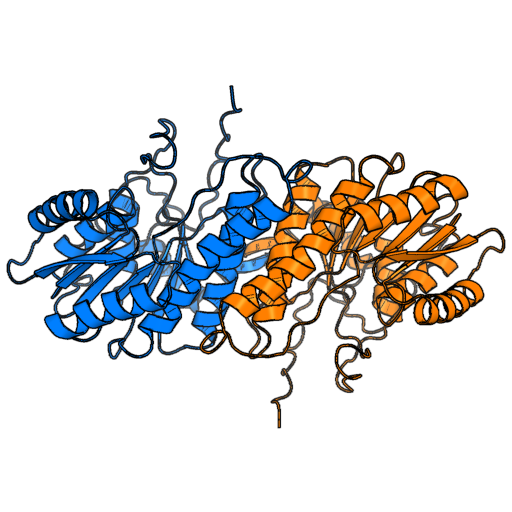N N . ALA B 1 108 ? -2.777 28.297 -6.238 1 98.5 108 ALA B N 1
ATOM 2998 C CA . ALA B 1 108 ? -3.309 28.469 -4.887 1 98.5 108 ALA B CA 1
ATOM 2999 C C . ALA B 1 108 ? -2.184 28.703 -3.881 1 98.5 108 ALA B C 1
ATOM 3001 O O . ALA B 1 108 ? -2.266 29.625 -3.051 1 98.5 108 ALA B O 1
ATOM 3002 N N . TYR B 1 109 ? -1.131 27.891 -3.945 1 98.75 109 TYR B N 1
ATOM 3003 C CA . TYR B 1 109 ? 0 28.016 -3.035 1 98.75 109 TYR B CA 1
ATOM 3004 C C . TYR B 1 109 ? 0.703 29.359 -3.232 1 98.75 109 TYR B C 1
ATOM 3006 O O . TYR B 1 109 ? 1.068 30.031 -2.26 1 98.75 109 TYR B O 1
ATOM 3014 N N . GLN B 1 110 ? 0.858 29.703 -4.477 1 98.62 110 GLN B N 1
ATOM 3015 C CA . GLN B 1 110 ? 1.521 30.969 -4.758 1 98.62 110 GLN B CA 1
ATOM 3016 C C . GLN B 1 110 ? 0.708 32.156 -4.227 1 98.62 110 GLN B C 1
ATOM 3018 O O . GLN B 1 110 ? 1.27 33.125 -3.727 1 98.62 110 GLN B O 1
ATOM 3023 N N . SER B 1 111 ? -0.564 32.062 -4.398 1 98.62 111 SER B N 1
ATOM 3024 C CA . SER B 1 111 ? -1.438 33.094 -3.84 1 98.62 111 SER B CA 1
ATOM 3025 C C . SER B 1 111 ? -1.22 33.25 -2.34 1 98.62 111 SER B C 1
ATOM 3027 O O . SER B 1 111 ? -1.169 34.375 -1.828 1 98.62 111 SER B O 1
ATOM 3029 N N . VAL B 1 112 ? -1.112 32.188 -1.621 1 98.62 112 VAL B N 1
ATOM 3030 C CA . VAL B 1 112 ? -0.858 32.188 -0.184 1 98.62 112 VAL B CA 1
ATOM 3031 C C . VAL B 1 112 ? 0.496 32.844 0.095 1 98.62 112 VAL B C 1
ATOM 3033 O O . VAL B 1 112 ? 0.6 33.719 0.938 1 98.62 112 VAL B O 1
ATOM 3036 N N . VAL B 1 113 ? 1.492 32.438 -0.65 1 98.69 113 VAL B N 1
ATOM 3037 C CA . VAL B 1 113 ? 2.854 32.938 -0.445 1 98.69 113 VAL B CA 1
ATOM 3038 C C . VAL B 1 113 ? 2.908 34.438 -0.675 1 98.69 113 VAL B C 1
ATOM 3040 O O . VAL B 1 113 ? 3.564 35.156 0.075 1 98.69 113 VAL B O 1
ATOM 3043 N N . ASP B 1 114 ? 2.23 34.844 -1.682 1 98.62 114 ASP B N 1
ATOM 3044 C CA . ASP B 1 114 ? 2.221 36.25 -2.018 1 98.62 114 ASP B CA 1
ATOM 3045 C C . ASP B 1 114 ? 1.602 37.094 -0.892 1 98.62 114 ASP B C 1
ATOM 3047 O O . ASP B 1 114 ? 1.973 38.25 -0.689 1 98.62 114 ASP B O 1
ATOM 3051 N N . LYS B 1 115 ? 0.721 36.5 -0.15 1 98.5 115 LYS B N 1
ATOM 3052 C CA . LYS B 1 115 ? -0.025 37.25 0.87 1 98.5 115 LYS B CA 1
ATOM 3053 C C . LYS B 1 115 ? 0.679 37.156 2.223 1 98.5 115 LYS B C 1
ATOM 3055 O O . LYS B 1 115 ? 0.724 38.156 2.957 1 98.5 115 LYS B O 1
ATOM 3060 N N . VAL B 1 116 ? 1.188 35.969 2.545 1 98.5 116 VAL B N 1
ATOM 3061 C CA . VAL B 1 116 ? 1.583 35.812 3.941 1 98.5 116 VAL B CA 1
ATOM 3062 C C . VAL B 1 116 ? 2.984 35.219 4.023 1 98.5 116 VAL B C 1
ATOM 3064 O O . VAL B 1 116 ? 3.555 35.125 5.113 1 98.5 116 VAL B O 1
ATOM 3067 N N . GLY B 1 117 ? 3.605 34.844 2.941 1 98.44 117 GLY B N 1
ATOM 3068 C CA . GLY B 1 117 ? 4.938 34.25 2.938 1 98.44 117 GLY B CA 1
ATOM 3069 C C . GLY B 1 117 ? 4.93 32.75 2.842 1 98.44 117 GLY B C 1
ATOM 3070 O O . GLY B 1 117 ? 3.895 32.125 2.541 1 98.44 117 GLY B O 1
ATOM 3071 N N . LYS B 1 118 ? 6.035 32.125 3.059 1 98.62 118 LYS B N 1
ATOM 3072 C CA . LYS B 1 118 ? 6.242 30.688 2.869 1 98.62 118 LYS B CA 1
ATOM 3073 C C . LYS B 1 118 ? 5.285 29.875 3.736 1 98.62 118 LYS B C 1
ATOM 3075 O O . LYS B 1 118 ? 4.848 30.344 4.789 1 98.62 118 LYS B O 1
ATOM 3080 N N . ILE B 1 119 ? 5.012 28.719 3.314 1 98.81 119 ILE B N 1
ATOM 3081 C CA . ILE B 1 119 ? 4.113 27.812 4.027 1 98.81 119 ILE B CA 1
ATOM 3082 C C . ILE B 1 119 ? 4.918 26.938 4.988 1 98.81 119 ILE B C 1
ATOM 3084 O O . ILE B 1 119 ? 5.828 26.219 4.57 1 98.81 119 ILE B O 1
ATOM 3088 N N . ASP B 1 120 ? 4.543 26.953 6.262 1 98.88 120 ASP B N 1
ATOM 3089 C CA . ASP B 1 120 ? 5.297 26.234 7.281 1 98.88 120 ASP B CA 1
ATOM 3090 C C . ASP B 1 120 ? 4.688 24.859 7.543 1 98.88 120 ASP B C 1
ATOM 3092 O O . ASP B 1 120 ? 5.406 23.891 7.797 1 98.88 120 ASP B O 1
ATOM 3096 N N . ILE B 1 121 ? 3.365 24.75 7.531 1 98.94 121 ILE B N 1
ATOM 3097 C CA . ILE B 1 121 ? 2.635 23.531 7.84 1 98.94 121 ILE B CA 1
ATOM 3098 C C . ILE B 1 121 ? 1.608 23.25 6.742 1 98.94 121 ILE B C 1
ATOM 3100 O O . ILE B 1 121 ? 0.77 24.094 6.438 1 98.94 121 ILE B O 1
ATOM 3104 N N . LEU B 1 122 ? 1.751 22.109 6.109 1 98.94 122 LEU B N 1
ATOM 3105 C CA . LEU B 1 122 ? 0.792 21.625 5.121 1 98.94 122 LEU B CA 1
ATOM 3106 C C . LEU B 1 122 ? 0.033 20.422 5.645 1 98.94 122 LEU B C 1
ATOM 3108 O O . LEU B 1 122 ? 0.644 19.422 6.035 1 98.94 122 LEU B O 1
ATOM 3112 N N . VAL B 1 123 ? -1.277 20.516 5.707 1 98.94 123 VAL B N 1
ATOM 3113 C CA . VAL B 1 123 ? -2.129 19.375 6.031 1 98.94 123 VAL B CA 1
ATOM 3114 C C . VAL B 1 123 ? -2.816 18.875 4.766 1 98.94 123 VAL B C 1
ATOM 3116 O O . VAL B 1 123 ? -3.586 19.594 4.133 1 98.94 123 VAL B O 1
ATOM 3119 N N . ILE B 1 124 ? -2.494 17.672 4.402 1 98.69 124 ILE B N 1
ATOM 3120 C CA . ILE B 1 124 ? -3.146 17.016 3.275 1 98.69 124 ILE B CA 1
ATOM 3121 C C . ILE B 1 124 ? -4.312 16.172 3.777 1 98.69 124 ILE B C 1
ATOM 3123 O O . ILE B 1 124 ? -4.129 15.008 4.16 1 98.69 124 ILE B O 1
ATOM 3127 N N . ASN B 1 125 ? -5.457 16.75 3.754 1 97.56 125 ASN B N 1
ATOM 3128 C CA . ASN B 1 125 ? -6.633 16.094 4.312 1 97.56 125 ASN B CA 1
ATOM 3129 C C . ASN B 1 125 ? -7.656 15.758 3.23 1 97.56 125 ASN B C 1
ATOM 3131 O O . ASN B 1 125 ? -8.539 14.93 3.441 1 97.56 125 ASN B O 1
ATOM 3135 N N . ALA B 1 126 ? -7.539 16.375 2.057 1 92.12 126 ALA B N 1
ATOM 3136 C CA . ALA B 1 126 ? -8.477 16.172 0.956 1 92.12 126 ALA B CA 1
ATOM 3137 C C . ALA B 1 126 ? -8.438 14.719 0.475 1 92.12 126 ALA B C 1
ATOM 3139 O O . ALA B 1 126 ? -7.367 14.117 0.39 1 92.12 126 ALA B O 1
ATOM 3140 N N . VAL B 1 127 ? -9.594 14.18 0.233 1 89.31 127 VAL B N 1
ATOM 3141 C CA . VAL B 1 127 ? -9.672 12.805 -0.269 1 89.31 127 VAL B CA 1
ATOM 3142 C C . VAL B 1 127 ? -10.906 12.648 -1.151 1 89.31 127 VAL B C 1
ATOM 3144 O O . VAL B 1 127 ? -11.914 13.328 -0.944 1 89.31 127 VAL B O 1
ATOM 3147 N N . LEU B 1 128 ? -10.789 11.867 -2.111 1 88 128 LEU B N 1
ATOM 3148 C CA . LEU B 1 128 ? -11.938 11.391 -2.871 1 88 128 LEU B CA 1
ATOM 3149 C C . LEU B 1 128 ? -12.43 10.055 -2.326 1 88 128 LEU B C 1
ATOM 3151 O O . LEU B 1 128 ? -11.641 9.133 -2.129 1 88 128 LEU B O 1
ATOM 3155 N N . LEU B 1 129 ? -13.688 9.984 -2.049 1 85.06 129 LEU B N 1
ATOM 3156 C CA . LEU B 1 129 ? -14.281 8.758 -1.532 1 85.06 129 LEU B CA 1
ATOM 3157 C C . LEU B 1 129 ? -14.898 7.941 -2.658 1 85.06 129 LEU B C 1
ATOM 3159 O O . LEU B 1 129 ? -15.844 8.391 -3.314 1 85.06 129 LEU B O 1
ATOM 3163 N N . PRO B 1 130 ? -14.344 6.773 -2.854 1 85.38 130 PRO B N 1
ATOM 3164 C CA . PRO B 1 130 ? -15.008 5.93 -3.848 1 85.38 130 PRO B CA 1
ATOM 3165 C C . PRO B 1 130 ? -16.25 5.242 -3.299 1 85.38 130 PRO B C 1
ATOM 3167 O O . PRO B 1 130 ? -16.469 5.211 -2.082 1 85.38 130 PRO B O 1
ATOM 3170 N N . ALA B 1 131 ? -17.109 4.762 -4.234 1 82.81 131 ALA B N 1
ATOM 3171 C CA . ALA B 1 131 ? -18.25 3.947 -3.832 1 82.81 131 ALA B CA 1
ATOM 3172 C C . ALA B 1 131 ? -17.797 2.666 -3.137 1 82.81 131 ALA B C 1
ATOM 3174 O O . ALA B 1 131 ? -16.797 2.066 -3.527 1 82.81 131 ALA B O 1
ATOM 3175 N N . PRO B 1 132 ? -18.562 2.311 -2.094 1 84.94 132 PRO B N 1
ATOM 3176 C CA . PRO B 1 132 ? -18.219 1.037 -1.457 1 84.94 132 PRO B CA 1
ATOM 3177 C C . PRO B 1 132 ? -18.375 -0.154 -2.4 1 84.94 132 PRO B C 1
ATOM 3179 O O . PRO B 1 132 ? -19.109 -0.07 -3.393 1 84.94 132 PRO B O 1
ATOM 3182 N N . GLY B 1 133 ? -17.656 -1.255 -2.098 1 89.44 133 GLY B N 1
ATOM 3183 C CA . GLY B 1 133 ? -17.75 -2.471 -2.891 1 89.44 133 GLY B CA 1
ATOM 3184 C C . GLY B 1 133 ? -16.578 -3.414 -2.68 1 89.44 133 GLY B C 1
ATOM 3185 O O . GLY B 1 133 ? -15.57 -3.031 -2.096 1 89.44 133 GLY B O 1
ATOM 3186 N N . GLY B 1 134 ? -16.812 -4.652 -3.172 1 92.44 134 GLY B N 1
ATOM 3187 C CA . GLY B 1 134 ? -15.758 -5.641 -3.176 1 92.44 134 GLY B CA 1
ATOM 3188 C C . GLY B 1 134 ? -14.938 -5.633 -4.453 1 92.44 134 GLY B C 1
ATOM 3189 O O . GLY B 1 134 ? -15.305 -4.973 -5.426 1 92.44 134 GLY B O 1
ATOM 3190 N N . LEU B 1 135 ? -13.789 -6.312 -4.383 1 94.94 135 LEU B N 1
ATOM 3191 C CA . LEU B 1 135 ? -12.867 -6.297 -5.512 1 94.94 135 LEU B CA 1
ATOM 3192 C C . LEU B 1 135 ? -13.211 -7.395 -6.512 1 94.94 135 LEU B C 1
ATOM 3194 O O . LEU B 1 135 ? -12.906 -7.277 -7.703 1 94.94 135 LEU B O 1
ATOM 3198 N N . THR B 1 136 ? -13.836 -8.43 -6.051 1 95.25 136 THR B N 1
ATOM 3199 C CA . THR B 1 136 ? -14.07 -9.617 -6.867 1 95.25 136 THR B CA 1
ATOM 3200 C C . THR B 1 136 ? -14.891 -9.266 -8.109 1 95.25 136 THR B C 1
ATOM 3202 O O . THR B 1 136 ? -14.617 -9.773 -9.195 1 95.25 136 THR B O 1
ATOM 3205 N N . ASN B 1 137 ? -15.844 -8.375 -7.973 1 90.88 137 ASN B N 1
ATOM 3206 C CA . ASN B 1 137 ? -16.703 -7.988 -9.094 1 90.88 137 ASN B CA 1
ATOM 3207 C C . ASN B 1 137 ? -16.516 -6.52 -9.453 1 90.88 137 ASN B C 1
ATOM 3209 O O . ASN B 1 137 ? -17.375 -5.926 -10.109 1 90.88 137 ASN B O 1
ATOM 3213 N N . TYR B 1 138 ? -15.43 -6.004 -9.016 1 91.12 138 TYR B N 1
ATOM 3214 C CA . TYR B 1 138 ? -15.164 -4.586 -9.227 1 91.12 138 TYR B CA 1
ATOM 3215 C C . TYR B 1 138 ? -14.602 -4.336 -10.617 1 91.12 138 TYR B C 1
ATOM 3217 O O . TYR B 1 138 ? -13.789 -5.121 -11.117 1 91.12 138 TYR B O 1
ATOM 3225 N N . LYS B 1 139 ? -15.031 -3.295 -11.266 1 93 139 LYS B N 1
ATOM 3226 C CA . LYS B 1 139 ? -14.422 -2.932 -12.547 1 93 139 LYS B CA 1
ATOM 3227 C C . LYS B 1 139 ? -13.008 -2.4 -12.344 1 93 139 LYS B C 1
ATOM 3229 O O . LYS B 1 139 ? -12.805 -1.392 -11.664 1 93 139 LYS B O 1
ATOM 3234 N N . PRO B 1 140 ? -12.016 -3.008 -12.977 1 94.69 140 PRO B N 1
ATOM 3235 C CA . PRO B 1 140 ? -10.625 -2.6 -12.758 1 94.69 140 PRO B CA 1
ATOM 3236 C C . PRO B 1 140 ? -10.383 -1.124 -13.078 1 94.69 140 PRO B C 1
ATOM 3238 O O . PRO B 1 140 ? -9.688 -0.433 -12.328 1 94.69 140 PRO B O 1
ATOM 3241 N N . GLU B 1 141 ? -11.008 -0.654 -14.102 1 92.94 141 GLU B N 1
ATOM 3242 C CA . GLU B 1 141 ? -10.82 0.735 -14.508 1 92.94 141 GLU B CA 1
ATOM 3243 C C . GLU B 1 141 ? -11.352 1.698 -13.445 1 92.94 141 GLU B C 1
ATOM 3245 O O . GLU B 1 141 ? -10.812 2.795 -13.273 1 92.94 141 GLU B O 1
ATOM 3250 N N . GLU B 1 142 ? -12.375 1.305 -12.781 1 93.69 142 GLU B N 1
ATOM 3251 C CA . GLU B 1 142 ? -12.922 2.133 -11.711 1 93.69 142 GLU B CA 1
ATOM 3252 C C . GLU B 1 142 ? -11.945 2.234 -10.547 1 93.69 142 GLU B C 1
ATOM 3254 O O . GLU B 1 142 ? -11.789 3.303 -9.945 1 93.69 142 GLU B O 1
ATOM 3259 N N . LEU B 1 143 ? -11.336 1.135 -10.242 1 95.06 143 LEU B N 1
ATOM 3260 C CA . LEU B 1 143 ? -10.328 1.162 -9.18 1 95.06 143 LEU B CA 1
ATOM 3261 C C . LEU B 1 143 ? -9.156 2.061 -9.562 1 95.06 143 LEU B C 1
ATOM 3263 O O . LEU B 1 143 ? -8.672 2.842 -8.742 1 95.06 143 LEU B O 1
ATOM 3267 N N . VAL B 1 144 ? -8.766 1.969 -10.797 1 95.38 144 VAL B N 1
ATOM 3268 C CA . VAL B 1 144 ? -7.664 2.797 -11.281 1 95.38 144 VAL B CA 1
ATOM 3269 C C . VAL B 1 144 ? -8.031 4.273 -11.148 1 95.38 144 VAL B C 1
ATOM 3271 O O . VAL B 1 144 ? -7.215 5.082 -10.703 1 95.38 144 VAL B O 1
ATOM 3274 N N . ARG B 1 145 ? -9.203 4.598 -11.516 1 94.69 145 ARG B N 1
ATOM 3275 C CA . ARG B 1 145 ? -9.664 5.98 -11.43 1 94.69 145 ARG B CA 1
ATOM 3276 C C . ARG B 1 145 ? -9.664 6.469 -9.984 1 94.69 145 ARG B C 1
ATOM 3278 O O . ARG B 1 145 ? -9.297 7.613 -9.711 1 94.69 145 ARG B O 1
ATOM 3285 N N . THR B 1 146 ? -10.125 5.625 -9.148 1 94.19 146 THR B N 1
ATOM 3286 C CA . THR B 1 146 ? -10.148 5.953 -7.727 1 94.19 146 THR B CA 1
ATOM 3287 C C . THR B 1 146 ? -8.742 6.227 -7.215 1 94.19 146 THR B C 1
ATOM 3289 O O . THR B 1 146 ? -8.5 7.238 -6.559 1 94.19 146 THR B O 1
ATOM 3292 N N . ILE B 1 147 ? -7.812 5.398 -7.516 1 96.5 147 ILE B N 1
ATOM 3293 C CA . ILE B 1 147 ? -6.426 5.531 -7.09 1 96.5 147 ILE B CA 1
ATOM 3294 C C . ILE B 1 147 ? -5.812 6.789 -7.703 1 96.5 147 ILE B C 1
ATOM 3296 O O . ILE B 1 147 ? -5.168 7.574 -7.008 1 96.5 147 ILE B O 1
ATOM 3300 N N . GLU B 1 148 ? -6.066 6.973 -9 1 97 148 GLU B N 1
ATOM 3301 C CA . GLU B 1 148 ? -5.547 8.141 -9.711 1 97 148 GLU B CA 1
ATOM 3302 C C . GLU B 1 148 ? -5.984 9.43 -9.031 1 97 148 GLU B C 1
ATOM 3304 O O . GLU B 1 148 ? -5.16 10.32 -8.797 1 97 148 GLU B O 1
ATOM 3309 N N . GLY B 1 149 ? -7.207 9.578 -8.758 1 96.62 149 GLY B N 1
ATOM 3310 C CA . GLY B 1 149 ? -7.738 10.789 -8.156 1 96.62 149 GLY B CA 1
ATOM 3311 C C . GLY B 1 149 ? -7.047 11.164 -6.863 1 96.62 149 GLY B C 1
ATOM 3312 O O . GLY B 1 149 ? -6.602 12.305 -6.699 1 96.62 149 GLY B O 1
ATOM 3313 N N . ASN B 1 150 ? -6.926 10.25 -5.945 1 96.62 150 ASN B N 1
ATOM 3314 C CA . ASN B 1 150 ? -6.324 10.523 -4.645 1 96.62 150 ASN B CA 1
ATOM 3315 C C . ASN B 1 150 ? -4.812 10.688 -4.746 1 96.62 150 ASN B C 1
ATOM 3317 O O . ASN B 1 150 ? -4.227 11.523 -4.059 1 96.62 150 ASN B O 1
ATOM 3321 N N . LEU B 1 151 ? -4.227 9.898 -5.621 1 97.31 151 LEU B N 1
ATOM 3322 C CA . LEU B 1 151 ? -2.779 9.969 -5.777 1 97.31 151 LEU B CA 1
ATOM 3323 C C . LEU B 1 151 ? -2.359 11.32 -6.348 1 97.31 151 LEU B C 1
ATOM 3325 O O . LEU B 1 151 ? -1.348 11.891 -5.93 1 97.31 151 LEU B O 1
ATOM 3329 N N . LEU B 1 152 ? -3.115 11.812 -7.305 1 97.81 152 LEU B N 1
ATOM 3330 C CA . LEU B 1 152 ? -2.797 13.109 -7.883 1 97.81 152 LEU B CA 1
ATOM 3331 C C . LEU B 1 152 ? -2.879 14.211 -6.828 1 97.81 152 LEU B C 1
ATOM 3333 O O . LEU B 1 152 ? -2.053 15.125 -6.812 1 97.81 152 LEU B O 1
ATOM 3337 N N . ILE B 1 153 ? -3.85 14.109 -5.957 1 97.75 153 ILE B N 1
ATOM 3338 C CA . ILE B 1 153 ? -3.992 15.086 -4.879 1 97.75 153 ILE B CA 1
ATOM 3339 C C . ILE B 1 153 ? -2.729 15.094 -4.023 1 97.75 153 ILE B C 1
ATOM 3341 O O . ILE B 1 153 ? -2.135 16.156 -3.789 1 97.75 153 ILE B O 1
ATOM 3345 N N . VAL B 1 154 ? -2.252 13.93 -3.633 1 97.88 154 VAL B N 1
ATOM 3346 C CA . VAL B 1 154 ? -1.117 13.781 -2.729 1 97.88 154 VAL B CA 1
ATOM 3347 C C . VAL B 1 154 ? 0.163 14.227 -3.43 1 97.88 154 VAL B C 1
ATOM 3349 O O . VAL B 1 154 ? 0.955 14.984 -2.863 1 97.88 154 VAL B O 1
ATOM 3352 N N . MET B 1 155 ? 0.375 13.797 -4.668 1 98.19 155 MET B N 1
ATOM 3353 C CA . MET B 1 155 ? 1.587 14.125 -5.414 1 98.19 155 MET B CA 1
ATOM 3354 C C . MET B 1 155 ? 1.663 15.625 -5.699 1 98.19 155 MET B C 1
ATOM 3356 O O . MET B 1 155 ? 2.697 16.25 -5.465 1 98.19 155 MET B O 1
ATOM 3360 N N . ASN B 1 156 ? 0.575 16.188 -6.172 1 98.31 156 ASN B N 1
ATOM 3361 C CA . ASN B 1 156 ? 0.552 17.609 -6.461 1 98.31 156 ASN B CA 1
ATOM 3362 C C . ASN B 1 156 ? 0.782 18.438 -5.199 1 98.31 156 ASN B C 1
ATOM 3364 O O . ASN B 1 156 ? 1.561 19.391 -5.215 1 98.31 156 ASN B O 1
ATOM 3368 N N . ALA B 1 157 ? 0.107 18.047 -4.152 1 98.5 157 ALA B N 1
ATOM 3369 C CA . ALA B 1 157 ? 0.204 18.766 -2.889 1 98.5 157 ALA B CA 1
ATOM 3370 C C . ALA B 1 157 ? 1.647 18.828 -2.398 1 98.5 157 ALA B C 1
ATOM 3372 O O . ALA B 1 157 ? 2.164 19.906 -2.094 1 98.5 157 ALA B O 1
ATOM 3373 N N . PHE B 1 158 ? 2.275 17.672 -2.336 1 98.44 158 PHE B N 1
ATOM 3374 C CA . PHE B 1 158 ? 3.604 17.578 -1.74 1 98.44 158 PHE B CA 1
ATOM 3375 C C . PHE B 1 158 ? 4.645 18.25 -2.631 1 98.44 158 PHE B C 1
ATOM 3377 O O . PHE B 1 158 ? 5.453 19.047 -2.158 1 98.44 158 PHE B O 1
ATOM 3384 N N . GLN B 1 159 ? 4.621 17.969 -3.936 1 98.44 159 GLN B N 1
ATOM 3385 C CA . GLN B 1 159 ? 5.621 18.484 -4.859 1 98.44 159 GLN B CA 1
ATOM 3386 C C . GLN B 1 159 ? 5.531 20 -4.973 1 98.44 159 GLN B C 1
ATOM 3388 O O . GLN B 1 159 ? 6.551 20.688 -4.992 1 98.44 159 GLN B O 1
ATOM 3393 N N . ALA B 1 160 ? 4.344 20.531 -5.016 1 98.56 160 ALA B N 1
ATOM 3394 C CA . ALA B 1 160 ? 4.156 21.969 -5.152 1 98.56 160 ALA B CA 1
ATOM 3395 C C . ALA B 1 160 ? 4.59 22.703 -3.881 1 98.56 160 ALA B C 1
ATOM 3397 O O . ALA B 1 160 ? 4.957 23.875 -3.928 1 98.56 160 ALA B O 1
ATOM 3398 N N . PHE B 1 161 ? 4.496 22 -2.732 1 98.75 161 PHE B N 1
ATOM 3399 C CA . PHE B 1 161 ? 4.781 22.594 -1.427 1 98.75 161 PHE B CA 1
ATOM 3400 C C . PHE B 1 161 ? 6.277 22.828 -1.253 1 98.75 161 PHE B C 1
ATOM 3402 O O . PHE B 1 161 ? 6.688 23.844 -0.704 1 98.75 161 PHE B O 1
ATOM 3409 N N . LEU B 1 162 ? 7.105 21.969 -1.79 1 98.5 162 LEU B N 1
ATOM 3410 C CA . LEU B 1 162 ? 8.523 21.875 -1.457 1 98.5 162 LEU B CA 1
ATOM 3411 C C . LEU B 1 162 ? 9.25 23.172 -1.808 1 98.5 162 LEU B C 1
ATOM 3413 O O . LEU B 1 162 ? 9.953 23.734 -0.971 1 98.5 162 LEU B O 1
ATOM 3417 N N . PRO B 1 163 ? 9.008 23.781 -2.959 1 98.12 163 PRO B N 1
ATOM 3418 C CA . PRO B 1 163 ? 9.773 24.969 -3.32 1 98.12 163 PRO B CA 1
ATOM 3419 C C . PRO B 1 163 ? 9.352 26.203 -2.521 1 98.12 163 PRO B C 1
ATOM 3421 O O . PRO B 1 163 ? 10.062 27.203 -2.514 1 98.12 163 PRO B O 1
ATOM 3424 N N . ILE B 1 164 ? 8.242 26.172 -1.846 1 98.56 164 ILE B N 1
ATOM 3425 C CA . ILE B 1 164 ? 7.73 27.344 -1.166 1 98.56 164 ILE B CA 1
ATOM 3426 C C . ILE B 1 164 ? 7.586 27.062 0.328 1 98.56 164 ILE B C 1
ATOM 3428 O O . ILE B 1 164 ? 6.875 27.781 1.036 1 98.56 164 ILE B O 1
ATOM 3432 N N . ALA B 1 165 ? 8.203 26.016 0.837 1 98.69 165 ALA B N 1
ATOM 3433 C CA . ALA B 1 165 ? 8.148 25.625 2.242 1 98.69 165 ALA B CA 1
ATOM 3434 C C . ALA B 1 165 ? 9.039 26.516 3.1 1 98.69 165 ALA B C 1
ATOM 3436 O O . ALA B 1 165 ? 10.078 27 2.635 1 98.69 165 ALA B O 1
ATOM 3437 N N . GLY B 1 166 ? 8.602 26.719 4.312 1 98.19 166 GLY B N 1
ATOM 3438 C CA . GLY B 1 166 ? 9.422 27.406 5.301 1 98.19 166 GLY B CA 1
ATOM 3439 C C . GLY B 1 166 ? 10.641 26.609 5.715 1 98.19 166 GLY B C 1
ATOM 3440 O O . GLY B 1 166 ? 10.898 25.531 5.18 1 98.19 166 GLY B O 1
ATOM 3441 N N . PRO B 1 167 ? 11.453 27.094 6.617 1 96.94 167 PRO B N 1
ATOM 3442 C CA . PRO B 1 167 ? 12.75 26.5 6.965 1 96.94 167 PRO B CA 1
ATOM 3443 C C . PRO B 1 167 ? 12.617 25.188 7.723 1 96.94 167 PRO B C 1
ATOM 3445 O O . PRO B 1 167 ? 13.516 24.344 7.668 1 96.94 167 PRO B O 1
ATOM 3448 N N . GLU B 1 168 ? 11.555 25.016 8.484 1 97.56 168 GLU B N 1
ATOM 3449 C CA . GLU B 1 168 ? 11.258 23.766 9.195 1 97.56 168 GLU B CA 1
ATOM 3450 C C . GLU B 1 168 ? 9.883 23.219 8.82 1 97.56 168 GLU B C 1
ATOM 3452 O O . GLU B 1 168 ? 8.992 23.141 9.664 1 97.56 168 GLU B O 1
ATOM 3457 N N . PRO B 1 169 ? 9.797 22.797 7.605 1 98.62 169 PRO B N 1
ATOM 3458 C CA . PRO B 1 169 ? 8.477 22.453 7.066 1 98.62 169 PRO B CA 1
ATOM 3459 C C . PRO B 1 169 ? 7.891 21.188 7.691 1 98.62 169 PRO B C 1
ATOM 3461 O O . PRO B 1 169 ? 8.625 20.234 7.977 1 98.62 169 PRO B O 1
ATOM 3464 N N . VAL B 1 170 ? 6.559 21.172 7.91 1 98.88 170 VAL B N 1
ATOM 3465 C CA . VAL B 1 170 ? 5.77 20.062 8.422 1 98.88 170 VAL B CA 1
ATOM 3466 C C . VAL B 1 170 ? 4.699 19.672 7.406 1 98.88 170 VAL B C 1
ATOM 3468 O O . VAL B 1 170 ? 4.02 20.531 6.852 1 98.88 170 VAL B O 1
ATOM 3471 N N . VAL B 1 171 ? 4.641 18.391 7.094 1 98.88 171 VAL B N 1
ATOM 3472 C CA . VAL B 1 171 ? 3.555 17.844 6.277 1 98.88 171 VAL B CA 1
ATOM 3473 C C . VAL B 1 171 ? 2.799 16.781 7.059 1 98.88 171 VAL B C 1
ATOM 3475 O O . VAL B 1 171 ? 3.381 15.766 7.449 1 98.88 171 VAL B O 1
ATOM 3478 N N . LEU B 1 172 ? 1.545 17.016 7.316 1 98.88 172 LEU B N 1
ATOM 3479 C CA . LEU B 1 172 ? 0.654 16.062 7.969 1 98.88 172 LEU B CA 1
ATOM 3480 C C . LEU B 1 172 ? -0.339 15.469 6.973 1 98.88 172 LEU B C 1
ATOM 3482 O O . LEU B 1 172 ? -1.125 16.203 6.367 1 98.88 172 LEU B O 1
ATOM 3486 N N . HIS B 1 173 ? -0.24 14.172 6.781 1 98.44 173 HIS B N 1
ATOM 3487 C CA . HIS B 1 173 ? -1.065 13.477 5.801 1 98.44 173 HIS B CA 1
ATOM 3488 C C . HIS B 1 173 ? -2.178 12.688 6.48 1 98.44 173 HIS B C 1
ATOM 3490 O O . HIS B 1 173 ? -1.905 11.758 7.246 1 98.44 173 HIS B O 1
ATOM 3496 N N . THR B 1 174 ? -3.438 13.133 6.211 1 97.38 174 THR B N 1
ATOM 3497 C CA . THR B 1 174 ? -4.578 12.375 6.707 1 97.38 174 THR B CA 1
ATOM 3498 C C . THR B 1 174 ? -4.691 11.031 5.98 1 97.38 174 THR B C 1
ATOM 3500 O O . THR B 1 174 ? -5.016 10.992 4.793 1 97.38 174 THR B O 1
ATOM 3503 N N . SER B 1 175 ? -4.438 10 6.727 1 94.56 175 SER B N 1
ATOM 3504 C CA . SER B 1 175 ? -4.406 8.633 6.199 1 94.56 175 SER B CA 1
ATOM 3505 C C . SER B 1 175 ? -5.496 7.777 6.824 1 94.56 175 SER B C 1
ATOM 3507 O O . SER B 1 175 ? -6.555 8.281 7.199 1 94.56 175 SER B O 1
ATOM 3509 N N . THR B 1 176 ? -5.336 6.48 6.672 1 89.06 176 THR B N 1
ATOM 3510 C CA . THR B 1 176 ? -6.348 5.566 7.188 1 89.06 176 THR B CA 1
ATOM 3511 C C . THR B 1 176 ? -5.695 4.324 7.789 1 89.06 176 THR B C 1
ATOM 3513 O O . THR B 1 176 ? -4.672 3.848 7.289 1 89.06 176 THR B O 1
ATOM 3516 N N . CYS B 1 177 ? -6.355 3.857 8.789 1 84.69 177 CYS B N 1
ATOM 3517 C CA . CYS B 1 177 ? -5.91 2.592 9.367 1 84.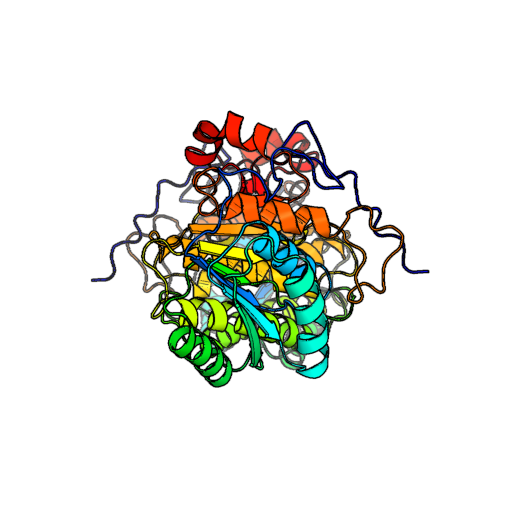69 177 CYS B CA 1
ATOM 3518 C C . CYS B 1 177 ? -6.195 1.434 8.414 1 84.69 177 CYS B C 1
ATOM 3520 O O . CYS B 1 177 ? -5.637 0.346 8.57 1 84.69 177 CYS B O 1
ATOM 3522 N N . LEU B 1 178 ? -7.062 1.638 7.484 1 82.5 178 LEU B N 1
ATOM 3523 C CA . LEU B 1 178 ? -7.465 0.573 6.57 1 82.5 178 LEU B CA 1
ATOM 3524 C C . LEU B 1 178 ? -6.293 0.128 5.707 1 82.5 178 LEU B C 1
ATOM 3526 O O . LEU B 1 178 ? -6.332 -0.945 5.098 1 82.5 178 LEU B O 1
ATOM 3530 N N . ALA B 1 179 ? -5.309 0.927 5.637 1 76.69 179 ALA B N 1
ATOM 3531 C CA . ALA B 1 179 ? -4.113 0.574 4.871 1 76.69 179 ALA B CA 1
ATOM 3532 C C . ALA B 1 179 ? -3.275 -0.463 5.613 1 76.69 179 ALA B C 1
ATOM 3534 O O . ALA B 1 179 ? -2.453 -1.154 5.008 1 76.69 179 ALA B O 1
ATOM 3535 N N . ASN B 1 180 ? -3.502 -0.589 6.918 1 73.56 180 ASN B N 1
ATOM 3536 C CA . ASN B 1 180 ? -2.551 -1.403 7.664 1 73.56 180 ASN B CA 1
ATOM 3537 C C . ASN B 1 180 ? -3.26 -2.414 8.562 1 73.56 180 ASN B C 1
ATOM 3539 O O . ASN B 1 180 ? -2.631 -3.045 9.414 1 73.56 180 ASN B O 1
ATOM 3543 N N . ILE B 1 181 ? -4.512 -2.43 8.414 1 77.44 181 ILE B N 1
ATOM 3544 C CA . ILE B 1 181 ? -5.254 -3.463 9.133 1 77.44 181 ILE B CA 1
ATOM 3545 C C . ILE B 1 181 ? -5.75 -4.52 8.148 1 77.44 181 ILE B C 1
ATOM 3547 O O . ILE B 1 181 ? -5.512 -4.414 6.941 1 77.44 181 ILE B O 1
ATOM 3551 N N . ALA B 1 182 ? -6.371 -5.543 8.781 1 80.62 182 ALA B N 1
ATOM 3552 C CA . ALA B 1 182 ? -6.977 -6.57 7.938 1 80.62 182 ALA B CA 1
ATOM 3553 C C . ALA B 1 182 ? -8.031 -5.969 7.012 1 80.62 182 ALA B C 1
ATOM 3555 O O . ALA B 1 182 ? -8.758 -5.047 7.402 1 80.62 182 ALA B O 1
ATOM 3556 N N . PRO B 1 183 ? -8.062 -6.508 5.824 1 87.69 183 PRO B N 1
ATOM 3557 C CA . PRO B 1 183 ? -9.047 -5.984 4.871 1 87.69 183 PRO B CA 1
ATOM 3558 C C . PRO B 1 183 ? -10.461 -5.961 5.438 1 87.69 183 PRO B C 1
ATOM 3560 O O . PRO B 1 183 ? -10.867 -6.891 6.141 1 87.69 183 PRO B O 1
ATOM 3563 N N . THR B 1 184 ? -11.117 -4.871 5.195 1 86.88 184 THR B N 1
ATOM 3564 C CA . THR B 1 184 ? -12.5 -4.672 5.613 1 86.88 184 THR B CA 1
ATOM 3565 C C . THR B 1 184 ? -13.453 -4.859 4.438 1 86.88 184 THR B C 1
ATOM 3567 O O . THR B 1 184 ? -13.312 -4.211 3.402 1 86.88 184 THR B O 1
ATOM 3570 N N . PRO B 1 185 ? -14.484 -5.77 4.602 1 89.31 185 PRO B N 1
ATOM 3571 C CA . PRO B 1 185 ? -15.414 -6.008 3.496 1 89.31 185 PRO B CA 1
ATOM 3572 C C . PRO B 1 185 ? -16.094 -4.73 3.002 1 89.31 185 PRO B C 1
ATOM 3574 O O . PRO B 1 185 ? -16.516 -3.9 3.811 1 89.31 185 PRO B O 1
ATOM 3577 N N . GLY B 1 186 ? -16.062 -4.578 1.699 1 90 186 GLY B N 1
ATOM 3578 C CA . GLY B 1 186 ? -16.812 -3.496 1.078 1 90 186 GLY B CA 1
ATOM 3579 C C . GLY B 1 186 ? -16.016 -2.211 0.955 1 90 186 GLY B C 1
ATOM 3580 O O . GLY B 1 186 ? -16.516 -1.218 0.416 1 90 186 GLY B O 1
ATOM 3581 N N . LEU B 1 187 ? -14.797 -2.207 1.382 1 90.56 187 LEU B N 1
ATOM 3582 C CA . LEU B 1 187 ? -14.023 -0.967 1.399 1 90.56 187 LEU B CA 1
ATOM 3583 C C . LEU B 1 187 ? -12.758 -1.1 0.56 1 90.56 187 LEU B C 1
ATOM 3585 O O . LEU B 1 187 ? -11.781 -0.378 0.782 1 90.56 187 LEU B O 1
ATOM 3589 N N . ALA B 1 188 ? -12.742 -1.979 -0.389 1 93.44 188 ALA B N 1
ATOM 3590 C CA . ALA B 1 188 ? -11.539 -2.311 -1.147 1 93.44 188 ALA B CA 1
ATOM 3591 C C . ALA B 1 188 ? -10.992 -1.084 -1.868 1 93.44 188 ALA B C 1
ATOM 3593 O O . ALA B 1 188 ? -9.828 -0.719 -1.685 1 93.44 188 ALA B O 1
ATOM 3594 N N . GLY B 1 189 ? -11.875 -0.417 -2.676 1 93.19 189 GLY B N 1
ATOM 3595 C CA . GLY B 1 189 ? -11.406 0.721 -3.453 1 93.19 189 GLY B CA 1
ATOM 3596 C C . GLY B 1 189 ? -10.82 1.826 -2.6 1 93.19 189 GLY B C 1
ATOM 3597 O O . GLY B 1 189 ? -9.75 2.361 -2.92 1 93.19 189 GLY B O 1
ATOM 3598 N N . TYR B 1 190 ? -11.438 2.143 -1.564 1 91.88 190 TYR B N 1
ATOM 3599 C CA . TYR B 1 190 ? -10.969 3.186 -0.658 1 91.88 190 TYR B CA 1
ATOM 3600 C C . TYR B 1 190 ? -9.648 2.793 -0.004 1 91.88 190 TYR B C 1
ATOM 3602 O O . TYR B 1 190 ? -8.68 3.553 -0.043 1 91.88 190 TYR B O 1
ATOM 3610 N N . SER B 1 191 ? -9.617 1.571 0.542 1 92.88 191 SER B N 1
ATOM 3611 C CA . SER B 1 191 ? -8.453 1.09 1.284 1 92.88 191 SER B CA 1
ATOM 3612 C C . SER B 1 191 ? -7.223 1.003 0.388 1 92.88 191 SER B C 1
ATOM 3614 O O . SER B 1 191 ? -6.133 1.426 0.78 1 92.88 191 SER B O 1
ATOM 3616 N N . ILE B 1 192 ? -7.414 0.509 -0.783 1 95.19 192 ILE B N 1
ATOM 3617 C CA . ILE B 1 192 ? -6.297 0.356 -1.709 1 95.19 192 ILE B CA 1
ATOM 3618 C C . ILE B 1 192 ? -5.789 1.731 -2.137 1 95.19 192 ILE B C 1
ATOM 3620 O O . ILE B 1 192 ? -4.578 1.96 -2.201 1 95.19 192 ILE B O 1
ATOM 3624 N N . 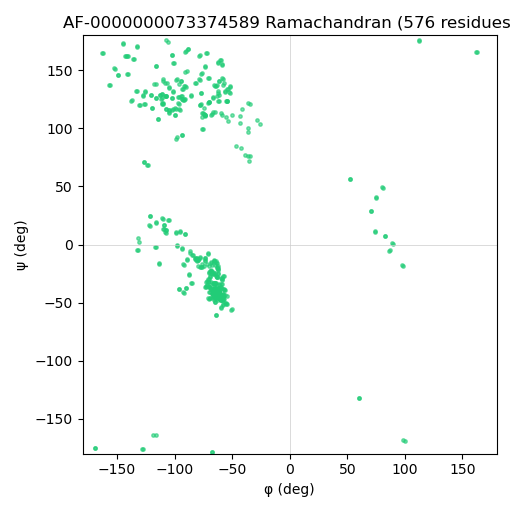SER B 1 193 ? -6.695 2.619 -2.396 1 95.12 193 SER B N 1
ATOM 3625 C CA . SER B 1 193 ? -6.316 3.979 -2.77 1 95.12 193 SER B CA 1
ATOM 3626 C C . SER B 1 193 ? -5.52 4.656 -1.66 1 95.12 193 SER B C 1
ATOM 3628 O O . SER B 1 193 ? -4.461 5.234 -1.913 1 95.12 193 SER B O 1
ATOM 3630 N N . LYS B 1 194 ? -5.988 4.531 -0.478 1 94 194 LYS B N 1
ATOM 3631 C CA . LYS B 1 194 ? -5.32 5.172 0.654 1 94 194 LYS B CA 1
ATOM 3632 C C . LYS B 1 194 ? -3.986 4.496 0.959 1 94 194 LYS B C 1
ATOM 3634 O O . LYS B 1 194 ? -3.029 5.16 1.367 1 94 194 LYS B O 1
ATOM 3639 N N . ALA B 1 195 ? -3.947 3.201 0.794 1 93.44 195 ALA B N 1
ATOM 3640 C CA . ALA B 1 195 ? -2.682 2.49 0.957 1 93.44 195 ALA B CA 1
ATOM 3641 C C . ALA B 1 195 ? -1.649 2.969 -0.06 1 93.44 195 ALA B C 1
ATOM 3643 O O . ALA B 1 195 ? -0.471 3.125 0.269 1 93.44 195 ALA B O 1
ATOM 3644 N N . THR B 1 196 ? -2.096 3.174 -1.248 1 95.62 196 THR B N 1
ATOM 3645 C CA . THR B 1 196 ? -1.229 3.688 -2.303 1 95.62 196 THR B CA 1
ATOM 3646 C C . THR B 1 196 ? -0.671 5.059 -1.925 1 95.62 196 THR B C 1
ATOM 3648 O O . THR B 1 196 ? 0.536 5.289 -2.018 1 95.62 196 THR B O 1
ATOM 3651 N N . CYS B 1 197 ? -1.496 5.906 -1.463 1 96.25 197 CYS B N 1
ATOM 3652 C CA . CYS B 1 197 ? -1.087 7.246 -1.063 1 96.25 197 CYS B CA 1
ATOM 3653 C C . CYS B 1 197 ? -0.13 7.195 0.122 1 96.25 197 CYS B C 1
ATOM 3655 O O . CYS B 1 197 ? 0.83 7.965 0.185 1 96.25 197 CYS B O 1
ATOM 3657 N N . LEU B 1 198 ? -0.441 6.316 1.045 1 94.62 198 LEU B N 1
ATOM 3658 C CA . LEU B 1 198 ? 0.423 6.18 2.213 1 94.62 198 LEU B CA 1
ATOM 3659 C C . LEU B 1 198 ? 1.835 5.781 1.799 1 94.62 198 LEU B C 1
ATOM 3661 O O . LEU B 1 198 ? 2.814 6.332 2.307 1 94.62 198 LEU B O 1
ATOM 3665 N N . LYS B 1 199 ? 1.943 4.848 0.884 1 94.81 199 LYS B N 1
ATOM 3666 C CA . LYS B 1 199 ? 3.264 4.445 0.409 1 94.81 199 LYS B CA 1
ATOM 3667 C C . LYS B 1 199 ? 3.967 5.598 -0.304 1 94.81 199 LYS B C 1
ATOM 3669 O O . LYS B 1 199 ? 5.18 5.77 -0.172 1 94.81 199 LYS B O 1
ATOM 3674 N N . ALA B 1 200 ? 3.234 6.367 -1.042 1 96.25 200 ALA B N 1
ATOM 3675 C CA . ALA B 1 200 ? 3.811 7.547 -1.686 1 96.25 200 ALA B CA 1
ATOM 3676 C C . ALA B 1 200 ? 4.352 8.531 -0.65 1 96.25 200 ALA B C 1
ATOM 3678 O O . ALA B 1 200 ? 5.461 9.047 -0.8 1 96.25 200 ALA B O 1
ATOM 3679 N N . ILE B 1 201 ? 3.623 8.695 0.403 1 96.81 201 ILE B N 1
ATOM 3680 C CA . ILE B 1 201 ? 4.023 9.625 1.453 1 96.81 201 ILE B CA 1
ATOM 3681 C C . ILE B 1 201 ? 5.297 9.125 2.129 1 96.81 201 ILE B C 1
ATOM 3683 O O . ILE B 1 201 ? 6.176 9.914 2.48 1 96.81 201 ILE B O 1
ATOM 3687 N N . ASP B 1 202 ? 5.391 7.809 2.312 1 95 202 ASP B N 1
ATOM 3688 C CA . ASP B 1 202 ? 6.605 7.23 2.875 1 95 202 ASP B CA 1
ATOM 3689 C C . ASP B 1 202 ? 7.824 7.578 2.025 1 95 202 ASP B C 1
ATOM 3691 O O . ASP B 1 202 ? 8.891 7.895 2.561 1 95 202 ASP B O 1
ATOM 3695 N N . TYR B 1 203 ? 7.66 7.5 0.782 1 95.88 203 TYR B N 1
ATOM 3696 C CA . TYR B 1 203 ? 8.766 7.812 -0.113 1 95.88 203 TYR B CA 1
ATOM 3697 C C . TYR B 1 203 ? 9.094 9.297 -0.087 1 95.88 203 TYR B C 1
ATOM 3699 O O . TYR B 1 203 ? 10.266 9.688 -0.099 1 95.88 203 TYR B O 1
ATOM 3707 N N . PHE B 1 204 ? 8.086 10.109 -0.065 1 97.12 204 PHE B N 1
ATOM 3708 C CA . PHE B 1 204 ? 8.32 11.547 0.059 1 97.12 204 PHE B CA 1
ATOM 3709 C C . PHE B 1 204 ? 9.102 11.859 1.329 1 97.12 204 PHE B C 1
ATOM 3711 O O . PHE B 1 204 ? 10.047 12.648 1.304 1 97.12 204 PHE B O 1
ATOM 3718 N N . ALA B 1 205 ? 8.688 11.242 2.414 1 97.06 205 ALA B N 1
ATOM 3719 C CA . ALA B 1 205 ? 9.359 11.469 3.689 1 97.06 205 ALA B CA 1
ATOM 3720 C C . ALA B 1 205 ? 10.828 11.062 3.611 1 97.06 205 ALA B C 1
ATOM 3722 O O . ALA B 1 205 ? 11.711 11.797 4.074 1 97.06 205 ALA B O 1
ATOM 3723 N N . MET B 1 206 ? 11.07 9.945 3.033 1 95.06 206 MET B N 1
ATOM 3724 C CA . MET B 1 206 ? 12.445 9.453 2.906 1 95.06 206 MET B CA 1
ATOM 3725 C C . MET B 1 206 ? 13.273 10.383 2.027 1 95.06 206 MET B C 1
ATOM 3727 O O . MET B 1 206 ? 14.422 10.695 2.354 1 95.06 206 MET B O 1
ATOM 3731 N N . GLU B 1 207 ? 12.734 10.859 0.976 1 97 207 GLU B N 1
ATOM 3732 C CA . GLU B 1 207 ? 13.453 11.664 0.002 1 97 207 GLU B CA 1
ATOM 3733 C C . GLU B 1 207 ? 13.656 13.094 0.509 1 97 207 GLU B C 1
ATOM 3735 O O . GLU B 1 207 ? 14.492 13.836 -0.014 1 97 207 GLU B O 1
ATOM 3740 N N . ASN B 1 208 ? 12.883 13.484 1.45 1 97.75 208 ASN B N 1
ATOM 3741 C CA . ASN B 1 208 ? 12.938 14.844 1.988 1 97.75 208 ASN B CA 1
ATOM 3742 C C . ASN B 1 208 ? 13.102 14.836 3.506 1 97.75 208 ASN B C 1
ATOM 3744 O O . ASN B 1 208 ? 12.211 15.281 4.23 1 97.75 208 ASN B O 1
ATOM 3748 N N . PRO B 1 209 ? 14.266 14.453 3.955 1 96.12 209 PRO B N 1
ATOM 3749 C CA . PRO B 1 209 ? 14.469 14.289 5.395 1 96.12 209 PRO B CA 1
ATOM 3750 C C . PRO B 1 209 ? 14.375 15.609 6.164 1 96.12 209 PRO B C 1
ATOM 3752 O O . PRO B 1 209 ? 14.234 15.602 7.391 1 96.12 209 PRO B O 1
ATOM 3755 N N . HIS B 1 210 ? 14.422 16.719 5.496 1 97.38 210 HIS B N 1
ATOM 3756 C CA . HIS B 1 210 ? 14.312 18.016 6.145 1 97.38 210 HIS B CA 1
ATOM 3757 C C . HIS B 1 210 ? 12.859 18.359 6.453 1 97.38 210 HIS B C 1
ATOM 3759 O O . HIS B 1 210 ? 12.578 19.312 7.191 1 97.38 210 HIS B O 1
ATOM 3765 N N . VAL B 1 211 ? 11.891 17.625 5.875 1 98.44 211 VAL B N 1
ATOM 3766 C CA . VAL B 1 211 ? 10.461 17.859 6.098 1 98.44 211 VAL B CA 1
ATOM 3767 C C . VAL B 1 211 ? 9.961 16.906 7.184 1 98.44 211 VAL B C 1
ATOM 3769 O O . VAL B 1 211 ? 10.219 15.703 7.137 1 98.44 211 VAL B O 1
ATOM 3772 N N . HIS B 1 212 ? 9.305 17.438 8.227 1 98.56 212 HIS B N 1
ATOM 3773 C CA . HIS B 1 212 ? 8.617 16.625 9.227 1 98.56 212 HIS B CA 1
ATOM 3774 C C . HIS B 1 212 ? 7.305 16.062 8.68 1 98.56 212 HIS B C 1
ATOM 3776 O O . HIS B 1 212 ? 6.293 16.766 8.656 1 98.56 212 HIS B O 1
ATOM 3782 N N . VAL B 1 213 ? 7.359 14.773 8.242 1 98.5 213 VAL B N 1
ATOM 3783 C CA . VAL B 1 213 ? 6.195 14.141 7.633 1 98.5 213 VAL B CA 1
ATOM 3784 C C . VAL B 1 213 ? 5.605 13.109 8.594 1 98.5 213 VAL B C 1
ATOM 3786 O O . VAL B 1 213 ? 6.324 12.25 9.117 1 98.5 213 VAL B O 1
ATOM 3789 N N . VAL B 1 214 ? 4.281 13.211 8.867 1 98.38 214 VAL B N 1
ATOM 3790 C CA . VAL B 1 214 ? 3.584 12.203 9.656 1 98.38 214 VAL B CA 1
ATOM 3791 C C . VAL B 1 214 ? 2.273 11.82 8.977 1 98.38 214 VAL B C 1
ATOM 3793 O O . VAL B 1 214 ? 1.554 12.688 8.469 1 98.38 214 VAL B O 1
ATOM 3796 N N . SER B 1 215 ? 2.033 10.5 8.867 1 97.31 215 SER B N 1
ATOM 3797 C CA . SER B 1 215 ? 0.737 10.008 8.414 1 97.31 215 SER B CA 1
ATOM 3798 C C . SER B 1 215 ? -0.18 9.695 9.594 1 97.31 215 SER B C 1
ATOM 3800 O O . SER B 1 215 ? 0.263 9.141 10.602 1 97.31 215 SER B O 1
ATOM 3802 N N . ILE B 1 216 ? -1.556 10.055 9.422 1 97.38 216 ILE B N 1
ATOM 3803 C CA . ILE B 1 216 ? -2.42 10.008 10.594 1 97.38 216 ILE B CA 1
ATOM 3804 C C . ILE B 1 216 ? -3.762 9.383 10.227 1 97.38 216 ILE B C 1
ATOM 3806 O O . ILE B 1 216 ? -4.398 9.797 9.258 1 97.38 216 ILE B O 1
ATOM 3810 N N . GLN B 1 217 ? -4.152 8.336 10.922 1 95.38 217 GLN B N 1
ATOM 3811 C CA . GLN B 1 217 ? -5.543 7.895 10.977 1 95.38 217 GLN B CA 1
ATOM 3812 C C . GLN B 1 217 ? -6.367 8.789 11.898 1 95.38 217 GLN B C 1
ATOM 3814 O O . GLN B 1 217 ? -6.152 8.805 13.117 1 95.38 217 GLN B O 1
ATOM 3819 N N . PRO B 1 218 ? -7.316 9.539 11.367 1 96.19 218 PRO B N 1
ATOM 3820 C CA . PRO B 1 218 ? -7.949 10.602 12.148 1 96.19 218 PRO B CA 1
ATOM 3821 C C . PRO B 1 218 ? -9.039 10.078 13.078 1 96.19 218 PRO B C 1
ATOM 3823 O O . PRO B 1 218 ? -9.492 10.797 13.977 1 96.19 218 PRO B O 1
ATOM 3826 N N . GLY B 1 219 ? -9.414 8.875 12.898 1 93.31 219 GLY B N 1
ATOM 3827 C CA . GLY B 1 219 ? -10.531 8.336 13.656 1 93.31 219 GLY B CA 1
ATOM 3828 C C . GLY B 1 219 ? -11.75 8.039 12.805 1 93.31 219 GLY B C 1
ATOM 3829 O O . GLY B 1 219 ? -11.703 8.188 11.578 1 93.31 219 GLY B O 1
ATOM 3830 N N . TRP B 1 220 ? -12.727 7.48 13.469 1 92.56 220 TRP B N 1
ATOM 3831 C CA . TRP B 1 220 ? -14.039 7.273 12.875 1 92.56 220 TRP B CA 1
ATOM 3832 C C . TRP B 1 220 ? -15.016 8.367 13.305 1 92.56 220 TRP B C 1
ATOM 3834 O O . TRP B 1 220 ? -15.711 8.227 14.312 1 92.56 220 TRP B O 1
ATOM 3844 N N . VAL B 1 221 ? -15.047 9.43 12.469 1 94.69 221 VAL B N 1
ATOM 3845 C CA . VAL B 1 221 ? -15.82 10.633 12.766 1 94.69 221 VAL B CA 1
ATOM 3846 C C . VAL B 1 221 ? -17.062 10.688 11.875 1 94.69 221 VAL B C 1
ATOM 3848 O O . VAL B 1 221 ? -16.984 10.391 10.68 1 94.69 221 VAL B O 1
ATOM 3851 N N . ALA B 1 222 ? -18.141 11.094 12.477 1 93.06 222 ALA B N 1
ATOM 3852 C CA . ALA B 1 222 ? -19.344 11.32 11.672 1 93.06 222 ALA B CA 1
ATOM 3853 C C . ALA B 1 222 ? -19.219 12.586 10.836 1 93.06 222 ALA B C 1
ATOM 3855 O O . ALA B 1 222 ? -19.094 13.688 11.383 1 93.06 222 ALA B O 1
ATOM 3856 N N . THR B 1 223 ? -19.125 12.391 9.562 1 91.06 223 THR B N 1
ATOM 3857 C CA . THR B 1 223 ? -19.047 13.5 8.617 1 91.06 223 THR B CA 1
ATOM 3858 C C . THR B 1 223 ? -20.016 13.305 7.457 1 91.06 223 THR B C 1
ATOM 3860 O O . THR B 1 223 ? -20.641 12.242 7.336 1 91.06 223 THR B O 1
ATOM 3863 N N . ALA B 1 224 ? -20.156 14.312 6.672 1 86.19 224 ALA B N 1
ATOM 3864 C CA . ALA B 1 224 ? -21 14.211 5.488 1 86.19 224 ALA B CA 1
ATOM 3865 C C . ALA B 1 224 ? -20.516 13.102 4.562 1 86.19 224 ALA B C 1
ATOM 3867 O O . ALA B 1 224 ? -21.328 12.422 3.918 1 86.19 224 ALA B O 1
ATOM 3868 N N . SER B 1 225 ? -19.281 12.844 4.574 1 82.31 225 SER B N 1
ATOM 3869 C CA . SER B 1 225 ? -18.656 11.875 3.682 1 82.31 225 SER B CA 1
ATOM 3870 C C . SER B 1 225 ? -19.156 10.461 3.957 1 82.31 225 SER B C 1
ATOM 3872 O O . SER B 1 225 ? -19.234 9.633 3.047 1 82.31 225 SER B O 1
ATOM 3874 N N . ASN B 1 226 ? -19.469 10.125 5.195 1 84 226 ASN B N 1
ATOM 3875 C CA . ASN B 1 226 ? -19.953 8.789 5.516 1 84 226 ASN B CA 1
ATOM 3876 C C . ASN B 1 226 ? -21.438 8.812 5.879 1 84 226 ASN B C 1
ATOM 3878 O O . ASN B 1 226 ? -21.938 7.898 6.543 1 84 226 ASN B O 1
ATOM 3882 N N . GLY B 1 227 ? -22.141 9.93 5.512 1 87.06 227 GLY B N 1
ATOM 3883 C CA . GLY B 1 227 ? -23.562 10.07 5.793 1 87.06 227 GLY B CA 1
ATOM 3884 C C . GLY B 1 227 ? -23.859 10.273 7.266 1 87.06 227 GLY B C 1
ATOM 3885 O O . GLY B 1 227 ? -24.891 9.812 7.766 1 87.06 227 GLY B O 1
ATOM 3886 N N . TYR B 1 228 ? -22.891 10.859 7.871 1 90.38 228 TYR B N 1
ATOM 3887 C CA . TYR B 1 228 ? -23 11.102 9.305 1 90.38 228 TYR B CA 1
ATOM 3888 C C . TYR B 1 228 ? -23.359 9.812 10.047 1 90.38 228 TYR B C 1
ATOM 3890 O O . TYR B 1 228 ? -24.312 9.781 10.828 1 90.38 228 TYR B O 1
ATOM 3898 N N . GLN B 1 229 ? -22.547 8.828 9.867 1 87.81 229 GLN B N 1
ATOM 3899 C CA . GLN B 1 229 ? -22.75 7.527 10.492 1 87.81 229 GLN B CA 1
ATOM 3900 C C . GLN B 1 229 ? -22.891 7.66 12.008 1 87.81 229 GLN B C 1
ATOM 3902 O O . GLN B 1 229 ? -21.984 8.141 12.688 1 87.81 229 GLN B O 1
ATOM 3907 N N . GLU B 1 230 ? -23.875 7.234 12.57 1 87 230 GLU B N 1
ATOM 3908 C CA . GLU B 1 230 ? -24.203 7.391 13.984 1 87 230 GLU B CA 1
ATOM 3909 C C . GLU B 1 230 ? -23.266 6.562 14.867 1 87 230 GLU B C 1
ATOM 3911 O O . GLU B 1 230 ? -23.031 6.898 16.031 1 87 230 GLU B O 1
ATOM 3916 N N . GLU B 1 231 ? -22.734 5.535 14.219 1 88.69 231 GLU B N 1
ATOM 3917 C CA . GLU B 1 231 ? -21.906 4.605 14.977 1 88.69 231 GLU B CA 1
ATOM 3918 C C . GLU B 1 231 ? -20.5 5.184 15.211 1 88.69 231 GLU B C 1
ATOM 3920 O O . GLU B 1 231 ? -19.75 4.668 16.031 1 88.69 231 GLU B O 1
ATOM 3925 N N . ALA B 1 232 ? -20.297 6.262 14.484 1 91 232 ALA B N 1
ATOM 3926 C CA . ALA B 1 232 ? -18.953 6.844 14.609 1 91 232 ALA B CA 1
ATOM 3927 C C . ALA B 1 232 ? -18.766 7.488 15.984 1 91 232 ALA B C 1
ATOM 3929 O O . ALA B 1 232 ? -19.469 8.445 16.328 1 91 232 ALA B O 1
ATOM 3930 N N . PRO B 1 233 ? -17.812 7.082 16.734 1 92.94 233 PRO B N 1
ATOM 3931 C CA . PRO B 1 233 ? -17.719 7.508 18.125 1 92.94 233 PRO B CA 1
ATOM 3932 C C . PRO B 1 233 ? -16.859 8.758 18.312 1 92.94 233 PRO B C 1
ATOM 3934 O O . PRO B 1 233 ? -16.922 9.398 19.359 1 92.94 233 PRO B O 1
ATOM 3937 N N . ASP B 1 234 ? -16.047 9.094 17.344 1 96.19 234 ASP B N 1
ATOM 3938 C CA . ASP B 1 234 ? -15.008 10.094 17.562 1 96.19 234 ASP B CA 1
ATOM 3939 C C . ASP B 1 234 ? -15.5 11.5 17.234 1 96.19 234 ASP B C 1
ATOM 3941 O O . ASP B 1 234 ? -16.188 11.695 16.234 1 96.19 234 ASP B O 1
ATOM 3945 N N . LYS B 1 235 ? -15.188 12.414 18.078 1 97.44 235 LYS B N 1
ATOM 3946 C CA . LYS B 1 235 ? -15.453 13.812 17.797 1 97.44 235 LYS B CA 1
ATOM 3947 C C . LYS B 1 235 ? -14.414 14.391 16.828 1 97.44 235 LYS B C 1
ATOM 3949 O O . LYS B 1 235 ? -13.227 14.094 16.953 1 97.44 235 LYS B O 1
ATOM 3954 N N . ALA B 1 236 ? -14.828 15.203 15.953 1 97.38 236 ALA B N 1
ATOM 3955 C CA . ALA B 1 236 ? -13.938 15.789 14.953 1 97.38 236 ALA B CA 1
ATOM 3956 C C . ALA B 1 236 ? -12.852 16.625 15.617 1 97.38 236 ALA B C 1
ATOM 3958 O O . ALA B 1 236 ? -11.758 16.797 15.07 1 97.38 236 ALA B O 1
ATOM 3959 N N . GLU B 1 237 ? -13.125 17.141 16.828 1 98.38 237 GLU B N 1
ATOM 3960 C CA . GLU B 1 237 ? -12.172 17.969 17.547 1 98.38 237 GLU B CA 1
ATOM 3961 C C . GLU B 1 237 ? -10.945 17.172 17.969 1 98.38 237 GLU B C 1
ATOM 3963 O O . GLU B 1 237 ? -9.867 17.734 18.172 1 98.38 237 GLU B O 1
ATOM 3968 N N . LEU B 1 238 ? -11.102 15.844 18.109 1 98.56 238 LEU B N 1
ATOM 3969 C CA . LEU B 1 238 ? -9.977 15.008 18.516 1 98.56 238 LEU B CA 1
ATOM 3970 C C . LEU B 1 238 ? -8.867 15.031 17.469 1 98.56 238 LEU B C 1
ATOM 3972 O O . LEU B 1 238 ? -7.762 15.508 17.75 1 98.56 238 LEU B O 1
ATOM 3976 N N . PRO B 1 239 ? -9.141 14.602 16.234 1 98.56 239 PRO B N 1
ATOM 3977 C CA . PRO B 1 239 ? -8.055 14.742 15.258 1 98.56 239 PRO B CA 1
ATOM 3978 C C . PRO B 1 239 ? -7.645 16.203 15.039 1 98.56 239 PRO B C 1
ATOM 3980 O O . PRO B 1 239 ? -6.469 16.484 14.812 1 98.56 239 PRO B O 1
ATOM 3983 N N . GLY B 1 240 ? -8.539 17.109 15.102 1 98.69 240 GLY B N 1
ATOM 3984 C CA . GLY B 1 240 ? -8.156 18.5 14.969 1 98.69 240 GLY B CA 1
ATOM 3985 C C . GLY B 1 240 ? -7.023 18.906 15.891 1 98.69 240 GLY B C 1
ATOM 3986 O O . GLY B 1 240 ? -5.969 19.344 15.43 1 98.69 240 GLY B O 1
ATOM 3987 N N . GLN B 1 241 ? -7.242 18.688 17.156 1 98.88 241 GLN B N 1
ATOM 3988 C CA . GLN B 1 241 ? -6.266 19.094 18.172 1 98.88 241 GLN B CA 1
ATOM 3989 C C . GLN B 1 241 ? -5.031 18.188 18.125 1 98.88 241 GLN B C 1
ATOM 3991 O O . GLN B 1 241 ? -3.918 18.656 18.391 1 98.88 241 GLN B O 1
ATOM 3996 N N . PHE B 1 242 ? -5.211 16.938 17.766 1 98.88 242 PHE B N 1
ATOM 3997 C CA . PHE B 1 242 ? -4.09 16.016 17.625 1 98.88 242 PHE B CA 1
ATOM 3998 C C . PHE B 1 242 ? -3.141 16.484 16.531 1 98.88 242 PHE B C 1
ATOM 4000 O O . PHE B 1 242 ? -1.92 16.375 16.672 1 98.88 242 PHE B O 1
ATOM 4007 N N . TYR B 1 243 ? -3.656 17.016 15.422 1 98.88 243 TYR B N 1
ATOM 4008 C CA . TYR B 1 243 ? -2.84 17.516 14.328 1 98.88 243 TYR B CA 1
ATOM 4009 C C . TYR B 1 243 ? -1.992 18.703 14.789 1 98.88 243 TYR B C 1
ATOM 4011 O O . TYR B 1 243 ? -0.84 18.844 14.375 1 98.88 243 TYR B O 1
ATOM 4019 N N . VAL B 1 244 ? -2.566 19.562 15.648 1 98.88 244 VAL B N 1
ATOM 4020 C CA . VAL B 1 244 ? -1.807 20.672 16.203 1 98.88 244 VAL B CA 1
ATOM 4021 C C . VAL B 1 244 ? -0.623 20.156 17.016 1 98.88 244 VAL B C 1
ATOM 4023 O O . VAL B 1 244 ? 0.503 20.625 16.859 1 98.88 244 VAL B O 1
ATOM 4026 N N . TRP B 1 245 ? -0.875 19.156 17.828 1 98.94 245 TRP B N 1
ATOM 4027 C CA . TRP B 1 245 ? 0.203 18.547 18.594 1 98.94 245 TRP B CA 1
ATOM 4028 C C . TRP B 1 245 ? 1.257 17.938 17.672 1 98.94 245 TRP B C 1
ATOM 4030 O O . TRP B 1 245 ? 2.457 18.109 17.891 1 98.94 245 TRP B O 1
ATOM 4040 N N . LEU B 1 246 ? 0.849 17.281 16.625 1 98.81 246 LEU B N 1
ATOM 4041 C CA . LEU B 1 246 ? 1.762 16.609 15.703 1 98.81 246 LEU B CA 1
ATOM 4042 C C . LEU B 1 246 ? 2.67 17.625 15.016 1 98.81 246 LEU B C 1
ATOM 4044 O O . LEU B 1 246 ? 3.797 17.297 14.633 1 98.81 246 LEU B O 1
ATOM 4048 N N . ALA B 1 247 ? 2.188 18.844 14.867 1 98.69 247 ALA B N 1
ATOM 4049 C CA . ALA B 1 247 ? 2.949 19.875 14.164 1 98.69 247 ALA B CA 1
ATOM 4050 C C . ALA B 1 247 ? 3.943 20.547 15.102 1 98.69 247 ALA B C 1
ATOM 4052 O O . ALA B 1 247 ? 4.781 21.344 14.664 1 98.69 247 ALA B O 1
ATOM 4053 N N . SER B 1 248 ? 3.895 20.297 16.406 1 98.25 248 SER B N 1
ATOM 4054 C CA . SER B 1 248 ? 4.723 20.969 17.391 1 98.25 248 SER B CA 1
ATOM 4055 C C . SER B 1 248 ? 6.055 20.25 17.578 1 98.25 248 SER B C 1
ATOM 4057 O O . SER B 1 248 ? 6.215 19.109 17.156 1 98.25 248 SER B O 1
ATOM 4059 N N . PRO B 1 249 ? 6.988 20.875 18.266 1 97.06 249 PRO B N 1
ATOM 4060 C CA . PRO B 1 249 ? 8.281 20.25 18.547 1 97.06 249 PRO B CA 1
ATOM 4061 C C . PRO B 1 249 ? 8.164 18.984 19.391 1 97.06 249 PRO B C 1
ATOM 4063 O O . PRO B 1 249 ? 9.016 18.094 19.297 1 97.06 249 PRO B O 1
ATOM 4066 N N . GLU B 1 250 ? 7.062 18.797 20.109 1 97.75 250 GLU B N 1
ATOM 4067 C CA . GLU B 1 250 ? 6.883 17.641 20.984 1 97.75 250 GLU B CA 1
ATOM 4068 C C . GLU B 1 250 ? 6.734 16.359 20.172 1 97.75 250 GLU B C 1
ATOM 4070 O O . GLU B 1 250 ? 7.02 15.266 20.656 1 97.75 250 GLU B O 1
ATOM 4075 N N . ALA B 1 251 ? 6.332 16.5 18.922 1 98.31 251 ALA B N 1
ATOM 4076 C CA . ALA B 1 251 ? 6.02 15.312 18.141 1 98.31 251 ALA B CA 1
ATOM 4077 C C . ALA B 1 251 ? 7.094 15.047 17.078 1 98.31 251 ALA B C 1
ATOM 4079 O O . ALA B 1 251 ? 6.891 14.258 16.156 1 98.31 251 ALA B O 1
ATOM 4080 N N . LYS B 1 252 ? 8.234 15.742 17.203 1 97.19 252 LYS B N 1
ATOM 4081 C CA . LYS B 1 252 ? 9.297 15.625 16.219 1 97.19 252 LYS B CA 1
ATOM 4082 C C . LYS B 1 252 ? 9.766 14.18 16.078 1 97.19 252 LYS B C 1
ATOM 4084 O O . LYS B 1 252 ? 10.172 13.75 14.992 1 97.19 252 LYS B O 1
ATOM 4089 N N . PHE B 1 253 ? 9.609 13.367 17.156 1 97.69 253 PHE B N 1
ATOM 4090 C CA . PHE B 1 253 ? 10.07 11.984 17.172 1 97.69 253 PHE B CA 1
ATOM 4091 C C . PHE B 1 253 ? 9.195 11.117 16.266 1 97.69 253 PHE B C 1
ATOM 4093 O O . PHE B 1 253 ? 9.562 9.984 15.945 1 97.69 253 PHE B O 1
ATOM 4100 N N . LEU B 1 254 ? 8.141 11.602 15.75 1 97.88 254 LEU B N 1
ATOM 4101 C CA . LEU B 1 254 ? 7.188 10.82 14.961 1 97.88 254 LEU B CA 1
ATOM 4102 C C . LEU B 1 254 ? 7.434 11.016 13.469 1 97.88 254 LEU B C 1
ATOM 4104 O O . LEU B 1 254 ? 6.602 10.633 12.641 1 97.88 254 LEU B O 1
ATOM 4108 N N . LYS B 1 255 ? 8.555 11.656 13.133 1 96.56 255 LYS B N 1
ATOM 4109 C CA . LYS B 1 255 ? 8.883 11.852 11.719 1 96.56 255 LYS B CA 1
ATOM 4110 C C . LYS B 1 255 ? 8.891 10.531 10.969 1 96.56 255 LYS B C 1
ATOM 4112 O O . LYS B 1 255 ? 9.586 9.586 11.359 1 96.56 255 LYS B O 1
ATOM 4117 N N . GLY B 1 256 ? 8.094 10.492 9.938 1 94.69 256 GLY B N 1
ATOM 4118 C CA . GLY B 1 256 ? 8.055 9.32 9.078 1 94.69 256 GLY B CA 1
ATOM 4119 C C . GLY B 1 256 ? 7.176 8.211 9.617 1 94.69 256 GLY B C 1
ATOM 4120 O O . GLY B 1 256 ? 7.152 7.109 9.07 1 94.69 256 GLY B O 1
ATOM 4121 N N . LYS B 1 257 ? 6.449 8.484 10.68 1 95.38 257 LYS B N 1
ATOM 4122 C CA . LYS B 1 257 ? 5.676 7.445 11.344 1 95.38 257 LYS B CA 1
ATOM 4123 C C . LYS B 1 257 ? 4.195 7.539 10.984 1 95.38 257 LYS B C 1
ATOM 4125 O O . LYS B 1 257 ? 3.773 8.484 10.312 1 95.38 257 LYS B O 1
ATOM 4130 N N . PHE B 1 258 ? 3.486 6.496 11.227 1 94.94 258 PHE B N 1
ATOM 4131 C CA . PHE B 1 258 ? 2.033 6.406 11.141 1 94.94 258 PHE B CA 1
ATOM 4132 C C . PHE B 1 258 ? 1.406 6.336 12.523 1 94.94 258 PHE B C 1
ATOM 4134 O O . PHE B 1 258 ? 1.749 5.465 13.328 1 94.94 258 PHE B O 1
ATOM 4141 N N . VAL B 1 259 ? 0.401 7.246 12.797 1 96.25 259 VAL B N 1
ATOM 4142 C CA . VAL B 1 259 ? -0.19 7.281 14.125 1 96.25 259 VAL B CA 1
ATOM 4143 C C . VAL B 1 259 ? -1.71 7.375 14.016 1 96.25 259 VAL B C 1
ATOM 4145 O O . VAL B 1 259 ? -2.242 7.703 12.953 1 96.25 259 VAL B O 1
ATOM 4148 N N . TRP B 1 260 ? -2.393 7.004 15.094 1 95.06 260 TRP B N 1
ATOM 4149 C CA . TRP B 1 260 ? -3.834 7.199 15.211 1 95.06 260 TRP B CA 1
ATOM 4150 C C . TRP B 1 260 ? -4.152 8.352 16.156 1 95.06 260 TRP B C 1
ATOM 4152 O O . TRP B 1 260 ? -3.617 8.422 17.266 1 95.06 260 TRP B O 1
ATOM 4162 N N . ALA B 1 261 ? -5.07 9.195 15.734 1 97.62 261 ALA B N 1
ATOM 4163 C CA . ALA B 1 261 ? -5.453 10.344 16.547 1 97.62 261 ALA B CA 1
ATOM 4164 C C . ALA B 1 261 ? -6.055 9.898 17.875 1 97.62 261 ALA B C 1
ATOM 4166 O O . ALA B 1 261 ? -6.098 10.672 18.844 1 97.62 261 ALA B O 1
ATOM 4167 N N . ASN B 1 262 ? -6.473 8.672 17.922 1 96.56 262 ASN B N 1
ATOM 4168 C CA . ASN B 1 262 ? -7.121 8.148 19.125 1 96.56 262 ASN B CA 1
ATOM 4169 C C . ASN B 1 262 ? -6.098 7.781 20.188 1 96.56 262 ASN B C 1
ATOM 4171 O O . ASN B 1 262 ? -6.461 7.547 21.344 1 96.56 262 ASN B O 1
ATOM 4175 N N . TRP B 1 263 ? -4.863 7.613 19.859 1 96.69 263 TRP B N 1
ATOM 4176 C CA . TRP B 1 263 ? -3.824 7.234 20.812 1 96.69 263 TRP B CA 1
ATOM 4177 C C . TRP B 1 263 ? -3.455 8.406 21.719 1 96.69 263 TRP B C 1
ATOM 4179 O O . TRP B 1 263 ? -3.65 9.562 21.344 1 96.69 263 TRP B O 1
ATOM 4189 N N . ASP B 1 264 ? -2.994 8.055 22.875 1 97.81 264 ASP B N 1
ATOM 4190 C CA . ASP B 1 264 ? -2.619 9.078 23.844 1 97.81 264 ASP B CA 1
ATOM 4191 C C . ASP B 1 264 ? -1.264 9.695 23.5 1 97.81 264 ASP B C 1
ATOM 4193 O O . ASP B 1 264 ? -0.243 9 23.5 1 97.81 264 ASP B O 1
ATOM 4197 N N . ALA B 1 265 ? -1.279 10.953 23.281 1 98.62 265 ALA B N 1
ATOM 4198 C CA . ALA B 1 265 ? -0.079 11.656 22.844 1 98.62 265 ALA B CA 1
ATOM 4199 C C . ALA B 1 265 ? 1 11.641 23.922 1 98.62 265 ALA B C 1
ATOM 4201 O O . ALA B 1 265 ? 2.189 11.539 23.609 1 98.62 265 ALA B O 1
ATOM 4202 N N . GLN B 1 266 ? 0.55 11.781 25.156 1 98.06 266 GLN B N 1
ATOM 4203 C CA . GLN B 1 266 ? 1.515 11.766 26.25 1 98.06 266 GLN B CA 1
ATOM 4204 C C . GLN B 1 266 ? 2.221 10.414 26.344 1 98.06 266 GLN B C 1
ATOM 4206 O O . GLN B 1 266 ? 3.434 10.359 26.547 1 98.06 266 GLN B O 1
ATOM 4211 N N . GLU B 1 267 ? 1.45 9.391 26.234 1 97.56 267 GLU B N 1
ATOM 4212 C CA . GLU B 1 267 ? 2.037 8.055 26.25 1 97.56 267 GLU B CA 1
ATOM 4213 C C . GLU B 1 267 ? 2.986 7.855 25.078 1 97.56 267 GLU B C 1
ATOM 4215 O O . GLU B 1 267 ? 4.027 7.211 25.219 1 97.56 267 GLU B O 1
ATOM 4220 N N . LEU B 1 268 ? 2.641 8.336 23.906 1 98.06 268 LEU B N 1
ATOM 4221 C CA . LEU B 1 268 ? 3.551 8.289 22.766 1 98.06 268 LEU B CA 1
ATOM 4222 C C . LEU B 1 268 ? 4.863 9 23.094 1 98.06 268 LEU B C 1
ATOM 4224 O O . LEU B 1 268 ? 5.941 8.461 22.828 1 98.06 268 LEU B O 1
ATOM 4228 N N . LEU B 1 269 ? 4.746 10.188 23.672 1 98.12 269 LEU B N 1
ATOM 4229 C CA . LEU B 1 269 ? 5.922 10.977 24 1 98.12 269 LEU B CA 1
ATOM 4230 C C . LEU B 1 269 ? 6.809 10.242 25 1 98.12 269 LEU B C 1
ATOM 4232 O O . LEU B 1 269 ? 8.039 10.289 24.906 1 98.12 269 LEU B O 1
ATOM 4236 N N . GLU B 1 270 ? 6.191 9.57 25.953 1 97.75 270 GLU B N 1
ATOM 4237 C CA . GLU B 1 270 ? 6.93 8.805 26.953 1 97.75 270 GLU B CA 1
ATOM 4238 C C . GLU B 1 270 ? 7.742 7.688 26.312 1 97.75 270 GLU B C 1
ATOM 4240 O O . GLU B 1 270 ? 8.742 7.238 26.875 1 97.75 270 GLU B O 1
ATOM 4245 N N . ARG B 1 271 ? 7.332 7.305 25.125 1 96.75 271 ARG B N 1
ATOM 4246 C CA . ARG B 1 271 ? 8.023 6.227 24.422 1 96.75 271 ARG B CA 1
ATOM 4247 C C . ARG B 1 271 ? 8.781 6.758 23.219 1 96.75 271 ARG B C 1
ATOM 4249 O O . ARG B 1 271 ? 9.055 6.012 22.266 1 96.75 271 ARG B O 1
ATOM 4256 N N . ALA B 1 272 ? 9.086 8.008 23.219 1 97.75 272 ALA B N 1
ATOM 4257 C CA . ALA B 1 272 ? 9.648 8.695 22.047 1 97.75 272 ALA B CA 1
ATOM 4258 C C . ALA B 1 272 ? 10.953 8.039 21.609 1 97.75 272 ALA B C 1
ATOM 4260 O O . ALA B 1 272 ? 11.148 7.762 20.422 1 97.75 272 ALA B O 1
ATOM 4261 N N . SER B 1 273 ? 11.852 7.766 22.547 1 96.88 273 SER B N 1
ATOM 4262 C CA . SER B 1 273 ? 13.156 7.184 22.219 1 96.88 273 SER B CA 1
ATOM 4263 C C . SER B 1 273 ? 13 5.809 21.578 1 96.88 273 SER B C 1
ATOM 4265 O O . SER B 1 273 ? 13.672 5.496 20.594 1 96.88 273 SER B O 1
ATOM 4267 N N . GLU B 1 274 ? 12.109 5.016 22.125 1 95.5 274 GLU B N 1
ATOM 4268 C CA . GLU B 1 274 ? 11.844 3.684 21.594 1 95.5 274 GLU B CA 1
ATOM 4269 C C . GLU B 1 274 ? 11.258 3.76 20.188 1 95.5 274 GLU B C 1
ATOM 4271 O O . GLU B 1 274 ? 11.703 3.053 19.281 1 95.5 274 GLU B O 1
ATOM 4276 N N . ILE B 1 275 ? 10.297 4.629 19.953 1 95.5 275 ILE B N 1
ATOM 4277 C CA . ILE B 1 275 ? 9.609 4.773 18.672 1 95.5 275 ILE B CA 1
ATOM 4278 C C . ILE B 1 275 ? 10.602 5.246 17.609 1 95.5 275 ILE B C 1
ATOM 4280 O O . ILE B 1 275 ? 10.609 4.734 16.484 1 95.5 275 ILE B O 1
ATOM 4284 N N . GLN B 1 276 ? 11.43 6.129 18 1 92.5 276 GLN B N 1
ATOM 4285 C CA . GLN B 1 276 ? 12.367 6.723 17.047 1 92.5 276 GLN B CA 1
ATOM 4286 C C . GLN B 1 276 ? 13.438 5.719 16.641 1 92.5 276 GLN B C 1
ATOM 4288 O O . GLN B 1 276 ? 13.922 5.742 15.5 1 92.5 276 GLN B O 1
ATOM 4293 N N . SER B 1 277 ? 13.836 4.809 17.531 1 91.12 277 SER B N 1
ATOM 4294 C CA . SER B 1 277 ? 15 3.957 17.297 1 91.12 277 SER B CA 1
ATOM 4295 C C . SER B 1 277 ? 14.578 2.59 16.766 1 91.12 277 SER B C 1
ATOM 4297 O O . SER B 1 277 ? 15.43 1.74 16.484 1 91.12 277 SER B O 1
ATOM 4299 N N . THR B 1 278 ? 13.32 2.371 16.609 1 89.62 278 THR B N 1
ATOM 4300 C CA . THR B 1 278 ? 12.82 1.08 16.141 1 89.62 278 THR B CA 1
ATOM 4301 C C . THR B 1 278 ? 11.883 1.261 14.953 1 89.62 278 THR B C 1
ATOM 4303 O O . THR B 1 278 ? 11.742 2.365 14.422 1 89.62 278 THR B O 1
ATOM 4306 N N . LYS B 1 279 ? 11.289 0.17 14.492 1 87.19 279 LYS B N 1
ATOM 4307 C CA . LYS B 1 279 ? 10.352 0.219 13.375 1 87.19 279 LYS B CA 1
ATOM 4308 C C . LYS B 1 279 ? 8.922 0.423 13.867 1 87.19 279 LYS B C 1
ATOM 4310 O O . LYS B 1 279 ? 7.969 0.29 13.094 1 87.19 279 LYS B O 1
ATOM 4315 N N . LEU B 1 280 ? 8.852 0.699 15.172 1 89.94 280 LEU B N 1
ATOM 4316 C CA . LEU B 1 280 ? 7.512 0.954 15.688 1 89.94 280 LEU B CA 1
ATOM 4317 C C . LEU B 1 280 ? 6.816 2.053 14.891 1 89.94 280 LEU B C 1
ATOM 4319 O O . LEU B 1 280 ? 7.434 3.068 14.555 1 89.94 280 LEU B O 1
ATOM 4323 N N . LEU B 1 281 ? 5.559 1.79 14.539 1 91.44 281 LEU B N 1
ATOM 4324 C CA . LEU B 1 281 ? 4.648 2.723 13.883 1 91.44 281 LEU B CA 1
ATOM 4325 C C . LEU B 1 281 ? 5.027 2.906 12.414 1 91.44 281 LEU B C 1
ATOM 4327 O O . LEU B 1 281 ? 4.582 3.857 11.766 1 91.44 281 LEU B O 1
ATOM 4331 N N . ASN B 1 282 ? 5.93 2.037 11.914 1 88.56 282 ASN B N 1
ATOM 4332 C CA . ASN B 1 282 ? 6.18 1.932 10.477 1 88.56 282 ASN B CA 1
ATOM 4333 C C . ASN B 1 282 ? 5.273 0.889 9.828 1 88.56 282 ASN B C 1
ATOM 4335 O O . ASN B 1 282 ? 4.809 -0.038 10.492 1 88.56 282 ASN B O 1
ATOM 4339 N N . TRP B 1 283 ? 4.941 1.118 8.609 1 82 283 TRP B N 1
ATOM 4340 C CA . TRP B 1 283 ? 4.227 0.141 7.793 1 82 283 TRP B CA 1
ATOM 4341 C C . TRP B 1 283 ? 5.152 -0.992 7.363 1 82 283 TRP B C 1
ATOM 4343 O O . TRP B 1 283 ? 6.086 -0.778 6.586 1 82 283 TRP B O 1
ATOM 4353 N N . VAL B 1 284 ? 4.926 -2.268 7.895 1 81.69 284 VAL B N 1
ATOM 4354 C CA . VAL B 1 284 ? 5.852 -3.379 7.703 1 81.69 284 VAL B CA 1
ATOM 4355 C C . VAL B 1 284 ? 5.074 -4.684 7.57 1 81.69 284 VAL B C 1
ATOM 4357 O O . VAL B 1 284 ? 3.842 -4.695 7.664 1 81.69 284 VAL B O 1
ATOM 4360 N N . VAL B 1 285 ? 5.77 -5.723 7.242 1 81.44 285 VAL B N 1
ATOM 4361 C CA . VAL B 1 285 ? 5.266 -7.074 7.461 1 81.44 285 VAL B CA 1
ATOM 4362 C C . VAL B 1 285 ? 5.602 -7.527 8.883 1 81.44 285 VAL B C 1
ATOM 4364 O O . VAL B 1 285 ? 6.766 -7.488 9.289 1 81.44 285 VAL B O 1
ATOM 4367 N N . GLU B 1 286 ? 4.617 -7.984 9.594 1 78.94 286 GLU B N 1
ATOM 4368 C CA . GLU B 1 286 ? 4.754 -8.312 11.008 1 78.94 286 GLU B CA 1
ATOM 4369 C C . GLU B 1 286 ? 5.719 -9.477 11.219 1 78.94 286 GLU B C 1
ATOM 4371 O O . GLU B 1 286 ? 5.668 -10.469 10.484 1 78.94 286 GLU B O 1
ATOM 4376 N N . GLY B 1 287 ? 6.578 -9.336 12.203 1 78.62 287 GLY B N 1
ATOM 4377 C CA . GLY B 1 287 ? 7.398 -10.453 12.648 1 78.62 287 GLY B CA 1
ATOM 4378 C C . GLY B 1 287 ? 8.797 -10.438 12.055 1 78.62 287 GLY B C 1
ATOM 4379 O O . GLY B 1 287 ? 9.672 -11.18 12.5 1 78.62 287 GLY B O 1
ATOM 4380 N N . ILE B 1 288 ? 9.008 -9.703 10.961 1 78.06 288 ILE B N 1
ATOM 4381 C CA . ILE B 1 288 ? 10.344 -9.625 10.375 1 78.06 288 ILE B CA 1
ATOM 4382 C C . ILE B 1 288 ? 11.234 -8.734 11.234 1 78.06 288 ILE B C 1
ATOM 4384 O O . ILE B 1 288 ? 10.922 -7.562 11.453 1 78.06 288 ILE B O 1
ATOM 4388 N N . PRO B 1 289 ? 12.289 -9.336 11.781 1 65.5 289 PRO B N 1
ATOM 4389 C CA . PRO B 1 289 ? 13.164 -8.555 12.664 1 65.5 289 PRO B CA 1
ATOM 4390 C C . PRO B 1 289 ? 13.883 -7.422 11.938 1 65.5 289 PRO B C 1
ATOM 4392 O O . PRO B 1 289 ? 14.188 -7.539 10.742 1 65.5 289 PRO B O 1
ATOM 4395 N N . MET B 1 290 ? 13.719 -6.215 12.133 1 56.25 290 MET B N 1
ATOM 4396 C CA . MET B 1 290 ? 14.492 -5.133 11.531 1 56.25 290 MET B CA 1
ATOM 4397 C C . MET B 1 290 ? 15.867 -5.016 12.195 1 56.25 290 MET B C 1
ATOM 4399 O O . MET B 1 290 ? 16.016 -5.316 13.383 1 56.25 290 MET B O 1
#

Organism: Aspergillus oryzae (strain ATCC 42149 / RIB 40) (NCBI:txid510516)

Nearest PDB structures (foldseek):
  5jyd-assembly1_B  TM=7.732E-01  e=2.274E-17  Burkholderia cenocepacia J2315
  4yqy-assembly1_A-2  TM=8.691E-01  e=3.263E-15  Sulfitobacter sp. NAS-14.1
  4yqy-assembly1_B-2  TM=8.789E-01  e=5.935E-15  Sulfitobacter sp. NAS-14.1
  3edm-assembly1_C  TM=9.077E-01  e=1.797E-13  Agrobacterium fabrum str. C58
  3edm-assembly1_D  TM=9.059E-01  e=2.025E-13  Agrobacterium fabrum str. C58

pLDDT: mean 92.89, std 11.73, range [19.91, 98.94]

Sequence (580 aa):
MANAIEYATPISFTKTWHTEPYPFISPSRPELSAEGKNVVVLGGSAGIGNAISVAFAQAGPKSITIVGRRLEKLQEAAEKVTAAVSDSATQVLVESANLQDRAQVDRAYQSVVDKVGKIDILVINAVLLPAPGGLTNYKPEELVRTIEGNLLIVMNAFQAFLPIAGPEPVVLHTSTCLANIAPTPGLAGYSISKATCLKAIDYFAMENPHVHVVSIQPGWVATASNGYQEEAPDKAELPGQFYVWLASPEAKFLKGKFVWANWDAQELLERASEIQSTKLLNWVVEGIPMMANAIEYATPISFTKTWHTEPYPFISPSRPELSAEGKNVVVLGGSAGIGNAISVAFAQAGPKSITIVGRRLEKLQEAAEKVTAAVSDSATQVLVESANLQDRAQVDRAYQSVVDKVGKIDILVINAVLLPAPGGLTNYKPEELVRTIEGNLLIVMNAFQAFLPIAGPEPVVLHTSTCLANIAPTPGLAGYSISKATCLKAIDYFAMENPHVHVVSIQPGWVATASNGYQEEAPDKAELPGQFYVWLASPEAKFLKGKFVWANWDAQELLERASEIQSTKLLNWVVEGIPM